Protein AF-A0A935NGB9-F1 (afdb_monomer)

Foldseek 3Di:
DDDDDDDDDDDDDDDDDDDPPPPPPQQDCVDPLLVLLVVCCVVQPPVQEDQCQHRLAGHLACPVVVDPLVVLVVCQQALPVCVVVVPPVSVVRCVVNVNRGRDHPNVDDSSSSSSNNSNSHNVHDDDDDDDDDDDDDDDDDDDDDDDDDQQDCVDPLLVLLVVCCVVQPPVQEDQQCHALAGHLQCPCVVDPLVVLVCCQQALVVCVVVVPPVSVVRCVLSPNRGRDHPVVADSSSSSSNNSNSHNSNPDDPPPPPDPPDDPDPDDPDPPPVVVVVVVVVVVVVVVVVVVVVVVVVVVVVVVCVVPPDPDPPPPPVVCVCPPPVNVVVVVVVVVVVVVVVVVVVVVCVPFQAFPFDDFPALAFLLVVCNVVVHDPCLQQVQLQQKAGSDGHWLVSVCVPCLNVQQDPPPTNVRSVVSCQQQQADNRSSDRDPPDDHHGGPTDDADDDDPPDRGMSNCCCQQQVDDPCVQQNPSNNGSTGHRNDRPDPVVVVVCVVPRDRPCPPHPLNVLVVVVVVCCVVVVDVDDDCVSNPVVPCSHPPD

Radius of gyration: 39.53 Å; Cα contacts (8 Å, |Δi|>4): 485; chains: 1; bounding box: 82×84×156 Å

pLDDT: mean 76.96, std 19.58, range [20.7, 95.31]

Nearest PDB structures (foldseek):
  6btm-assembly1_A  TM=7.953E-01  e=3.530E-16  Flavobacterium johnsoniae UW101
  8x2j-assembly1_A  TM=6.405E-01  e=4.590E-10  Chloroflexus aurantiacus J-10-fl
  3cp5-assembly1_A  TM=8.171E-01  e=7.281E-04  Rhodothermus marinus
  6cun-assembly1_A  TM=8.357E-01  e=1.969E-03  Rhodothermus marinus
  6cuk-assembly1_A  TM=8.316E-01  e=2.403E-03  Rhodothermus marinus

Structure (mmCIF, N/CA/C/O backbone):
data_AF-A0A935NGB9-F1
#
_entry.id   AF-A0A935NGB9-F1
#
loop_
_atom_site.group_PDB
_atom_site.id
_atom_site.type_symbol
_atom_site.label_atom_id
_atom_site.label_alt_id
_atom_site.label_comp_id
_atom_site.label_asym_id
_atom_site.label_entity_id
_atom_site.label_seq_id
_atom_site.pdbx_PDB_ins_code
_atom_site.Cartn_x
_atom_site.Cartn_y
_atom_site.Cartn_z
_atom_site.occupancy
_atom_site.B_iso_or_equiv
_atom_site.auth_seq_id
_atom_site.auth_comp_id
_atom_site.auth_asym_id
_atom_site.auth_atom_id
_atom_site.pdbx_PDB_model_num
ATOM 1 N N . MET A 1 1 ? -17.336 -36.718 -85.933 1.00 37.09 1 MET A N 1
ATOM 2 C CA . MET A 1 1 ? -16.614 -36.970 -87.195 1.00 37.09 1 MET A CA 1
ATOM 3 C C . MET A 1 1 ? -15.125 -36.838 -86.891 1.00 37.09 1 MET A C 1
ATOM 5 O O . MET A 1 1 ? -14.723 -35.755 -86.508 1.00 37.09 1 MET A O 1
ATOM 9 N N . MET A 1 2 ? -14.406 -37.971 -86.922 1.00 36.03 2 MET A N 1
ATOM 10 C CA . MET A 1 2 ? -12.940 -38.166 -87.044 1.00 36.03 2 MET A CA 1
ATOM 11 C C . MET A 1 2 ? -11.993 -37.228 -86.258 1.00 36.03 2 MET A C 1
ATOM 13 O O . MET A 1 2 ? -11.878 -36.058 -86.579 1.00 36.03 2 MET A O 1
ATOM 17 N N . TYR A 1 3 ? -11.299 -37.659 -85.194 1.00 33.59 3 TYR A N 1
ATOM 18 C CA . TYR A 1 3 ? -10.122 -38.562 -85.171 1.00 33.59 3 TYR A CA 1
ATOM 19 C C . TYR A 1 3 ? -9.088 -38.285 -86.271 1.00 33.59 3 TYR A C 1
ATOM 21 O O . TYR A 1 3 ? -9.354 -38.672 -87.410 1.00 33.59 3 TYR A O 1
ATOM 29 N N . ARG A 1 4 ? -7.924 -37.708 -85.887 1.00 39.41 4 ARG A N 1
ATOM 30 C CA . ARG A 1 4 ? -6.566 -37.735 -86.512 1.00 39.41 4 ARG A CA 1
ATOM 31 C C . ARG A 1 4 ? -5.830 -36.406 -86.216 1.00 39.41 4 ARG A C 1
ATOM 33 O O . ARG A 1 4 ? -6.440 -35.368 -86.381 1.00 39.41 4 ARG A O 1
ATOM 40 N N . PHE A 1 5 ? -4.577 -36.300 -85.768 1.00 34.62 5 PHE A N 1
ATOM 41 C CA . PHE A 1 5 ? -3.390 -37.148 -85.888 1.00 34.62 5 PHE A CA 1
ATOM 42 C C . PHE A 1 5 ? -2.449 -36.925 -84.686 1.00 34.62 5 PHE A C 1
ATOM 44 O O . PHE A 1 5 ? -2.286 -35.811 -84.199 1.00 34.62 5 PHE A O 1
ATOM 51 N N . PHE A 1 6 ? -1.828 -38.016 -84.246 1.00 34.16 6 PHE A N 1
ATOM 52 C CA . PHE A 1 6 ? -0.768 -38.091 -83.245 1.00 34.16 6 PHE A CA 1
ATOM 53 C C . PHE A 1 6 ? 0.593 -37.652 -83.821 1.00 34.16 6 PHE A C 1
ATOM 55 O O . PHE A 1 6 ? 0.856 -37.877 -85.000 1.00 34.16 6 PHE A O 1
ATOM 62 N N . ALA A 1 7 ? 1.466 -37.209 -82.908 1.00 33.03 7 ALA A N 1
ATOM 63 C CA . ALA A 1 7 ? 2.933 -37.242 -82.950 1.00 33.03 7 ALA A CA 1
ATOM 64 C C . ALA A 1 7 ? 3.685 -36.127 -83.705 1.00 33.03 7 ALA A C 1
ATOM 66 O O . ALA A 1 7 ? 3.935 -36.235 -84.897 1.00 33.03 7 ALA A O 1
ATOM 67 N N . PHE A 1 8 ? 4.220 -35.162 -82.943 1.00 32.53 8 PHE A N 1
ATOM 68 C CA . PHE A 1 8 ? 5.629 -34.774 -83.072 1.00 32.53 8 PHE A CA 1
ATOM 69 C C . PHE A 1 8 ? 6.246 -34.487 -81.686 1.00 32.53 8 PHE A C 1
ATOM 71 O O . PHE A 1 8 ? 5.764 -33.684 -80.895 1.00 32.53 8 PHE A O 1
ATOM 78 N N . LEU A 1 9 ? 7.275 -35.284 -81.433 1.00 31.84 9 LEU A N 1
ATOM 79 C CA . LEU A 1 9 ? 8.250 -35.419 -80.355 1.00 31.84 9 LEU A CA 1
ATOM 80 C C . LEU A 1 9 ? 8.723 -34.133 -79.625 1.00 31.84 9 LEU A C 1
ATOM 82 O O . LEU A 1 9 ? 9.088 -33.156 -80.263 1.00 31.84 9 LEU A O 1
ATOM 86 N N . CYS A 1 10 ? 8.838 -34.255 -78.293 1.00 30.52 10 CYS A N 1
ATOM 87 C CA . CYS A 1 10 ? 9.827 -33.658 -77.373 1.00 30.52 10 CYS A CA 1
ATOM 88 C C . CYS A 1 10 ? 10.131 -32.145 -77.418 1.00 30.52 10 CYS A C 1
ATOM 90 O O . CYS A 1 10 ? 10.827 -31.685 -78.314 1.00 30.52 10 CYS A O 1
ATOM 92 N N . ILE A 1 11 ? 9.809 -31.434 -76.322 1.00 33.53 11 ILE A N 1
ATOM 93 C CA . ILE A 1 11 ? 10.760 -30.755 -75.402 1.00 33.53 11 ILE A CA 1
ATOM 94 C C . ILE A 1 11 ? 9.977 -29.870 -74.398 1.00 33.53 11 ILE A C 1
ATOM 96 O O . ILE A 1 11 ? 9.104 -29.101 -74.778 1.00 33.53 11 ILE A O 1
ATOM 100 N N . VAL A 1 12 ? 10.358 -29.986 -73.120 1.00 35.25 12 VAL A N 1
ATOM 101 C CA . VAL A 1 12 ? 10.012 -29.150 -71.945 1.00 35.25 12 VAL A CA 1
ATOM 102 C C . VAL A 1 12 ? 8.626 -29.358 -71.311 1.00 35.25 12 VAL A C 1
ATOM 104 O O . VAL A 1 12 ? 7.617 -28.749 -71.648 1.00 35.25 12 VAL A O 1
ATOM 107 N N . VAL A 1 13 ? 8.650 -30.197 -70.274 1.00 38.94 13 VAL A N 1
ATOM 108 C CA . VAL A 1 13 ? 7.726 -30.194 -69.138 1.00 38.94 13 VAL A CA 1
ATOM 109 C C . VAL A 1 13 ? 8.096 -29.026 -68.224 1.00 38.94 13 VAL A C 1
ATOM 111 O O . VAL A 1 13 ? 9.178 -29.061 -67.649 1.00 38.94 13 VAL A O 1
ATOM 114 N N . THR A 1 14 ? 7.188 -28.068 -68.022 1.00 35.34 14 THR A N 1
ATOM 115 C CA . THR A 1 14 ? 7.074 -27.308 -66.761 1.00 35.34 14 THR A CA 1
ATOM 116 C C . THR A 1 14 ? 5.703 -26.630 -66.640 1.00 35.34 14 THR A C 1
ATOM 118 O O . THR A 1 14 ? 5.412 -25.635 -67.291 1.00 35.34 14 THR A O 1
ATOM 121 N N . PHE A 1 15 ? 4.863 -27.223 -65.786 1.00 33.22 15 PHE A N 1
ATOM 122 C CA . PHE A 1 15 ? 4.000 -26.581 -64.785 1.00 33.22 15 PHE A CA 1
ATOM 123 C C . PHE A 1 15 ? 3.418 -25.184 -65.086 1.00 33.22 15 PHE A C 1
ATOM 125 O O . PHE A 1 15 ? 4.062 -24.163 -64.862 1.00 33.22 15 PHE A O 1
ATOM 132 N N . TRP A 1 16 ? 2.119 -25.148 -65.399 1.00 30.72 16 TRP A N 1
ATOM 133 C CA . TRP A 1 16 ? 1.259 -23.985 -65.160 1.00 30.72 16 TRP A CA 1
ATOM 134 C C . TRP A 1 16 ? 0.120 -24.407 -64.224 1.00 30.72 16 TRP A C 1
ATOM 136 O O . TRP A 1 16 ? -0.954 -24.821 -64.651 1.00 30.72 16 TRP A O 1
ATOM 146 N N . VAL A 1 17 ? 0.399 -24.382 -62.918 1.00 36.34 17 VAL A N 1
ATOM 147 C CA . VAL A 1 17 ? -0.635 -24.348 -61.879 1.00 36.34 17 VAL A CA 1
ATOM 148 C C . VAL A 1 17 ? -0.874 -22.873 -61.591 1.00 36.34 17 VAL A C 1
ATOM 150 O O . VAL A 1 17 ? 0.037 -22.169 -61.160 1.00 36.34 17 VAL A O 1
ATOM 153 N N . GLY A 1 18 ? -2.085 -22.405 -61.893 1.00 32.59 18 GLY A N 1
ATOM 154 C CA . GLY A 1 18 ? -2.522 -21.043 -61.627 1.00 32.59 18 GLY A CA 1
ATOM 155 C C . GLY A 1 18 ? -2.442 -20.733 -60.136 1.00 32.59 18 GLY A C 1
ATOM 156 O O . GLY A 1 18 ? -3.214 -21.257 -59.338 1.00 32.59 18 GLY A O 1
ATOM 157 N N . ILE A 1 19 ? -1.498 -19.869 -59.777 1.00 34.16 19 ILE A N 1
ATOM 158 C CA . ILE A 1 19 ? -1.441 -19.213 -58.478 1.00 34.16 19 ILE A CA 1
ATOM 159 C C . ILE A 1 19 ? -2.496 -18.107 -58.517 1.00 34.16 19 ILE A C 1
ATOM 161 O O . ILE A 1 19 ? -2.322 -17.093 -59.192 1.00 34.16 19 ILE A O 1
ATOM 165 N N . THR A 1 20 ? -3.597 -18.293 -57.792 1.00 31.88 20 THR A N 1
ATOM 166 C CA . THR A 1 20 ? -4.410 -17.175 -57.313 1.00 31.88 20 THR A CA 1
ATOM 167 C C . THR A 1 20 ? -3.524 -16.349 -56.389 1.00 31.88 20 THR A C 1
ATOM 169 O O . THR A 1 20 ? -3.328 -16.699 -55.225 1.00 31.88 20 THR A O 1
ATOM 172 N N . THR A 1 21 ? -2.924 -15.283 -56.909 1.00 31.23 21 THR A N 1
ATOM 173 C CA . THR A 1 21 ? -2.275 -14.277 -56.076 1.00 31.23 21 THR A CA 1
ATOM 174 C C . THR A 1 21 ? -3.371 -13.569 -55.293 1.00 31.23 21 THR A C 1
ATOM 176 O O . THR A 1 21 ? -4.052 -12.694 -55.826 1.00 31.23 21 THR A O 1
ATOM 179 N N . SER A 1 22 ? -3.566 -13.977 -54.040 1.00 30.80 22 SER A N 1
ATOM 180 C CA . SER A 1 22 ? -4.270 -13.179 -53.045 1.00 30.80 22 SER A CA 1
ATOM 181 C C . SER A 1 22 ? -3.541 -11.844 -52.940 1.00 30.80 22 SER A C 1
ATOM 183 O O . SER A 1 22 ? -2.476 -11.747 -52.334 1.00 30.80 22 SER A O 1
ATOM 185 N N . THR A 1 23 ? -4.082 -10.818 -53.587 1.00 33.72 23 THR A N 1
ATOM 186 C CA . THR A 1 23 ? -3.713 -9.434 -53.316 1.00 33.72 23 THR A CA 1
ATOM 187 C C . THR A 1 23 ? -4.034 -9.176 -51.848 1.00 33.72 23 THR A C 1
ATOM 189 O O . THR A 1 23 ? -5.208 -9.140 -51.477 1.00 33.72 23 THR A O 1
ATOM 192 N N . PHE A 1 24 ? -3.008 -9.054 -51.005 1.00 40.06 24 PHE A N 1
ATOM 193 C CA . PHE A 1 24 ? -3.166 -8.521 -49.656 1.00 40.06 24 PHE A CA 1
ATOM 194 C C . PHE A 1 24 ? -3.775 -7.125 -49.796 1.00 40.06 24 PHE A C 1
ATOM 196 O O . PHE A 1 24 ? -3.157 -6.229 -50.371 1.00 40.06 24 PHE A O 1
ATOM 203 N N . ALA A 1 25 ? -5.021 -6.962 -49.353 1.00 46.44 25 ALA A N 1
ATOM 204 C CA . ALA A 1 25 ? -5.645 -5.653 -49.292 1.00 46.44 25 ALA A CA 1
ATOM 205 C C . ALA A 1 25 ? -4.811 -4.779 -48.349 1.00 46.44 25 ALA A C 1
ATOM 207 O O . ALA A 1 25 ? -4.569 -5.159 -47.204 1.00 46.44 25 ALA A O 1
ATOM 208 N N . ALA A 1 26 ? -4.338 -3.636 -48.845 1.00 59.03 26 ALA A N 1
ATOM 209 C CA . ALA A 1 26 ? -3.671 -2.648 -48.012 1.00 59.03 26 ALA A CA 1
ATOM 210 C C . ALA A 1 26 ? -4.631 -2.194 -46.900 1.00 59.03 26 ALA A C 1
ATOM 212 O O . ALA A 1 26 ? -5.804 -1.925 -47.168 1.00 59.03 26 ALA A O 1
ATOM 213 N N . VAL A 1 27 ? -4.141 -2.124 -45.660 1.00 73.50 27 VAL A N 1
ATOM 214 C CA . VAL A 1 27 ? -4.923 -1.644 -44.512 1.00 73.50 27 VAL A CA 1
ATOM 215 C C . VAL A 1 27 ? -5.364 -0.199 -44.765 1.00 73.50 27 VAL A C 1
ATOM 217 O O . VAL A 1 27 ? -4.536 0.664 -45.062 1.00 73.50 27 VAL A O 1
ATOM 220 N N . ASP A 1 28 ? -6.663 0.081 -44.624 1.00 77.56 28 ASP A N 1
ATOM 221 C CA . ASP A 1 28 ? -7.198 1.442 -44.716 1.00 77.56 28 ASP A CA 1
ATOM 222 C C . ASP A 1 28 ? -6.781 2.267 -43.489 1.00 77.56 28 ASP A C 1
ATOM 224 O O . ASP A 1 28 ? -7.417 2.220 -42.431 1.00 77.56 28 ASP A O 1
ATOM 228 N N . LYS A 1 29 ? -5.715 3.060 -43.646 1.00 75.94 29 LYS A N 1
ATOM 229 C CA . LYS A 1 29 ? -5.195 3.962 -42.604 1.00 75.94 29 LYS A CA 1
ATOM 230 C C . LYS A 1 29 ? -6.167 5.086 -42.219 1.00 75.94 29 LYS A C 1
ATOM 232 O O . LYS A 1 29 ? -5.971 5.751 -41.205 1.00 75.94 29 LYS A O 1
ATOM 237 N N . ASN A 1 30 ? -7.224 5.317 -42.998 1.00 72.25 30 ASN A N 1
ATOM 238 C CA . ASN A 1 30 ? -8.259 6.298 -42.674 1.00 72.25 30 ASN A CA 1
ATOM 239 C C . ASN A 1 30 ? -9.489 5.679 -41.996 1.00 72.25 30 ASN A C 1
ATOM 241 O O . ASN A 1 30 ? -10.339 6.437 -41.509 1.00 72.25 30 ASN A O 1
ATOM 245 N N . GLY A 1 31 ? -9.556 4.348 -41.919 1.00 82.44 31 GLY A N 1
ATOM 246 C CA . GLY A 1 31 ? -10.665 3.600 -41.344 1.00 82.44 31 GLY A CA 1
ATOM 247 C C . GLY A 1 31 ? -10.770 3.730 -39.823 1.00 82.44 31 GLY A C 1
ATOM 248 O O . GLY A 1 31 ? -9.784 3.924 -39.105 1.00 82.44 31 GLY A O 1
ATOM 249 N N . ASP A 1 32 ? -11.991 3.580 -39.311 1.00 80.75 32 ASP A N 1
ATOM 250 C CA . ASP A 1 32 ? -12.291 3.707 -37.879 1.00 80.75 32 ASP A CA 1
ATOM 251 C C . ASP A 1 32 ? -11.516 2.704 -37.014 1.00 80.75 32 ASP A C 1
ATOM 253 O O . ASP A 1 32 ? -11.101 3.040 -35.905 1.00 80.75 32 ASP A O 1
ATOM 257 N N . ALA A 1 33 ? -11.299 1.486 -37.519 1.00 81.19 33 ALA A N 1
ATOM 258 C CA . ALA A 1 33 ? -10.531 0.448 -36.832 1.00 81.19 33 ALA A CA 1
ATOM 259 C C . ALA A 1 33 ? -9.058 0.850 -36.651 1.00 81.19 33 ALA A C 1
ATOM 261 O O . ALA A 1 33 ? -8.515 0.720 -35.555 1.00 81.19 33 ALA A O 1
ATOM 262 N N . TYR A 1 34 ? -8.441 1.429 -37.688 1.00 84.94 34 TYR A N 1
ATOM 263 C CA . TYR A 1 34 ? -7.057 1.902 -37.650 1.00 84.94 34 TYR A CA 1
ATOM 264 C C . TYR A 1 34 ? -6.882 3.065 -36.664 1.00 84.94 34 TYR A C 1
ATOM 266 O O . TYR A 1 34 ? -6.000 3.026 -35.811 1.00 84.94 34 TYR A O 1
ATOM 274 N N . LYS A 1 35 ? -7.775 4.064 -36.701 1.00 84.56 35 LYS A N 1
ATOM 275 C CA . LYS A 1 35 ? -7.728 5.226 -35.790 1.00 84.56 35 LYS A CA 1
ATOM 276 C C . LYS A 1 35 ? -7.967 4.844 -34.327 1.00 84.56 35 LYS A C 1
ATOM 278 O O . LYS A 1 35 ? -7.289 5.347 -33.430 1.00 84.56 35 LYS A O 1
ATOM 283 N N . LYS A 1 36 ? -8.917 3.938 -34.065 1.00 88.06 36 LYS A N 1
ATOM 284 C CA . LYS A 1 36 ? -9.150 3.396 -32.714 1.00 88.06 36 LYS A CA 1
ATOM 285 C C . LYS A 1 36 ? -7.953 2.570 -32.241 1.00 88.06 36 LYS A C 1
ATOM 287 O O . LYS A 1 36 ? -7.550 2.694 -31.087 1.00 88.06 36 LYS A O 1
ATOM 292 N N . GLY A 1 37 ? -7.357 1.789 -33.139 1.00 86.88 37 GLY A N 1
ATOM 293 C CA . GLY A 1 37 ? -6.135 1.029 -32.893 1.00 86.88 37 GLY A CA 1
ATOM 294 C C . GLY A 1 37 ? -4.942 1.909 -32.542 1.00 86.88 37 GLY A C 1
ATOM 295 O O . GLY A 1 37 ? -4.254 1.635 -31.564 1.00 86.88 37 GLY A O 1
ATOM 296 N N . GLU A 1 38 ? -4.746 3.008 -33.272 1.00 89.25 38 GLU A N 1
ATOM 297 C CA . GLU A 1 38 ? -3.692 3.993 -33.018 1.00 89.25 38 GLU A CA 1
ATOM 298 C C . GLU A 1 38 ? -3.812 4.598 -31.615 1.00 89.25 38 GLU A C 1
ATOM 300 O O . GLU A 1 38 ? -2.829 4.656 -30.872 1.00 89.25 38 GLU A O 1
ATOM 305 N N . ALA A 1 39 ? -5.019 5.022 -31.229 1.00 87.75 39 ALA A N 1
ATOM 306 C CA . ALA A 1 39 ? -5.272 5.596 -29.911 1.00 87.75 39 ALA A CA 1
ATOM 307 C C . ALA A 1 39 ? -4.991 4.584 -28.788 1.00 87.75 39 ALA A C 1
ATOM 309 O O . ALA A 1 39 ? -4.302 4.905 -27.816 1.00 87.75 39 ALA A O 1
ATOM 310 N N . LEU A 1 40 ? -5.469 3.345 -28.945 1.00 88.31 40 LEU A N 1
ATOM 311 C CA . LEU A 1 40 ? -5.242 2.267 -27.983 1.00 88.31 40 LEU A CA 1
ATOM 312 C C . LEU A 1 40 ? -3.760 1.882 -27.891 1.00 88.31 40 LEU A C 1
ATOM 314 O O . LEU A 1 40 ? -3.249 1.708 -26.784 1.00 88.31 40 LEU A O 1
ATOM 318 N N . TYR A 1 41 ? -3.057 1.807 -29.023 1.00 89.06 41 TYR A N 1
ATOM 319 C CA . TYR A 1 41 ? -1.632 1.492 -29.073 1.00 89.06 41 TYR A CA 1
ATOM 320 C C . TYR A 1 41 ? -0.794 2.597 -28.423 1.00 89.06 41 TYR A C 1
ATOM 322 O O . TYR A 1 41 ? 0.082 2.305 -27.610 1.00 89.06 41 TYR A O 1
ATOM 330 N N . LYS A 1 42 ? -1.074 3.874 -28.713 1.00 87.75 42 LYS A N 1
ATOM 331 C CA . LYS A 1 42 ? -0.371 5.007 -28.086 1.00 87.75 42 LYS A CA 1
ATOM 332 C C . LYS A 1 42 ? -0.599 5.068 -26.577 1.00 87.75 42 LYS A C 1
ATOM 334 O O . LYS A 1 42 ? 0.342 5.349 -25.842 1.00 87.75 42 LYS A O 1
ATOM 339 N N . ALA A 1 43 ? -1.815 4.772 -26.119 1.00 83.94 43 ALA A N 1
ATOM 340 C CA . ALA A 1 43 ? -2.159 4.809 -24.700 1.00 83.94 43 ALA A CA 1
ATOM 341 C C . ALA A 1 43 ? -1.562 3.640 -23.897 1.00 83.94 43 ALA A C 1
ATOM 343 O O . ALA A 1 43 ? -1.179 3.832 -22.745 1.00 83.94 43 ALA A O 1
ATOM 344 N N . ASN A 1 44 ? -1.481 2.443 -24.489 1.00 84.06 44 ASN A N 1
ATOM 345 C CA . ASN A 1 44 ? -1.219 1.213 -23.732 1.00 84.06 44 ASN A CA 1
ATOM 346 C C . ASN A 1 44 ? 0.064 0.471 -24.136 1.00 84.06 44 ASN A C 1
ATOM 348 O O . ASN A 1 44 ? 0.592 -0.299 -23.337 1.00 84.06 44 ASN A O 1
ATOM 352 N N . CYS A 1 45 ? 0.569 0.670 -25.356 1.00 85.69 45 CYS A N 1
ATOM 353 C CA . CYS A 1 45 ? 1.619 -0.175 -25.939 1.00 85.69 45 CYS A CA 1
ATOM 354 C C . CYS A 1 45 ? 2.888 0.606 -26.310 1.00 85.69 45 CYS A C 1
ATOM 356 O O . CYS A 1 45 ? 3.990 0.082 -26.160 1.00 85.69 45 CYS A O 1
ATOM 358 N N . ALA A 1 46 ? 2.762 1.860 -26.754 1.00 86.06 46 ALA A N 1
ATOM 359 C CA . ALA A 1 46 ? 3.871 2.662 -27.282 1.00 86.06 46 ALA A CA 1
ATOM 360 C C . ALA A 1 46 ? 4.965 2.989 -26.248 1.00 86.06 46 ALA A C 1
ATOM 362 O O . ALA A 1 46 ? 6.108 3.251 -26.614 1.00 86.06 46 ALA A O 1
ATOM 363 N N . SER A 1 47 ? 4.635 2.936 -24.955 1.00 82.38 47 SER A N 1
ATOM 364 C CA . SER A 1 47 ? 5.596 3.093 -23.855 1.00 82.38 47 SER A CA 1
ATOM 365 C C . SER A 1 47 ? 6.581 1.925 -23.745 1.00 82.38 47 SER A C 1
ATOM 367 O O . SER A 1 47 ? 7.659 2.083 -23.174 1.00 82.38 47 SER A O 1
ATOM 369 N N . CYS A 1 48 ? 6.225 0.759 -24.293 1.00 81.56 48 CYS A N 1
ATOM 370 C CA . CYS A 1 48 ? 7.024 -0.461 -24.213 1.00 81.56 48 CYS A CA 1
ATOM 371 C C . CYS A 1 48 ? 7.384 -1.053 -25.583 1.00 81.56 48 CYS A C 1
ATOM 373 O O . CYS A 1 48 ? 8.366 -1.789 -25.659 1.00 81.56 48 CYS A O 1
ATOM 375 N N . HIS A 1 49 ? 6.661 -0.715 -26.654 1.00 86.00 49 HIS A N 1
ATOM 376 C CA . HIS A 1 49 ? 6.866 -1.244 -28.002 1.00 86.00 49 HIS A CA 1
ATOM 377 C C . HIS A 1 49 ? 6.991 -0.140 -29.055 1.00 86.00 49 HIS A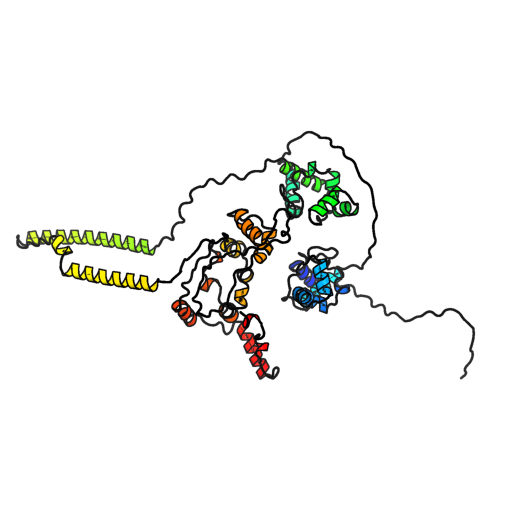 C 1
ATOM 379 O O . HIS A 1 49 ? 6.168 0.776 -29.124 1.00 86.00 49 HIS A O 1
ATOM 385 N N . LYS A 1 50 ? 7.962 -0.288 -29.959 1.00 84.00 50 LYS A N 1
ATOM 386 C CA . LYS A 1 50 ? 8.069 0.510 -31.187 1.00 84.00 50 LYS A CA 1
ATOM 387 C C . LYS A 1 50 ? 7.753 -0.354 -32.408 1.00 84.00 50 LYS A C 1
ATOM 389 O O . LYS A 1 50 ? 7.770 -1.578 -32.316 1.00 84.00 50 LYS A O 1
ATOM 394 N N . MET A 1 51 ? 7.438 0.275 -33.543 1.00 84.62 51 MET A N 1
ATOM 395 C CA . MET A 1 51 ? 7.029 -0.463 -34.744 1.00 84.62 51 MET A CA 1
ATOM 396 C C . MET A 1 51 ? 8.167 -1.333 -35.272 1.00 84.62 51 MET A C 1
ATOM 398 O O . MET A 1 51 ? 8.060 -2.551 -35.234 1.00 84.62 51 MET A O 1
ATOM 402 N N . ASN A 1 52 ? 9.294 -0.738 -35.650 1.00 79.88 52 ASN A N 1
ATOM 403 C CA . ASN A 1 52 ? 10.355 -1.464 -36.358 1.00 79.88 52 ASN A CA 1
ATOM 404 C C . ASN A 1 52 ? 11.579 -1.803 -35.493 1.00 79.88 52 ASN A C 1
ATOM 406 O O . ASN A 1 52 ? 12.536 -2.395 -35.980 1.00 79.88 52 ASN A O 1
ATOM 410 N N . GLU A 1 53 ? 11.564 -1.457 -34.205 1.00 73.06 53 GLU A N 1
ATOM 411 C CA . GLU A 1 53 ? 12.718 -1.622 -33.320 1.00 73.06 53 GLU A CA 1
ATOM 412 C C . GLU A 1 53 ? 12.322 -2.090 -31.915 1.00 73.06 53 GLU A C 1
ATOM 414 O O . GLU A 1 53 ? 11.188 -1.915 -31.466 1.00 73.06 53 GLU A O 1
ATOM 419 N N . LYS A 1 54 ? 13.264 -2.743 -31.231 1.00 75.56 54 LYS A N 1
ATOM 420 C CA . LYS A 1 54 ? 13.067 -3.286 -29.883 1.00 75.56 54 LYS A CA 1
ATOM 421 C C . LYS A 1 54 ? 13.165 -2.156 -28.856 1.00 75.56 54 LYS A C 1
ATOM 423 O O . LYS A 1 54 ? 14.081 -1.342 -28.930 1.00 75.56 54 LYS A O 1
ATOM 428 N N . LEU A 1 55 ? 12.242 -2.132 -27.894 1.00 77.88 55 LEU A N 1
ATOM 429 C CA . LEU A 1 55 ? 12.247 -1.179 -26.778 1.00 77.88 55 LEU A CA 1
ATOM 430 C C . LEU A 1 55 ? 12.299 -1.945 -25.446 1.00 77.88 55 LEU A C 1
ATOM 432 O O . LEU A 1 55 ? 13.353 -2.459 -25.084 1.00 77.88 55 LEU A O 1
ATOM 436 N N . VAL A 1 56 ? 11.174 -2.059 -24.738 1.00 76.94 56 VAL A N 1
ATOM 437 C CA . VAL A 1 56 ? 11.024 -2.941 -23.568 1.00 76.94 56 VAL A CA 1
ATOM 438 C C . VAL A 1 56 ? 10.501 -4.301 -24.035 1.00 76.94 56 VAL A C 1
ATOM 440 O O . VAL A 1 56 ? 10.989 -5.343 -23.604 1.00 76.94 56 VAL A O 1
ATOM 443 N N . GLY A 1 57 ? 9.537 -4.284 -24.957 1.00 73.88 57 GLY A N 1
ATOM 444 C CA . GLY A 1 57 ? 9.059 -5.436 -25.706 1.00 73.88 57 GLY A CA 1
ATOM 445 C C . GLY A 1 57 ? 9.646 -5.504 -27.124 1.00 73.88 57 GLY A C 1
ATOM 446 O O . GLY A 1 57 ? 10.357 -4.590 -27.562 1.00 73.88 57 GLY A O 1
ATOM 447 N N . PRO A 1 58 ? 9.363 -6.593 -27.858 1.00 83.12 58 PRO A N 1
ATOM 448 C CA . PRO A 1 58 ? 9.824 -6.766 -29.231 1.00 83.12 58 PRO A CA 1
ATOM 449 C C . PRO A 1 58 ? 9.153 -5.754 -30.182 1.00 83.12 58 PRO A C 1
ATOM 451 O O . PRO A 1 58 ? 8.098 -5.209 -29.834 1.00 83.12 58 PRO A O 1
ATOM 454 N N . PRO A 1 59 ? 9.719 -5.534 -31.389 1.00 86.12 59 PRO A N 1
ATOM 455 C CA . PRO A 1 59 ? 9.096 -4.700 -32.415 1.00 86.12 59 PRO A CA 1
ATOM 456 C C . PRO A 1 59 ? 7.677 -5.179 -32.723 1.00 86.12 59 PRO A C 1
ATOM 458 O O . PRO A 1 59 ? 7.469 -6.389 -32.874 1.00 86.12 59 PRO A O 1
ATOM 461 N N . SER A 1 60 ? 6.723 -4.257 -32.837 1.00 88.56 60 SER A N 1
ATOM 462 C CA . SER A 1 60 ? 5.324 -4.586 -33.144 1.00 88.56 60 SER A CA 1
ATOM 463 C C . SER A 1 60 ? 5.108 -4.881 -34.629 1.00 88.56 60 SER A C 1
ATOM 465 O O . SER A 1 60 ? 4.293 -5.736 -34.971 1.00 88.56 60 SER A O 1
ATOM 467 N N . ALA A 1 61 ? 5.868 -4.245 -35.523 1.00 83.12 61 ALA A N 1
ATOM 468 C CA . ALA A 1 61 ? 5.716 -4.420 -36.964 1.00 83.12 61 ALA A CA 1
ATOM 469 C C . ALA A 1 61 ? 5.915 -5.885 -37.370 1.00 83.12 61 ALA A C 1
ATOM 471 O O . ALA A 1 61 ? 6.810 -6.581 -36.881 1.00 83.12 61 ALA A O 1
ATOM 472 N N . GLY A 1 62 ? 5.032 -6.391 -38.227 1.00 75.88 62 GLY A N 1
ATOM 473 C CA . GLY A 1 62 ? 5.041 -7.790 -38.650 1.00 75.88 62 GLY A CA 1
ATOM 474 C C . GLY A 1 62 ? 4.747 -8.786 -37.521 1.00 75.88 62 GLY A C 1
ATOM 475 O O . GLY A 1 62 ? 5.174 -9.934 -37.590 1.00 75.88 62 GLY A O 1
ATOM 476 N N . MET A 1 63 ? 4.080 -8.395 -36.427 1.00 83.38 63 MET A N 1
ATOM 477 C CA . MET A 1 63 ? 3.672 -9.368 -35.395 1.00 83.38 63 MET A CA 1
ATOM 478 C C . MET A 1 63 ? 2.627 -10.369 -35.911 1.00 83.38 63 MET A C 1
ATOM 480 O O . MET A 1 63 ? 2.680 -11.539 -35.547 1.00 83.38 63 MET A O 1
ATOM 484 N N . HIS A 1 64 ? 1.743 -9.930 -36.810 1.00 78.62 64 HIS A N 1
ATOM 485 C CA . HIS A 1 64 ? 0.699 -10.743 -37.443 1.00 78.62 64 HIS A CA 1
ATOM 486 C C . HIS A 1 64 ? 1.251 -11.809 -38.407 1.00 78.62 64 HIS A C 1
ATOM 488 O O . HIS A 1 64 ? 0.572 -12.788 -38.703 1.00 78.62 64 HIS A O 1
ATOM 494 N N . THR A 1 65 ? 2.490 -11.647 -38.886 1.00 77.31 65 THR A N 1
ATOM 495 C CA . THR A 1 65 ? 3.179 -12.659 -39.704 1.00 77.31 65 THR A CA 1
ATOM 496 C C . THR A 1 65 ? 3.986 -13.644 -38.860 1.00 77.31 65 THR A C 1
ATOM 498 O O . THR A 1 65 ? 4.256 -14.757 -39.305 1.00 77.31 65 THR A O 1
ATOM 501 N N . ARG A 1 66 ? 4.366 -13.253 -37.635 1.00 79.06 66 ARG A N 1
ATOM 502 C CA . ARG A 1 66 ? 5.150 -14.074 -36.697 1.00 79.06 66 ARG A CA 1
ATOM 503 C C . ARG A 1 66 ? 4.277 -14.931 -35.779 1.00 79.06 66 ARG A C 1
ATOM 505 O O . ARG A 1 66 ? 4.709 -16.006 -35.372 1.00 79.06 66 ARG A O 1
ATOM 512 N N . TYR A 1 67 ? 3.066 -14.471 -35.469 1.00 85.06 67 TYR A N 1
ATOM 513 C CA . TYR A 1 67 ? 2.147 -15.126 -34.539 1.00 85.06 67 TYR A CA 1
ATOM 514 C C . TYR A 1 67 ? 0.716 -15.101 -35.070 1.00 85.06 67 TYR A C 1
ATOM 516 O O . TYR A 1 67 ? 0.302 -14.140 -35.717 1.00 85.06 67 TYR A O 1
ATOM 524 N N . SER A 1 68 ? -0.062 -16.145 -34.771 1.00 86.56 68 SER A N 1
ATOM 525 C CA . SER A 1 68 ? -1.471 -16.185 -35.166 1.00 86.56 68 SER A CA 1
ATOM 526 C C . SER A 1 68 ? -2.289 -15.156 -34.386 1.00 86.56 68 SER A C 1
ATOM 528 O O . SER A 1 68 ? -1.996 -14.851 -33.228 1.00 86.56 68 SER A O 1
ATOM 530 N N . LYS A 1 69 ? -3.366 -14.657 -34.999 1.00 83.19 69 LYS A N 1
ATOM 531 C CA . LYS A 1 69 ? -4.291 -13.714 -34.359 1.00 83.19 69 LYS A CA 1
ATOM 532 C C . LYS A 1 69 ? -4.813 -14.244 -33.015 1.00 83.19 69 LYS A C 1
ATOM 534 O O . LYS A 1 69 ? -4.760 -13.545 -32.011 1.00 83.19 69 LYS A O 1
ATOM 539 N N . GLU A 1 70 ? -5.206 -15.516 -32.952 1.00 85.38 70 GLU A N 1
ATOM 540 C CA . GLU A 1 70 ? -5.655 -16.153 -31.704 1.00 85.38 70 GLU A CA 1
ATOM 541 C C . GLU A 1 70 ? -4.570 -16.200 -30.619 1.00 85.38 70 GLU A C 1
ATOM 543 O O . GLU A 1 70 ? -4.860 -16.022 -29.432 1.00 85.38 70 GLU A O 1
ATOM 548 N N . TRP A 1 71 ? -3.313 -16.427 -31.011 1.00 90.81 71 TRP A N 1
ATOM 549 C CA . TRP A 1 71 ? -2.183 -16.405 -30.085 1.00 90.81 71 TRP A CA 1
ATOM 550 C C . TRP A 1 71 ? -1.941 -14.986 -29.560 1.00 90.81 71 TRP A C 1
ATOM 552 O O . TRP A 1 71 ? -1.792 -14.796 -28.354 1.00 90.81 71 TRP A O 1
ATOM 562 N N . LEU A 1 72 ? -2.004 -13.978 -30.436 1.00 89.44 72 LEU A N 1
ATOM 563 C CA . LEU A 1 72 ? -1.851 -12.567 -30.072 1.00 89.44 72 LEU A CA 1
ATOM 564 C C . LEU A 1 72 ? -2.928 -12.099 -29.084 1.00 89.44 72 LEU A C 1
ATOM 566 O O . LEU A 1 72 ? -2.602 -11.381 -28.140 1.00 89.44 72 LEU A O 1
ATOM 570 N N . HIS A 1 73 ? -4.177 -12.556 -29.220 1.00 89.25 73 HIS A N 1
ATOM 571 C CA . HIS A 1 73 ? -5.234 -12.253 -28.245 1.00 89.25 73 HIS A CA 1
ATOM 572 C C . HIS A 1 73 ? -4.895 -12.796 -26.857 1.00 89.25 73 HIS A C 1
ATOM 574 O O . HIS A 1 73 ? -4.992 -12.071 -25.866 1.00 89.25 73 HIS A O 1
ATOM 580 N N . LYS A 1 74 ? -4.464 -14.060 -26.768 1.00 87.62 74 LYS A N 1
ATOM 581 C CA . LYS A 1 74 ? -4.079 -14.677 -25.488 1.00 87.62 74 LYS A CA 1
ATOM 582 C C . LYS A 1 74 ? -2.855 -13.986 -24.883 1.00 87.62 74 LYS A C 1
ATOM 584 O O . LYS A 1 74 ? -2.845 -13.711 -23.684 1.00 87.62 74 LYS A O 1
ATOM 589 N N . TRP A 1 75 ? -1.881 -13.632 -25.718 1.00 89.44 75 TRP A N 1
ATOM 590 C CA . TRP A 1 75 ? -0.651 -12.963 -25.303 1.00 89.44 75 TRP A CA 1
ATOM 591 C C . TRP A 1 75 ? -0.902 -11.553 -24.755 1.00 89.44 75 TRP A C 1
ATOM 593 O O . TRP A 1 75 ? -0.431 -11.222 -23.667 1.00 89.44 75 TRP A O 1
ATOM 603 N N . ILE A 1 76 ? -1.686 -10.737 -25.468 1.00 89.88 76 ILE A N 1
ATOM 604 C CA . ILE A 1 76 ? -2.024 -9.367 -25.053 1.00 89.88 76 ILE A CA 1
ATOM 605 C C . ILE A 1 76 ? -2.867 -9.387 -23.772 1.00 89.88 76 ILE A C 1
ATOM 607 O O . ILE A 1 76 ? -2.653 -8.572 -22.874 1.00 89.88 76 ILE A O 1
ATOM 611 N N . ARG A 1 77 ? -3.786 -10.352 -23.636 1.00 88.00 77 ARG A N 1
ATOM 612 C CA . ARG A 1 77 ? -4.602 -10.503 -22.424 1.00 88.00 77 ARG A CA 1
ATOM 613 C C . ARG A 1 77 ? -3.771 -10.924 -21.220 1.00 88.00 77 ARG A C 1
ATOM 615 O O . ARG A 1 77 ? -3.908 -10.305 -20.166 1.00 88.00 77 ARG A O 1
ATOM 622 N N . ASN A 1 78 ? -2.939 -11.959 -21.360 1.00 85.25 78 ASN A N 1
ATOM 623 C CA . ASN A 1 78 ? -2.081 -12.429 -20.277 1.00 85.25 78 ASN A CA 1
ATOM 624 C C . ASN A 1 78 ? -0.899 -13.300 -20.755 1.00 85.25 78 ASN A C 1
ATOM 626 O O . ASN A 1 78 ? -0.907 -14.528 -20.643 1.00 85.25 78 ASN A O 1
ATOM 630 N N . SER A 1 79 ? 0.170 -12.648 -21.214 1.00 86.06 79 SER A N 1
ATOM 631 C CA . SER A 1 79 ? 1.437 -13.298 -21.589 1.00 86.06 79 SER A CA 1
ATOM 632 C C . SER A 1 79 ? 2.043 -14.171 -20.478 1.00 86.06 79 SER A C 1
ATOM 634 O O . SER A 1 79 ? 2.648 -15.207 -20.752 1.00 86.06 79 SER A O 1
ATOM 636 N N . GLN A 1 80 ? 1.857 -13.796 -19.208 1.00 84.25 80 GLN A N 1
ATOM 637 C CA . GLN A 1 80 ? 2.470 -14.478 -18.067 1.00 84.25 80 GLN A CA 1
ATOM 638 C C . GLN A 1 80 ? 1.887 -15.875 -17.860 1.00 84.25 80 GLN A C 1
ATOM 640 O O . GLN A 1 80 ? 2.616 -16.787 -17.470 1.00 84.25 80 GLN A O 1
ATOM 645 N N . ASP A 1 81 ? 0.595 -16.054 -18.130 1.00 85.56 81 ASP A N 1
ATOM 646 C CA . ASP A 1 81 ? -0.057 -17.360 -18.034 1.00 85.56 81 ASP A CA 1
ATOM 647 C C . ASP A 1 81 ? 0.418 -18.292 -19.150 1.00 85.56 81 ASP A C 1
ATOM 649 O O . ASP A 1 81 ? 0.644 -19.471 -18.896 1.00 85.56 81 ASP A O 1
ATOM 653 N N . MET A 1 82 ? 0.685 -17.762 -20.347 1.00 85.25 82 MET A N 1
ATOM 654 C CA . MET A 1 82 ? 1.258 -18.542 -21.451 1.00 85.25 82 MET A CA 1
ATOM 655 C C . MET A 1 82 ? 2.697 -18.984 -21.149 1.00 85.25 82 MET A C 1
ATOM 657 O O . MET A 1 82 ? 3.052 -20.140 -21.376 1.00 85.25 82 MET A O 1
ATOM 661 N N . VAL A 1 83 ? 3.511 -18.101 -20.557 1.00 81.50 83 VAL A N 1
ATOM 662 C CA . VAL A 1 83 ? 4.877 -18.438 -20.117 1.00 81.50 83 VAL A CA 1
ATOM 663 C C . VAL A 1 83 ? 4.857 -19.489 -19.000 1.00 81.50 83 VAL A C 1
ATOM 665 O O . VAL A 1 83 ? 5.644 -20.433 -19.036 1.00 81.50 83 VAL A O 1
ATOM 668 N N . LYS A 1 84 ? 3.943 -19.375 -18.025 1.00 82.00 84 LYS A N 1
ATOM 669 C CA . LYS A 1 84 ? 3.785 -20.360 -16.936 1.00 82.00 84 LYS A CA 1
ATOM 670 C C . LYS A 1 84 ? 3.236 -21.702 -17.416 1.00 82.00 84 LYS A C 1
ATOM 672 O O . LYS A 1 84 ? 3.649 -22.732 -16.896 1.00 82.00 84 LYS A O 1
ATOM 677 N N . ALA A 1 85 ? 2.336 -21.691 -18.398 1.00 83.81 85 ALA A N 1
ATOM 678 C CA . ALA A 1 85 ? 1.811 -22.893 -19.042 1.00 83.81 85 ALA A CA 1
ATOM 679 C C . ALA A 1 85 ? 2.860 -23.607 -19.915 1.00 83.81 85 ALA A C 1
ATOM 681 O O . ALA A 1 85 ? 2.604 -24.708 -20.395 1.00 83.81 85 ALA A O 1
ATOM 682 N N . GLY A 1 86 ? 4.040 -23.002 -20.102 1.00 80.19 86 GLY A N 1
ATOM 683 C CA . GLY A 1 86 ? 5.143 -23.588 -20.852 1.00 80.19 86 GLY A CA 1
ATOM 684 C C . GLY A 1 86 ? 4.970 -23.507 -22.367 1.00 80.19 86 GLY A C 1
ATOM 685 O O . GLY A 1 86 ? 5.574 -24.311 -23.074 1.00 80.19 86 GLY A O 1
ATOM 686 N N . ASP A 1 87 ? 4.167 -22.564 -22.877 1.00 87.00 87 ASP A N 1
ATOM 687 C CA . ASP A 1 87 ? 4.032 -22.347 -24.320 1.00 87.00 87 ASP A CA 1
ATOM 688 C C . ASP A 1 87 ? 5.421 -22.033 -24.930 1.00 87.00 87 ASP A C 1
ATOM 690 O O . ASP A 1 87 ? 6.100 -21.104 -24.475 1.00 87.00 87 ASP A O 1
ATOM 694 N N . PRO A 1 88 ? 5.889 -22.801 -25.936 1.00 79.56 88 PRO A N 1
ATOM 695 C CA . PRO A 1 88 ? 7.249 -22.662 -26.455 1.00 79.56 88 PRO A CA 1
ATOM 696 C C . PRO A 1 88 ? 7.545 -21.283 -27.055 1.00 79.56 88 PRO A C 1
ATOM 698 O O . PRO A 1 88 ? 8.652 -20.769 -26.884 1.00 79.56 88 PRO A O 1
ATOM 701 N N . GLN A 1 89 ? 6.566 -20.668 -27.729 1.00 81.62 89 GLN A N 1
ATOM 702 C CA . GLN A 1 89 ? 6.713 -19.345 -28.340 1.00 81.62 89 GLN A CA 1
ATOM 703 C C . GLN A 1 89 ? 6.704 -18.257 -27.261 1.00 81.62 89 GLN A C 1
ATOM 705 O O . GLN A 1 89 ? 7.533 -17.351 -27.284 1.00 81.62 89 GLN A O 1
ATOM 710 N N . ALA A 1 90 ? 5.840 -18.395 -26.255 1.00 82.50 90 ALA A N 1
ATOM 711 C CA . ALA A 1 90 ? 5.772 -17.503 -25.105 1.00 82.50 90 ALA A CA 1
ATOM 712 C C . ALA A 1 90 ? 7.078 -17.490 -24.297 1.00 82.50 90 ALA A C 1
ATOM 714 O O . ALA A 1 90 ? 7.606 -16.427 -23.965 1.00 82.50 90 ALA A O 1
ATOM 715 N N . VAL A 1 91 ? 7.623 -18.673 -23.999 1.00 80.94 91 VAL A N 1
ATOM 716 C CA . VAL A 1 91 ? 8.877 -18.831 -23.250 1.00 80.94 91 VAL A CA 1
ATOM 717 C C . VAL A 1 91 ? 10.070 -18.301 -24.050 1.00 80.94 91 VAL A C 1
ATOM 719 O O . VAL A 1 91 ? 10.970 -17.703 -23.454 1.00 80.94 91 VAL A O 1
ATOM 722 N N . ALA A 1 92 ? 10.084 -18.475 -25.376 1.00 79.25 92 ALA A N 1
ATOM 723 C CA . ALA A 1 92 ? 11.113 -17.907 -26.248 1.00 79.25 92 ALA A CA 1
ATOM 724 C C . ALA A 1 92 ? 11.081 -16.372 -26.224 1.00 79.25 92 ALA A C 1
ATOM 726 O O . ALA A 1 92 ? 12.085 -15.753 -25.871 1.00 79.25 92 ALA A O 1
ATOM 727 N N . VAL A 1 93 ? 9.911 -15.762 -26.451 1.00 80.12 93 VAL A N 1
ATOM 728 C CA . VAL A 1 93 ? 9.735 -14.298 -26.397 1.00 80.12 93 VAL A CA 1
ATOM 729 C C . VAL A 1 93 ? 10.101 -13.737 -25.019 1.00 80.12 93 VAL A C 1
ATOM 731 O O . VAL A 1 93 ? 10.711 -12.671 -24.923 1.00 80.12 93 VAL A O 1
ATOM 734 N N . PHE A 1 94 ? 9.778 -14.455 -23.941 1.00 76.38 94 PHE A N 1
ATOM 735 C CA . PHE A 1 94 ? 10.129 -14.061 -22.576 1.00 76.38 94 PHE A CA 1
ATOM 736 C C . PHE A 1 94 ? 11.644 -14.100 -22.321 1.00 76.38 94 PHE A C 1
ATOM 738 O O . PHE A 1 94 ? 12.197 -13.163 -21.745 1.00 76.38 94 PHE A O 1
ATOM 745 N N . LYS A 1 95 ? 12.342 -15.148 -22.775 1.00 75.56 95 LYS A N 1
ATOM 746 C CA . LYS A 1 95 ? 13.803 -15.276 -22.625 1.00 75.56 95 LYS A CA 1
ATOM 747 C C . LYS A 1 95 ? 14.567 -14.276 -23.491 1.00 75.56 95 LYS A C 1
ATOM 749 O O . LYS A 1 95 ? 15.491 -13.635 -22.998 1.00 75.56 95 LYS A O 1
ATOM 754 N N . GLU A 1 96 ? 14.162 -14.110 -24.748 1.00 73.25 96 GLU A N 1
ATOM 755 C CA . GLU A 1 96 ? 14.781 -13.180 -25.705 1.00 73.25 96 GLU A CA 1
ATOM 756 C C . GLU A 1 96 ? 14.633 -11.713 -25.288 1.00 73.25 96 GLU A C 1
ATOM 758 O O . GLU A 1 96 ? 15.416 -10.855 -25.702 1.00 73.25 96 GLU A O 1
ATOM 763 N N . ASN A 1 97 ? 13.654 -11.421 -24.432 1.00 71.44 97 ASN A N 1
ATOM 764 C CA . ASN A 1 97 ? 13.423 -10.097 -23.866 1.00 71.44 97 ASN A CA 1
ATOM 765 C C . ASN A 1 97 ? 13.796 -10.023 -22.382 1.00 71.44 97 ASN A C 1
ATOM 767 O O . ASN A 1 97 ? 13.203 -9.258 -21.628 1.00 71.44 97 ASN A O 1
ATOM 771 N N . ASN A 1 98 ? 14.801 -10.799 -21.962 1.00 61.91 98 ASN A N 1
ATOM 772 C CA . ASN A 1 98 ? 15.445 -10.704 -20.648 1.00 61.91 98 ASN A CA 1
ATOM 773 C C . ASN A 1 98 ? 14.479 -10.898 -19.463 1.00 61.91 98 ASN A C 1
ATOM 775 O O . ASN A 1 98 ? 14.675 -10.330 -18.388 1.00 61.91 98 ASN A O 1
ATOM 779 N N . GLY A 1 99 ? 13.423 -11.689 -19.653 1.00 65.75 99 GLY A N 1
ATOM 780 C CA . GLY A 1 99 ? 12.386 -11.905 -18.648 1.00 65.75 99 GLY A CA 1
ATOM 781 C C . GLY A 1 99 ? 11.485 -10.690 -18.418 1.00 65.75 99 GLY A C 1
ATOM 782 O O . GLY A 1 99 ? 10.821 -10.615 -17.381 1.00 65.75 99 GLY A O 1
ATOM 783 N N . ALA A 1 100 ? 11.465 -9.728 -19.349 1.00 67.38 100 ALA A N 1
ATOM 784 C CA . ALA A 1 100 ? 10.540 -8.608 -19.312 1.00 67.38 100 ALA A CA 1
ATOM 785 C C . ALA A 1 100 ? 9.102 -9.128 -19.392 1.00 67.38 100 ALA A C 1
ATOM 787 O O . ALA A 1 100 ? 8.719 -9.881 -20.288 1.00 67.38 100 ALA A O 1
ATOM 788 N N . ILE A 1 101 ? 8.308 -8.721 -18.411 1.00 69.25 101 ILE A N 1
ATOM 789 C CA . ILE A 1 101 ? 6.910 -9.099 -18.299 1.00 69.25 101 ILE A CA 1
ATOM 790 C C . ILE A 1 101 ? 6.086 -8.066 -19.062 1.00 69.25 101 ILE A C 1
ATOM 792 O O . ILE A 1 101 ? 6.120 -6.883 -18.726 1.00 69.25 101 ILE A O 1
ATOM 796 N N . MET A 1 102 ? 5.318 -8.516 -20.056 1.00 80.19 102 MET A N 1
ATOM 797 C CA . MET A 1 102 ? 4.290 -7.682 -20.670 1.00 80.19 102 MET A CA 1
ATOM 798 C C . MET A 1 102 ? 3.101 -7.584 -19.712 1.00 80.19 102 MET A C 1
ATOM 800 O O . MET A 1 102 ? 2.562 -8.607 -19.281 1.00 80.19 102 MET A O 1
ATOM 804 N N . THR A 1 103 ? 2.712 -6.354 -19.372 1.00 79.88 103 THR A N 1
ATOM 805 C CA . THR A 1 103 ? 1.539 -6.079 -18.535 1.00 79.88 103 THR A CA 1
ATOM 806 C C . THR A 1 103 ? 0.299 -6.755 -19.134 1.00 79.88 103 THR A C 1
ATOM 808 O O . THR A 1 103 ? 0.077 -6.624 -20.336 1.00 79.88 103 THR A O 1
ATOM 811 N N . PRO A 1 104 ? -0.508 -7.480 -18.340 1.00 81.75 104 PRO A N 1
ATOM 812 C CA . PRO A 1 104 ? -1.711 -8.128 -18.847 1.00 81.75 104 PRO A CA 1
ATOM 813 C C . PRO A 1 104 ? -2.808 -7.099 -19.138 1.00 81.75 104 PRO A C 1
ATOM 815 O O . PRO A 1 104 ? -3.182 -6.309 -18.268 1.00 81.75 104 PRO A O 1
ATOM 818 N N . PHE A 1 105 ? -3.374 -7.143 -20.343 1.00 85.12 105 PHE A N 1
ATOM 819 C CA . PHE A 1 105 ? -4.484 -6.288 -20.764 1.00 85.12 105 PHE A CA 1
ATOM 820 C C . PHE A 1 105 ? -5.808 -7.060 -20.774 1.00 85.12 105 PHE A C 1
ATOM 822 O O . PHE A 1 105 ? -6.525 -7.104 -21.773 1.00 85.12 105 PHE A O 1
ATOM 829 N N . ALA A 1 106 ? -6.153 -7.675 -19.638 1.00 81.12 106 ALA A N 1
ATOM 830 C CA . ALA A 1 106 ? -7.368 -8.482 -19.492 1.00 81.12 106 ALA A CA 1
ATOM 831 C C . ALA A 1 106 ? -8.668 -7.701 -19.781 1.00 81.12 106 ALA A C 1
ATOM 833 O O . ALA A 1 106 ? -9.660 -8.298 -20.191 1.00 81.12 106 ALA A O 1
ATOM 834 N N . ASN A 1 107 ? -8.637 -6.375 -19.611 1.00 78.88 107 ASN A N 1
ATOM 835 C CA . ASN A 1 107 ? -9.787 -5.488 -19.788 1.00 78.88 107 ASN A CA 1
ATOM 836 C C . ASN A 1 107 ? -10.060 -5.088 -21.249 1.00 78.88 107 ASN A C 1
ATOM 838 O O . ASN A 1 107 ? -11.115 -4.518 -21.507 1.00 78.88 107 ASN A O 1
ATOM 842 N N . LEU A 1 108 ? -9.146 -5.353 -22.193 1.00 84.38 108 LEU A N 1
ATOM 843 C CA . LEU A 1 108 ? -9.390 -5.052 -23.608 1.00 84.38 108 LEU A CA 1
ATOM 844 C C . LEU A 1 108 ? -10.349 -6.082 -24.209 1.00 84.38 108 LEU A C 1
ATOM 846 O O . LEU A 1 108 ? -10.208 -7.283 -23.992 1.00 84.38 108 LEU A O 1
ATOM 850 N N . THR A 1 109 ? -11.328 -5.646 -24.985 1.00 91.38 109 THR A N 1
ATOM 851 C CA . THR A 1 109 ? -12.221 -6.527 -25.750 1.00 91.38 109 THR A CA 1
ATOM 852 C C . THR A 1 109 ? -11.510 -7.102 -26.978 1.00 91.38 109 THR A C 1
ATOM 854 O O . THR A 1 109 ? -10.490 -6.576 -27.421 1.00 91.38 109 THR A O 1
ATOM 857 N N . ASP A 1 110 ? -12.031 -8.189 -27.554 1.00 86.94 110 ASP A N 1
ATOM 858 C CA . ASP A 1 110 ? -11.437 -8.768 -28.770 1.00 86.94 110 ASP A CA 1
ATOM 859 C C . ASP A 1 110 ? -11.455 -7.775 -29.940 1.00 86.94 110 ASP A C 1
ATOM 861 O O . ASP A 1 110 ? -10.486 -7.691 -30.682 1.00 86.94 110 ASP A O 1
ATOM 865 N N . ALA A 1 111 ? -12.497 -6.944 -30.039 1.00 88.69 111 ALA A N 1
ATOM 866 C CA . ALA A 1 111 ? -12.576 -5.881 -31.038 1.00 88.69 111 ALA A CA 1
ATOM 867 C C . ALA A 1 111 ? -11.514 -4.781 -30.830 1.00 88.69 111 ALA A C 1
ATOM 869 O O . ALA A 1 111 ? -11.013 -4.208 -31.793 1.00 88.69 111 ALA A O 1
ATOM 870 N N . GLU A 1 112 ? -11.150 -4.467 -29.585 1.00 88.44 112 GLU A N 1
ATOM 871 C CA . GLU A 1 112 ? -10.086 -3.497 -29.291 1.00 88.44 112 GLU A CA 1
ATOM 872 C C . GLU A 1 112 ? -8.700 -4.061 -29.598 1.00 88.44 112 GLU A C 1
ATOM 874 O O . GLU A 1 112 ? -7.861 -3.347 -30.146 1.00 88.44 112 GLU A O 1
ATOM 879 N N . ILE A 1 113 ? -8.475 -5.346 -29.311 1.00 90.06 113 ILE A N 1
ATOM 880 C CA . ILE A 1 113 ? -7.245 -6.048 -29.692 1.00 90.06 113 ILE A CA 1
ATOM 881 C C . ILE A 1 113 ? -7.124 -6.113 -31.223 1.00 90.06 113 ILE A C 1
ATOM 883 O O . ILE A 1 113 ? -6.060 -5.807 -31.759 1.00 90.06 113 ILE A O 1
ATOM 887 N N . ASP A 1 114 ? -8.218 -6.399 -31.930 1.00 91.19 114 ASP A N 1
ATOM 888 C CA . ASP A 1 114 ? -8.279 -6.391 -33.396 1.00 91.19 114 ASP A CA 1
ATOM 889 C C . ASP A 1 114 ? -7.916 -5.030 -33.989 1.00 91.19 114 ASP A C 1
ATOM 891 O O . ASP A 1 114 ? -7.150 -4.955 -34.951 1.00 91.19 114 ASP A O 1
ATOM 895 N N . ASN A 1 115 ? -8.423 -3.947 -33.398 1.00 90.44 115 ASN A N 1
ATOM 896 C CA . ASN A 1 115 ? -8.090 -2.591 -33.824 1.00 90.44 115 ASN A CA 1
ATOM 897 C C . ASN A 1 115 ? -6.593 -2.300 -33.625 1.00 90.44 115 ASN A C 1
ATOM 899 O O . ASN A 1 115 ? -5.958 -1.733 -34.512 1.00 90.44 115 ASN A O 1
ATOM 903 N N . ILE A 1 116 ? -6.006 -2.724 -32.498 1.00 90.69 116 ILE A N 1
ATOM 904 C CA . ILE A 1 116 ? -4.563 -2.581 -32.237 1.00 90.69 116 ILE A CA 1
ATOM 905 C C . ILE A 1 116 ? -3.743 -3.359 -33.275 1.00 90.69 116 ILE A C 1
ATOM 907 O O . ILE A 1 116 ? -2.788 -2.811 -33.824 1.00 90.69 116 ILE A O 1
ATOM 911 N N . ILE A 1 117 ? -4.121 -4.606 -33.573 1.00 90.31 117 ILE A N 1
ATOM 912 C CA . ILE A 1 117 ? -3.450 -5.436 -34.584 1.00 90.31 117 ILE A CA 1
ATOM 913 C C . ILE A 1 117 ? -3.562 -4.782 -35.968 1.00 90.31 117 ILE A C 1
ATOM 915 O O . ILE A 1 117 ? -2.549 -4.642 -36.645 1.00 90.31 117 ILE A O 1
ATOM 919 N N . THR A 1 118 ? -4.748 -4.284 -36.334 1.00 88.94 118 THR A N 1
ATOM 920 C CA . THR A 1 118 ? -5.001 -3.570 -37.602 1.00 88.94 118 THR A CA 1
ATOM 921 C C . THR A 1 118 ? -4.122 -2.323 -37.737 1.00 88.94 118 THR A C 1
ATOM 923 O O . THR A 1 118 ? -3.565 -2.054 -38.799 1.00 88.94 118 THR A O 1
ATOM 926 N N . TYR A 1 119 ? -3.958 -1.553 -36.658 1.00 89.44 119 TYR A N 1
ATOM 927 C CA . TYR A 1 119 ? -3.071 -0.390 -36.648 1.00 89.44 119 TYR A CA 1
ATOM 928 C C . TYR A 1 119 ? -1.603 -0.787 -36.855 1.00 89.44 119 TYR A C 1
ATOM 930 O O . TYR A 1 119 ? -0.917 -0.220 -37.703 1.00 89.44 119 TYR A O 1
ATOM 938 N N . VAL A 1 120 ? -1.131 -1.803 -36.128 1.00 88.88 120 VAL A N 1
ATOM 939 C CA . VAL A 1 120 ? 0.241 -2.311 -36.264 1.00 88.88 120 VAL A CA 1
ATOM 940 C C . VAL A 1 120 ? 0.489 -2.888 -37.664 1.00 88.88 120 VAL A C 1
ATOM 942 O O . VAL A 1 120 ? 1.562 -2.681 -38.226 1.00 88.88 120 VAL A O 1
ATOM 945 N N . GLU A 1 121 ? -0.491 -3.578 -38.247 1.00 86.12 121 GLU A N 1
ATOM 946 C CA . GLU A 1 121 ? -0.461 -4.085 -39.625 1.00 86.12 121 GLU A CA 1
ATOM 947 C C . GLU A 1 121 ? -0.303 -2.960 -40.645 1.00 86.12 121 GLU A C 1
ATOM 949 O O . GLU A 1 121 ? 0.568 -3.047 -41.507 1.00 86.12 121 GLU A O 1
ATOM 954 N N . GLY A 1 122 ? -1.072 -1.876 -40.511 1.00 82.00 122 GLY A N 1
ATOM 955 C CA . GLY A 1 122 ? -0.950 -0.716 -41.395 1.00 82.00 122 GLY A CA 1
ATOM 956 C C . GLY A 1 122 ? 0.407 -0.008 -41.297 1.00 82.00 122 GLY A C 1
ATOM 957 O O . GLY A 1 122 ? 0.842 0.609 -42.268 1.00 82.00 122 GLY A O 1
ATOM 958 N N . GLU A 1 123 ? 1.100 -0.127 -40.165 1.00 80.38 123 GLU A N 1
ATOM 959 C CA . GLU A 1 123 ? 2.433 0.451 -39.932 1.00 80.38 123 GLU A CA 1
ATOM 960 C C . GLU A 1 123 ? 3.597 -0.511 -40.244 1.00 80.38 123 GLU A C 1
ATOM 962 O O . GLU A 1 123 ? 4.764 -0.128 -40.154 1.00 80.38 123 GLU A O 1
ATOM 967 N N . SER A 1 124 ? 3.303 -1.757 -40.630 1.00 68.69 124 SER A N 1
ATOM 968 C CA . SER A 1 124 ? 4.297 -2.771 -40.998 1.00 68.69 124 SER A CA 1
ATOM 969 C C . SER A 1 124 ? 4.598 -2.735 -42.506 1.00 68.69 124 SER A C 1
ATOM 971 O O . SER A 1 124 ? 3.770 -3.186 -43.293 1.00 68.69 124 SER A O 1
ATOM 973 N N . GLU A 1 125 ? 5.782 -2.289 -42.940 1.00 54.50 125 GLU A N 1
ATOM 974 C CA . GLU A 1 125 ? 6.250 -2.515 -44.326 1.00 54.50 125 GLU A CA 1
ATOM 975 C C . GLU A 1 125 ? 7.063 -3.828 -44.454 1.00 54.50 125 GLU A C 1
ATOM 977 O O . GLU A 1 125 ? 7.647 -4.317 -43.486 1.00 54.50 125 GLU A O 1
ATOM 982 N N . ALA A 1 126 ? 7.045 -4.443 -45.645 1.00 31.81 126 ALA A N 1
ATOM 983 C CA . ALA A 1 126 ? 7.547 -5.797 -45.949 1.00 31.81 126 ALA A CA 1
ATOM 984 C C . ALA A 1 126 ? 9.072 -6.011 -45.697 1.00 31.81 126 ALA A C 1
ATOM 986 O O . ALA A 1 126 ? 9.843 -5.055 -45.747 1.00 31.81 126 ALA A O 1
ATOM 987 N N . PRO A 1 127 ? 9.551 -7.255 -45.441 1.00 39.53 127 PRO A N 1
ATOM 988 C CA . PRO A 1 127 ? 10.808 -7.505 -44.720 1.00 39.53 127 PRO A CA 1
ATOM 989 C C . PRO A 1 127 ? 12.062 -7.608 -45.613 1.00 39.53 127 PRO A C 1
ATOM 991 O O . PRO A 1 127 ? 12.004 -8.168 -46.707 1.00 39.53 127 PRO A O 1
ATOM 994 N N . ALA A 1 128 ? 13.231 -7.199 -45.091 1.00 28.22 128 ALA A N 1
ATOM 995 C CA . ALA A 1 128 ? 14.550 -7.523 -45.656 1.00 28.22 128 ALA A CA 1
ATOM 996 C C . ALA A 1 128 ? 15.495 -8.156 -44.611 1.00 28.22 128 ALA A C 1
ATOM 998 O O . ALA A 1 128 ? 15.530 -7.763 -43.446 1.00 28.22 128 ALA A O 1
ATOM 999 N N . ALA A 1 129 ? 16.217 -9.181 -45.068 1.00 26.34 129 ALA A N 1
ATOM 1000 C CA . ALA A 1 129 ? 16.946 -10.197 -44.316 1.00 26.34 129 ALA A CA 1
ATOM 1001 C C . ALA A 1 129 ? 18.376 -9.811 -43.864 1.00 26.34 129 ALA A C 1
ATOM 1003 O O . ALA A 1 129 ? 18.982 -8.860 -44.346 1.00 26.34 129 ALA A O 1
ATOM 1004 N N . ALA A 1 130 ? 18.902 -10.617 -42.935 1.00 31.83 130 ALA A N 1
ATOM 1005 C CA . ALA A 1 130 ? 20.204 -10.543 -42.263 1.00 31.83 130 ALA A CA 1
ATOM 1006 C C . ALA A 1 130 ? 21.450 -10.762 -43.156 1.00 31.83 130 ALA A C 1
ATOM 1008 O O . ALA A 1 130 ? 21.391 -11.590 -44.060 1.00 31.83 130 ALA A O 1
ATOM 1009 N N . ALA A 1 131 ? 22.602 -10.150 -42.808 1.00 24.38 131 ALA A N 1
ATOM 1010 C CA . ALA A 1 131 ? 23.959 -10.692 -43.050 1.00 24.38 131 ALA A CA 1
ATOM 1011 C C . ALA A 1 131 ? 25.096 -9.951 -42.285 1.00 24.38 131 ALA A C 1
ATOM 1013 O O . ALA A 1 131 ? 24.928 -8.824 -41.835 1.00 24.38 131 ALA A O 1
ATOM 1014 N N . ALA A 1 132 ? 26.231 -10.653 -42.143 1.00 22.72 132 ALA A N 1
ATOM 1015 C CA . ALA A 1 132 ? 27.388 -10.530 -41.234 1.00 22.72 132 ALA A CA 1
ATOM 1016 C C . ALA A 1 132 ? 28.480 -9.448 -41.510 1.00 22.72 132 ALA A C 1
ATOM 1018 O O . ALA A 1 132 ? 28.491 -8.799 -42.548 1.00 22.72 132 ALA A O 1
ATOM 1019 N N . ALA A 1 133 ? 29.419 -9.333 -40.548 1.00 22.59 133 ALA A N 1
ATOM 1020 C CA . ALA A 1 133 ? 30.631 -8.478 -40.442 1.00 22.59 133 ALA A CA 1
ATOM 1021 C C . ALA A 1 133 ? 31.808 -8.867 -41.399 1.00 22.59 133 ALA A C 1
ATOM 1023 O O . ALA A 1 133 ? 31.654 -9.892 -42.068 1.00 22.59 133 ALA A O 1
ATOM 1024 N N . PRO A 1 134 ? 32.981 -8.150 -41.481 1.00 35.22 134 PRO A N 1
ATOM 1025 C CA . PRO A 1 134 ? 34.025 -8.149 -40.413 1.00 35.22 134 PRO A CA 1
ATOM 1026 C C . PRO A 1 134 ? 35.012 -6.928 -40.262 1.00 35.22 134 PRO A C 1
ATOM 1028 O O . PRO A 1 134 ? 35.225 -6.148 -41.177 1.00 35.22 134 PRO A O 1
ATOM 1031 N N . ALA A 1 135 ? 35.653 -6.874 -39.073 1.00 22.81 135 ALA A N 1
ATOM 1032 C CA . ALA A 1 135 ? 37.067 -6.598 -38.672 1.00 22.81 135 ALA A CA 1
ATOM 1033 C C . ALA A 1 135 ? 37.904 -5.326 -39.038 1.00 22.81 135 ALA A C 1
ATOM 1035 O O . ALA A 1 135 ? 38.302 -5.146 -40.182 1.00 22.81 135 ALA A O 1
ATOM 1036 N N . GLY A 1 136 ? 38.441 -4.654 -37.990 1.00 21.05 136 GLY A N 1
ATOM 1037 C CA . GLY A 1 136 ? 39.905 -4.550 -37.738 1.00 21.05 136 GLY A CA 1
ATOM 1038 C C . GLY A 1 136 ? 40.591 -3.162 -37.631 1.00 21.05 136 GLY A C 1
ATOM 1039 O O . GLY A 1 136 ? 40.636 -2.430 -38.610 1.00 21.05 136 GLY A O 1
ATOM 1040 N N . GLY A 1 137 ? 41.272 -2.878 -36.498 1.00 21.05 137 GLY A N 1
ATOM 1041 C CA . GLY A 1 137 ? 42.432 -1.951 -36.418 1.00 21.05 137 GLY A CA 1
ATOM 1042 C C . GLY A 1 137 ? 42.513 -1.033 -35.179 1.00 21.05 137 GLY A C 1
ATOM 1043 O O . GLY A 1 137 ? 41.577 -0.299 -34.900 1.00 21.05 137 GLY A O 1
ATOM 1044 N N . ALA A 1 138 ? 43.637 -1.044 -34.443 1.00 20.70 138 ALA A N 1
ATOM 1045 C CA . ALA A 1 138 ? 43.842 -0.338 -33.166 1.00 20.70 138 ALA A CA 1
ATOM 1046 C C . ALA A 1 138 ? 44.995 0.703 -33.173 1.00 20.70 138 ALA A C 1
ATOM 1048 O O . ALA A 1 138 ? 46.068 0.394 -33.682 1.00 20.70 138 ALA A O 1
ATOM 1049 N N . ALA A 1 139 ? 44.764 1.828 -32.457 1.00 23.25 139 ALA A N 1
ATOM 1050 C CA . ALA A 1 139 ? 45.678 2.744 -31.711 1.00 23.25 139 ALA A CA 1
ATOM 1051 C C . ALA A 1 139 ? 46.727 3.613 -32.480 1.00 23.25 139 ALA A C 1
ATOM 1053 O O . ALA A 1 139 ? 47.050 3.257 -33.609 1.00 23.25 139 ALA A O 1
ATOM 1054 N N . PRO A 1 140 ? 47.335 4.704 -31.906 1.00 33.91 140 PRO A N 1
ATOM 1055 C CA . PRO A 1 140 ? 47.251 5.264 -30.535 1.00 33.91 140 PRO A CA 1
ATOM 1056 C C . PRO A 1 140 ? 47.135 6.823 -30.377 1.00 33.91 140 PRO A C 1
ATOM 1058 O O . PRO A 1 140 ? 47.242 7.599 -31.318 1.00 33.91 140 PRO A O 1
ATOM 1061 N N . ASN A 1 141 ? 46.939 7.224 -29.110 1.00 27.58 141 ASN A N 1
ATOM 1062 C CA . ASN A 1 141 ? 46.915 8.529 -28.405 1.00 27.58 141 ASN A CA 1
ATOM 1063 C C . ASN A 1 141 ? 47.618 9.783 -28.981 1.00 27.58 141 ASN A C 1
ATOM 1065 O O . ASN A 1 141 ? 48.772 9.708 -29.388 1.00 27.58 141 ASN A O 1
ATOM 1069 N N . ALA A 1 142 ? 47.039 10.966 -28.701 1.00 23.12 142 ALA A N 1
ATOM 1070 C CA . ALA A 1 142 ? 47.769 12.121 -28.144 1.00 23.12 142 ALA A CA 1
ATOM 1071 C C . ALA A 1 142 ? 46.819 13.165 -27.518 1.00 23.12 142 ALA A C 1
ATOM 1073 O O . ALA A 1 142 ? 45.919 13.687 -28.170 1.00 23.12 142 ALA A O 1
ATOM 1074 N N . ALA A 1 143 ? 47.059 13.487 -26.246 1.00 24.91 143 ALA A N 1
ATOM 1075 C CA . ALA A 1 143 ? 46.472 14.625 -25.554 1.00 24.91 143 ALA A CA 1
ATOM 1076 C C . ALA A 1 143 ? 47.169 15.926 -25.978 1.00 24.91 143 ALA A C 1
ATOM 1078 O O . ALA A 1 143 ? 48.395 15.967 -26.058 1.00 24.91 143 ALA A O 1
ATOM 1079 N N . THR A 1 144 ? 46.408 17.007 -26.134 1.00 23.95 144 THR A N 1
ATOM 1080 C CA . THR A 1 144 ? 46.912 18.368 -25.913 1.00 23.95 144 THR A CA 1
ATOM 1081 C C . THR A 1 144 ? 45.882 19.159 -25.117 1.00 23.95 144 THR A C 1
ATOM 1083 O O . THR A 1 144 ? 44.698 19.200 -25.443 1.00 23.95 144 THR A O 1
ATOM 1086 N N . ALA A 1 145 ? 46.356 19.731 -24.014 1.00 26.20 145 ALA A N 1
ATOM 1087 C CA . ALA A 1 145 ? 45.625 20.656 -23.173 1.00 26.20 145 ALA A CA 1
ATOM 1088 C C . ALA A 1 145 ? 45.532 22.023 -23.863 1.00 26.20 145 ALA A C 1
ATOM 1090 O O . ALA A 1 145 ? 46.528 22.519 -24.387 1.00 26.20 145 ALA A O 1
ATOM 1091 N N . ALA A 1 146 ? 44.360 22.652 -23.792 1.00 24.88 146 ALA A N 1
ATOM 1092 C CA . ALA A 1 146 ? 44.195 24.078 -24.031 1.00 24.88 146 ALA A CA 1
ATOM 1093 C C . ALA A 1 146 ? 43.343 24.688 -22.910 1.00 24.88 146 ALA A C 1
ATOM 1095 O O . ALA A 1 146 ? 42.430 24.071 -22.367 1.00 24.88 146 ALA A O 1
ATOM 1096 N N . THR A 1 147 ? 43.750 25.894 -22.549 1.00 27.41 147 THR A N 1
ATOM 1097 C CA . THR A 1 147 ? 43.468 26.695 -21.360 1.00 27.41 147 THR A CA 1
ATOM 1098 C C . THR A 1 147 ? 42.012 27.126 -21.188 1.00 27.41 147 THR A C 1
ATOM 1100 O O . THR A 1 147 ? 41.287 27.334 -22.157 1.00 27.41 147 THR A O 1
ATOM 1103 N N . GLY A 1 148 ? 41.614 27.294 -19.925 1.00 30.53 148 GLY A N 1
ATOM 1104 C CA . GLY A 1 148 ? 40.258 27.634 -19.510 1.00 30.53 148 GLY A CA 1
ATOM 1105 C C . GLY A 1 148 ? 39.791 29.049 -19.859 1.00 30.53 148 GLY A C 1
ATOM 1106 O O . GLY A 1 148 ? 40.543 30.020 -19.812 1.00 30.53 148 GLY A O 1
ATOM 1107 N N . ALA A 1 149 ? 38.490 29.126 -20.120 1.00 30.27 149 ALA A N 1
ATOM 1108 C CA . ALA A 1 149 ? 37.642 30.292 -19.942 1.00 30.27 149 ALA A CA 1
ATOM 1109 C C . ALA A 1 149 ? 36.377 29.772 -19.245 1.00 30.27 149 ALA A C 1
ATOM 1111 O O . ALA A 1 149 ? 35.730 28.864 -19.772 1.00 30.27 149 ALA A O 1
ATOM 1112 N N . GLY A 1 150 ? 36.086 30.275 -18.042 1.00 37.41 150 GLY A N 1
ATOM 1113 C CA . GLY A 1 150 ? 34.895 29.884 -17.287 1.00 37.41 150 GLY A CA 1
ATOM 1114 C C . GLY A 1 150 ? 33.639 30.177 -18.103 1.00 37.41 150 GLY A C 1
ATOM 1115 O O . GLY A 1 150 ? 33.490 31.277 -18.634 1.00 37.41 150 GLY A O 1
ATOM 1116 N N . ALA A 1 151 ? 32.773 29.177 -18.252 1.00 49.75 151 ALA A N 1
ATOM 1117 C CA . ALA A 1 151 ? 31.587 29.286 -19.089 1.00 49.75 151 ALA A CA 1
ATOM 1118 C C . ALA A 1 151 ? 30.563 30.269 -18.488 1.00 49.75 151 ALA A C 1
ATOM 1120 O O . ALA A 1 151 ? 30.072 30.081 -17.374 1.00 49.75 151 ALA A O 1
ATOM 1121 N N . ASP A 1 152 ? 30.228 31.313 -19.246 1.00 56.66 152 ASP A N 1
ATOM 1122 C CA . ASP A 1 152 ? 29.184 32.274 -18.901 1.00 56.66 152 ASP A CA 1
ATOM 1123 C C . ASP A 1 152 ? 27.788 31.636 -19.044 1.00 56.66 152 ASP A C 1
ATOM 1125 O O . ASP A 1 152 ? 27.301 31.377 -20.151 1.00 56.66 152 ASP A O 1
ATOM 1129 N N . LYS A 1 153 ? 27.126 31.404 -17.902 1.00 71.12 153 LYS A N 1
ATOM 1130 C CA . LYS A 1 153 ? 25.756 30.863 -17.815 1.00 71.12 153 LYS A CA 1
ATOM 1131 C C . LYS A 1 153 ? 24.672 31.846 -18.300 1.00 71.12 153 LYS A C 1
ATOM 1133 O O . LYS A 1 153 ? 23.489 31.513 -18.266 1.00 71.12 153 LYS A O 1
ATOM 1138 N N . SER A 1 154 ? 25.036 33.064 -18.712 1.00 62.28 154 SER A N 1
ATOM 1139 C CA . SER A 1 154 ? 24.099 34.089 -19.192 1.00 62.28 154 SER A CA 1
ATOM 1140 C C . SER A 1 154 ? 23.827 34.041 -20.703 1.00 62.28 154 SER A C 1
ATOM 1142 O O . SER A 1 154 ? 22.848 34.641 -21.160 1.00 62.28 154 SER A O 1
ATOM 1144 N N . THR A 1 155 ? 24.639 33.283 -21.447 1.00 80.88 155 THR A N 1
ATOM 1145 C CA . THR A 1 155 ? 24.583 33.152 -22.911 1.00 80.88 155 THR A CA 1
ATOM 1146 C C . THR A 1 155 ? 23.288 32.505 -23.414 1.00 80.88 155 THR A C 1
ATOM 1148 O O . THR A 1 155 ? 22.657 31.685 -22.736 1.00 80.88 155 THR A O 1
ATOM 1151 N N . ASP A 1 156 ? 22.872 32.870 -24.627 1.00 79.06 156 ASP A N 1
ATOM 1152 C CA . ASP A 1 156 ? 21.678 32.297 -25.258 1.00 79.06 156 ASP A CA 1
ATOM 1153 C C . ASP A 1 156 ? 21.890 30.820 -25.623 1.00 79.06 156 ASP A C 1
ATOM 1155 O O . ASP A 1 156 ? 20.954 30.019 -25.554 1.00 79.06 156 ASP A O 1
ATOM 1159 N N . GLU A 1 157 ? 23.125 30.438 -25.942 1.00 81.88 157 GLU A N 1
ATOM 1160 C CA . GLU A 1 157 ? 23.575 29.069 -26.182 1.00 81.88 157 GLU A CA 1
ATOM 1161 C C . GLU A 1 157 ? 23.399 28.195 -24.934 1.00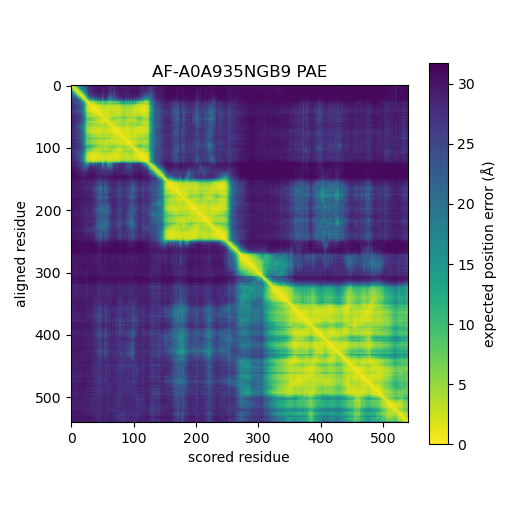 81.88 157 GLU A C 1
ATOM 1163 O O . GLU A 1 157 ? 22.860 27.091 -25.028 1.00 81.88 157 GLU A O 1
ATOM 1168 N N . TYR A 1 158 ? 23.757 28.707 -23.747 1.00 85.75 158 TYR A N 1
ATOM 1169 C CA . TYR A 1 158 ? 23.550 28.003 -22.478 1.00 85.75 158 TYR A CA 1
ATOM 1170 C C . TYR A 1 158 ? 22.060 27.751 -22.206 1.00 85.75 158 TYR A C 1
ATOM 1172 O O . TYR A 1 158 ? 21.674 26.625 -21.893 1.00 85.75 158 TYR A O 1
ATOM 1180 N N . LYS A 1 159 ? 21.200 28.766 -22.373 1.00 85.50 159 LYS A N 1
ATOM 1181 C CA . LYS A 1 159 ? 19.750 28.639 -22.116 1.00 85.50 159 LYS A CA 1
ATOM 1182 C C . LYS A 1 159 ? 19.072 27.678 -23.095 1.00 85.50 159 LYS A C 1
ATOM 1184 O O . LYS A 1 159 ? 18.237 26.867 -22.691 1.00 85.50 159 LYS A O 1
ATOM 1189 N N . LYS A 1 160 ? 19.439 27.743 -24.380 1.00 87.00 160 LYS A N 1
ATOM 1190 C CA . LYS A 1 160 ? 18.953 26.805 -25.408 1.00 87.00 160 LYS A CA 1
ATOM 1191 C C . LYS A 1 160 ? 19.441 25.383 -25.123 1.00 87.00 160 LYS A C 1
ATOM 1193 O O . LYS A 1 160 ? 18.652 24.443 -25.199 1.00 87.00 160 LYS A O 1
ATOM 1198 N N . GLY A 1 161 ? 20.703 25.233 -24.724 1.00 87.25 161 GLY A N 1
ATOM 1199 C CA . GLY A 1 161 ? 21.300 23.958 -24.332 1.00 87.25 161 GLY A CA 1
ATOM 1200 C C . GLY A 1 161 ? 20.632 23.328 -23.114 1.00 87.25 161 GLY A C 1
ATOM 1201 O O . GLY A 1 161 ? 20.330 22.136 -23.127 1.00 87.25 161 GLY A O 1
ATOM 1202 N N . GLU A 1 162 ? 20.326 24.128 -22.092 1.00 89.56 162 GLU A N 1
ATOM 1203 C CA . GLU A 1 162 ? 19.613 23.688 -20.892 1.00 89.56 162 GLU A CA 1
ATOM 1204 C C . GLU A 1 162 ? 18.223 23.133 -21.231 1.00 89.56 162 GLU A C 1
ATOM 1206 O O . GLU A 1 162 ? 17.851 22.056 -20.756 1.00 89.56 162 GLU A O 1
ATOM 1211 N N . ALA A 1 163 ? 17.457 23.845 -22.065 1.00 87.50 163 ALA A N 1
ATOM 1212 C CA . ALA A 1 163 ? 16.125 23.415 -22.481 1.00 87.50 163 ALA A CA 1
ATOM 1213 C C . ALA A 1 163 ? 16.175 22.088 -23.257 1.00 87.50 163 ALA A C 1
ATOM 1215 O O . ALA A 1 163 ? 15.429 21.156 -22.942 1.00 87.50 163 ALA A O 1
ATOM 1216 N N . LEU A 1 164 ? 17.099 21.975 -24.216 1.00 87.38 164 LEU A N 1
ATOM 1217 C CA . LEU A 1 164 ? 17.294 20.764 -25.014 1.00 87.38 164 LEU A CA 1
ATOM 1218 C C . LEU A 1 164 ? 17.754 19.577 -24.160 1.00 87.38 164 LEU A C 1
ATOM 1220 O O . LEU A 1 164 ? 17.223 18.475 -24.309 1.00 87.38 164 LEU A O 1
ATOM 1224 N N . TYR A 1 165 ? 18.685 19.796 -23.229 1.00 87.06 165 TYR A N 1
ATOM 1225 C CA . TYR A 1 165 ? 19.181 18.753 -22.333 1.00 87.06 165 TYR A CA 1
ATOM 1226 C C . TYR A 1 165 ? 18.090 18.267 -21.371 1.00 87.06 165 TYR A C 1
ATOM 1228 O O . TYR A 1 165 ? 17.916 17.060 -21.174 1.00 87.06 165 TYR A O 1
ATOM 1236 N N . LYS A 1 166 ? 17.307 19.190 -20.797 1.00 84.31 166 LYS A N 1
ATOM 1237 C CA . LYS A 1 166 ? 16.169 18.851 -19.932 1.00 84.31 166 LYS A CA 1
ATOM 1238 C C . LYS A 1 166 ? 15.116 18.034 -20.671 1.00 84.31 166 LYS A C 1
ATOM 1240 O O . LYS A 1 166 ? 14.664 17.036 -20.118 1.00 84.31 166 LYS A O 1
ATOM 1245 N N . ALA A 1 167 ? 14.786 18.413 -21.903 1.00 80.12 167 ALA A N 1
ATOM 1246 C CA . ALA A 1 167 ? 13.770 17.737 -22.703 1.00 80.12 167 ALA A CA 1
ATOM 1247 C C . ALA A 1 167 ? 14.196 16.342 -23.189 1.00 80.12 167 ALA A C 1
ATOM 1249 O O . ALA A 1 167 ? 13.371 15.433 -23.208 1.00 80.12 167 ALA A O 1
ATOM 1250 N N . ASN A 1 168 ? 15.467 16.165 -23.567 1.00 82.62 168 ASN A N 1
ATOM 1251 C CA . ASN A 1 168 ? 15.896 14.987 -24.329 1.00 82.62 168 ASN A CA 1
ATOM 1252 C C . ASN A 1 168 ? 16.861 14.058 -23.578 1.00 82.62 168 ASN A C 1
ATOM 1254 O O . ASN A 1 168 ? 16.952 12.876 -23.901 1.00 82.62 168 ASN A O 1
ATOM 1258 N N . CYS A 1 169 ? 17.595 14.561 -22.581 1.00 82.69 169 CYS A N 1
ATOM 1259 C CA . CYS A 1 169 ? 18.736 13.841 -22.006 1.00 82.69 169 CYS A CA 1
ATOM 1260 C C . CYS A 1 169 ? 18.520 13.435 -20.539 1.00 82.69 169 CYS A C 1
ATOM 1262 O O . CYS A 1 169 ? 19.029 12.397 -20.111 1.00 82.69 169 CYS A O 1
ATOM 1264 N N . THR A 1 170 ? 17.751 14.207 -19.759 1.00 83.44 170 THR A N 1
ATOM 1265 C CA . THR A 1 170 ? 17.618 13.998 -18.298 1.00 83.44 170 THR A CA 1
ATOM 1266 C C . THR A 1 170 ? 16.908 12.710 -17.885 1.00 83.44 170 THR A C 1
ATOM 1268 O O . THR A 1 170 ? 17.095 12.246 -16.756 1.00 83.44 170 THR A O 1
ATOM 1271 N N . SER A 1 171 ? 16.137 12.106 -18.791 1.00 77.56 171 SER A N 1
ATOM 1272 C CA . SER A 1 171 ? 15.492 10.807 -18.576 1.00 77.56 171 SER A CA 1
ATOM 1273 C C . SER A 1 171 ? 16.505 9.670 -18.422 1.00 77.56 171 SER A C 1
ATOM 1275 O O . SER A 1 171 ? 16.220 8.693 -17.732 1.00 77.56 171 SER A O 1
ATOM 1277 N N . CYS A 1 172 ? 17.691 9.811 -19.026 1.00 78.06 172 CYS A N 1
ATOM 1278 C CA . CYS A 1 172 ? 18.715 8.765 -19.063 1.00 78.06 172 CYS A CA 1
ATOM 1279 C C . CYS A 1 172 ? 20.060 9.198 -18.456 1.00 78.06 172 CYS A C 1
ATOM 1281 O O . CYS A 1 172 ? 20.786 8.345 -17.939 1.00 78.06 172 CYS A O 1
ATOM 1283 N N . HIS A 1 173 ? 20.378 10.496 -18.465 1.00 84.44 173 HIS A N 1
ATOM 1284 C CA . HIS A 1 173 ? 21.650 11.046 -17.998 1.00 84.44 173 HIS A CA 1
ATOM 1285 C C . HIS A 1 173 ? 21.480 11.996 -16.810 1.00 84.44 173 HIS A C 1
ATOM 1287 O O . HIS A 1 173 ? 20.630 12.890 -16.802 1.00 84.44 173 HIS A O 1
ATOM 1293 N N . LYS A 1 174 ? 22.358 11.851 -15.816 1.00 82.81 174 LYS A N 1
ATOM 1294 C CA . LYS A 1 174 ? 22.519 12.805 -14.712 1.00 82.81 174 LYS A CA 1
ATOM 1295 C C . LYS A 1 174 ? 23.827 13.569 -14.882 1.00 82.81 174 LYS A C 1
ATOM 1297 O O . LYS A 1 174 ? 24.742 13.097 -15.551 1.00 82.81 174 LYS A O 1
ATOM 1302 N N . MET A 1 175 ? 23.909 14.760 -14.285 1.00 87.38 175 MET A N 1
ATOM 1303 C CA . MET A 1 175 ? 25.077 15.623 -14.469 1.00 87.38 175 MET A CA 1
ATOM 1304 C C . MET A 1 175 ? 26.333 14.976 -13.872 1.00 87.38 175 MET A C 1
ATOM 1306 O O . MET A 1 175 ? 27.260 14.684 -14.609 1.00 87.38 175 MET A O 1
ATOM 1310 N N . HIS A 1 176 ? 26.344 14.629 -12.584 1.00 81.56 176 HIS A N 1
ATOM 1311 C CA . HIS A 1 176 ? 27.555 14.132 -11.904 1.00 81.56 176 HIS A CA 1
ATOM 1312 C C . HIS A 1 176 ? 27.502 12.652 -11.484 1.00 81.56 176 HIS A C 1
ATOM 1314 O O . HIS A 1 176 ? 28.397 12.180 -10.792 1.00 81.56 176 HIS A O 1
ATOM 1320 N N . GLU A 1 177 ? 26.474 11.902 -11.885 1.00 73.25 177 GLU A N 1
ATOM 1321 C CA . GLU A 1 177 ? 26.264 10.507 -11.467 1.00 73.25 177 GLU A CA 1
ATOM 1322 C C . GLU A 1 177 ? 25.790 9.628 -12.639 1.00 73.25 177 GLU A C 1
ATOM 1324 O O . GLU A 1 177 ? 25.300 10.130 -13.650 1.00 73.25 177 GLU A O 1
ATOM 1329 N N . LYS A 1 178 ? 25.958 8.305 -12.523 1.00 80.69 178 LYS A N 1
ATOM 1330 C CA . LYS A 1 178 ? 25.482 7.331 -13.520 1.00 80.69 178 LYS A CA 1
ATOM 1331 C C . LYS A 1 178 ? 23.993 7.027 -13.294 1.00 80.69 178 LYS A C 1
ATOM 1333 O O . LYS A 1 178 ? 23.569 6.876 -12.147 1.00 80.69 178 LYS A O 1
ATOM 1338 N N . LEU A 1 179 ? 23.215 6.898 -14.372 1.00 77.94 179 LEU A N 1
ATOM 1339 C CA . LEU A 1 179 ? 21.798 6.500 -14.318 1.00 77.94 179 LEU A CA 1
ATOM 1340 C C . LEU A 1 179 ? 21.516 5.352 -15.299 1.00 77.94 179 LEU A C 1
ATOM 1342 O O . LEU A 1 179 ? 21.816 4.207 -14.978 1.00 77.94 179 LEU A O 1
ATOM 1346 N N . VAL A 1 180 ? 20.945 5.657 -16.470 1.00 77.50 180 VAL A N 1
ATOM 1347 C CA . VAL A 1 180 ? 20.788 4.716 -17.591 1.00 77.50 180 VAL A CA 1
ATOM 1348 C C . VAL A 1 180 ? 22.003 4.835 -18.509 1.00 77.50 180 VAL A C 1
ATOM 1350 O O . VAL A 1 180 ? 22.516 3.829 -18.982 1.00 77.50 180 VAL A O 1
ATOM 1353 N N . GLY A 1 181 ? 22.498 6.061 -18.706 1.00 79.12 181 GLY A N 1
ATOM 1354 C CA . GLY A 1 181 ? 23.767 6.357 -19.366 1.00 79.12 181 GLY A CA 1
ATOM 1355 C C . GLY A 1 181 ? 24.826 6.931 -18.410 1.00 79.12 181 GLY A C 1
ATOM 1356 O O . GLY A 1 181 ? 24.556 7.147 -17.219 1.00 79.12 181 GLY A O 1
ATOM 1357 N N . PRO A 1 182 ? 26.046 7.192 -18.918 1.00 83.25 182 PRO A N 1
ATOM 1358 C CA . PRO A 1 182 ? 27.130 7.797 -18.146 1.00 83.25 182 PRO A CA 1
ATOM 1359 C C . PRO A 1 182 ? 26.800 9.213 -17.666 1.00 83.25 182 PRO A C 1
ATOM 1361 O O . PRO A 1 182 ? 25.964 9.905 -18.251 1.00 83.25 182 PRO A O 1
ATOM 1364 N N . ALA A 1 183 ? 27.501 9.649 -16.614 1.00 87.56 183 ALA A N 1
ATOM 1365 C CA . ALA A 1 183 ? 27.421 11.017 -16.109 1.00 87.56 183 ALA A CA 1
ATOM 1366 C C . ALA A 1 183 ? 27.839 12.016 -17.197 1.00 87.56 183 ALA A C 1
ATOM 1368 O O . ALA A 1 183 ? 28.926 11.882 -17.767 1.00 87.56 183 ALA A O 1
ATOM 1369 N N . SER A 1 184 ? 27.013 13.027 -17.463 1.00 89.94 184 SER A N 1
ATOM 1370 C CA . SER A 1 184 ? 27.281 14.013 -18.521 1.00 89.94 184 SER A CA 1
ATOM 1371 C C . SER A 1 184 ? 28.453 14.934 -18.181 1.00 89.94 184 SER A C 1
ATOM 1373 O O . SER A 1 184 ? 29.169 15.383 -19.075 1.00 89.94 184 SER A O 1
ATOM 1375 N N . ALA A 1 185 ? 28.714 15.163 -16.893 1.00 88.81 185 ALA A N 1
ATOM 1376 C CA . ALA A 1 185 ? 29.776 16.046 -16.448 1.00 88.81 185 ALA A CA 1
ATOM 1377 C C . ALA A 1 185 ? 31.148 15.559 -16.926 1.00 88.81 185 ALA A C 1
ATOM 1379 O O . ALA A 1 185 ? 31.510 14.389 -16.758 1.00 88.81 185 ALA A O 1
ATOM 1380 N N . GLY A 1 186 ? 31.906 16.473 -17.529 1.00 81.88 186 GLY A N 1
ATOM 1381 C CA . GLY A 1 186 ? 33.217 16.204 -18.116 1.00 81.88 186 GLY A CA 1
ATOM 1382 C C . GLY A 1 186 ? 33.171 15.465 -19.458 1.00 81.88 186 GLY A C 1
ATOM 1383 O O . GLY A 1 186 ? 34.209 15.026 -19.938 1.00 81.88 186 GLY A O 1
ATOM 1384 N N . MET A 1 187 ? 32.010 15.300 -20.111 1.00 87.69 187 MET A N 1
ATOM 1385 C CA . MET A 1 187 ? 31.972 14.632 -21.426 1.00 87.69 187 MET A CA 1
ATOM 1386 C C . MET A 1 187 ? 32.797 15.365 -22.495 1.00 87.69 187 MET A C 1
ATOM 1388 O O . MET A 1 187 ? 33.428 14.714 -23.318 1.00 87.69 187 MET A O 1
ATOM 1392 N N . HIS A 1 188 ? 32.847 16.696 -22.427 1.00 83.44 188 HIS A N 1
ATOM 1393 C CA . HIS A 1 188 ? 33.581 17.556 -23.356 1.00 83.44 188 HIS A CA 1
ATOM 1394 C C . HIS A 1 188 ? 35.111 17.476 -23.197 1.00 83.44 188 HIS A C 1
ATOM 1396 O O . HIS A 1 188 ? 35.832 17.927 -24.079 1.00 83.44 188 HIS A O 1
ATOM 1402 N N . THR A 1 189 ? 35.613 16.928 -22.083 1.00 83.88 189 THR A N 1
ATOM 1403 C CA . THR A 1 189 ? 37.048 16.655 -21.888 1.00 83.88 189 THR A CA 1
ATOM 1404 C C . THR A 1 189 ? 37.405 15.202 -22.187 1.00 83.88 189 THR A C 1
ATOM 1406 O O . THR A 1 189 ? 38.531 14.920 -22.586 1.00 83.88 189 THR A O 1
ATOM 1409 N N . ARG A 1 190 ? 36.455 14.273 -22.005 1.00 82.06 190 ARG A N 1
ATOM 1410 C CA . ARG A 1 190 ? 36.649 12.836 -22.261 1.00 82.06 190 ARG A CA 1
ATOM 1411 C C . ARG A 1 190 ? 36.560 12.463 -23.741 1.00 82.06 190 ARG A C 1
ATOM 1413 O O . ARG A 1 190 ? 37.190 11.489 -24.144 1.00 82.06 190 ARG A O 1
ATOM 1420 N N . TYR A 1 191 ? 35.789 13.211 -24.529 1.00 87.19 191 TYR A N 1
ATOM 1421 C CA . TYR A 1 191 ? 35.532 12.920 -25.940 1.00 87.19 191 TYR A CA 1
ATOM 1422 C C . TYR A 1 191 ? 35.660 14.181 -26.793 1.00 87.19 191 TYR A C 1
ATOM 1424 O O . TYR A 1 191 ? 35.365 15.284 -26.330 1.00 87.19 191 TYR A O 1
ATOM 1432 N N . SER A 1 192 ? 36.081 14.023 -28.051 1.00 89.12 192 SER A N 1
ATOM 1433 C CA . SER A 1 192 ? 36.148 15.147 -28.986 1.00 89.12 192 SER A CA 1
ATOM 1434 C C . SER A 1 192 ? 34.746 15.623 -29.371 1.00 89.12 192 SER A C 1
ATOM 1436 O O . SER A 1 192 ? 33.791 14.845 -29.403 1.00 89.12 192 SER A O 1
ATOM 1438 N N . LYS A 1 193 ? 34.622 16.911 -29.703 1.00 87.12 193 LYS A N 1
ATOM 1439 C CA . LYS A 1 193 ? 33.359 17.519 -30.148 1.00 87.12 193 LYS A CA 1
ATOM 1440 C C . LYS A 1 193 ? 32.742 16.760 -31.332 1.00 87.12 193 LYS A C 1
ATOM 1442 O O . LYS A 1 193 ? 31.562 16.436 -31.307 1.00 87.12 193 LYS A O 1
ATOM 1447 N N . GLU A 1 194 ? 33.564 16.405 -32.316 1.00 88.12 194 GLU A N 1
ATOM 1448 C CA . GLU A 1 194 ? 33.159 15.645 -33.508 1.00 88.12 194 GLU A CA 1
ATOM 1449 C C . GLU A 1 194 ? 32.664 14.233 -33.170 1.00 88.12 194 GLU A C 1
ATOM 1451 O O . GLU A 1 194 ? 31.706 13.741 -33.768 1.00 88.12 194 GLU A O 1
ATOM 1456 N N . TRP A 1 195 ? 33.295 13.575 -32.192 1.00 90.12 195 TRP A N 1
ATOM 1457 C CA . TRP A 1 195 ? 32.850 12.266 -31.724 1.00 90.12 195 TRP A CA 1
ATOM 1458 C C . TRP A 1 195 ? 31.521 12.376 -30.974 1.00 90.12 195 TRP A C 1
ATOM 1460 O O . TRP A 1 195 ? 30.618 11.580 -31.215 1.00 90.12 195 TRP A O 1
ATOM 1470 N N . LEU A 1 196 ? 31.358 13.401 -30.129 1.00 90.19 196 LEU A N 1
ATOM 1471 C CA . LEU A 1 196 ? 30.107 13.667 -29.414 1.00 90.19 196 LEU A CA 1
ATOM 1472 C C . LEU A 1 196 ? 28.945 13.949 -30.368 1.00 90.19 196 LEU A C 1
ATOM 1474 O O . LEU A 1 196 ? 27.847 13.460 -30.126 1.00 90.19 196 LEU A O 1
ATOM 1478 N N . HIS A 1 197 ? 29.186 14.670 -31.464 1.00 89.75 197 HIS A N 1
ATOM 1479 C CA . HIS A 1 197 ? 28.187 14.882 -32.516 1.00 89.75 197 HIS A CA 1
ATOM 1480 C C . HIS A 1 197 ? 27.732 13.554 -33.117 1.00 89.75 197 HIS A C 1
ATOM 1482 O O . HIS A 1 197 ? 26.542 13.250 -33.093 1.00 89.75 197 HIS A O 1
ATOM 1488 N N . LYS A 1 198 ? 28.670 12.711 -33.565 1.00 89.56 198 LYS A N 1
ATOM 1489 C CA . LYS A 1 198 ? 28.353 11.382 -34.122 1.00 89.56 198 LYS A CA 1
ATOM 1490 C C . LYS A 1 198 ? 27.641 10.482 -33.109 1.00 89.56 198 LYS A C 1
ATOM 1492 O O . LYS A 1 198 ? 26.695 9.787 -33.464 1.00 89.56 198 LYS A O 1
ATOM 1497 N N . TRP A 1 199 ? 28.065 10.523 -31.848 1.00 88.19 199 TRP A N 1
ATOM 1498 C CA . TRP A 1 199 ? 27.475 9.742 -30.764 1.00 88.19 199 TRP A CA 1
ATOM 1499 C C . TRP A 1 199 ? 26.040 10.171 -30.433 1.00 88.19 199 TRP A C 1
ATOM 1501 O O . TRP A 1 199 ? 25.174 9.316 -30.257 1.00 88.19 199 TRP A O 1
ATOM 1511 N N . ILE A 1 200 ? 25.777 11.479 -30.361 1.00 89.56 200 ILE A N 1
ATOM 1512 C CA . ILE A 1 200 ? 24.447 12.026 -30.052 1.00 89.56 200 ILE A CA 1
ATOM 1513 C C . ILE A 1 200 ? 23.492 11.818 -31.233 1.00 89.56 200 ILE A C 1
ATOM 1515 O O . ILE A 1 200 ? 22.351 11.412 -31.021 1.00 89.56 200 ILE A O 1
ATOM 1519 N N . HIS A 1 201 ? 23.96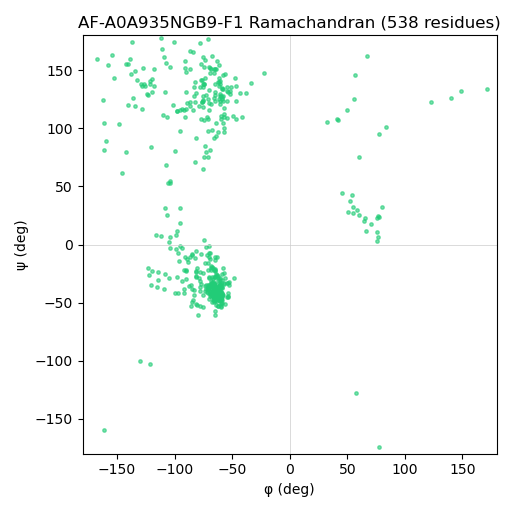4 12.010 -32.468 1.00 85.94 201 HIS A N 1
ATOM 1520 C CA . HIS A 1 201 ? 23.176 11.727 -33.670 1.00 85.94 201 HIS A CA 1
ATOM 1521 C C . HIS A 1 201 ? 22.809 10.250 -33.770 1.00 85.94 201 HIS A C 1
ATOM 1523 O O . HIS A 1 201 ? 21.631 9.925 -33.900 1.00 85.94 201 HIS A O 1
ATOM 1529 N N . ASN A 1 202 ? 23.799 9.355 -33.682 1.00 85.19 202 ASN A N 1
ATOM 1530 C CA . ASN A 1 202 ? 23.562 7.917 -33.714 1.00 85.19 202 ASN A CA 1
ATOM 1531 C C . ASN A 1 202 ? 24.727 7.098 -33.122 1.00 85.19 202 ASN A C 1
ATOM 1533 O O . ASN A 1 202 ? 25.612 6.612 -33.829 1.00 85.19 202 ASN A O 1
ATOM 1537 N N . SER A 1 203 ? 24.678 6.854 -31.810 1.00 85.44 203 SER A N 1
ATOM 1538 C CA . SER A 1 203 ? 25.652 6.007 -31.101 1.00 85.44 203 SER A CA 1
ATOM 1539 C C . SER A 1 203 ? 25.780 4.586 -31.671 1.00 85.44 203 SER A C 1
ATOM 1541 O O . SER A 1 203 ? 26.849 3.978 -31.588 1.00 85.44 203 SER A O 1
ATOM 1543 N N . GLN A 1 204 ? 24.714 4.048 -32.278 1.00 82.19 204 GLN A N 1
ATOM 1544 C CA . GLN A 1 204 ? 24.702 2.682 -32.804 1.00 82.19 204 GLN A CA 1
ATOM 1545 C C . GLN A 1 204 ? 25.587 2.522 -34.038 1.00 82.19 204 GLN A C 1
ATOM 1547 O O . GLN A 1 204 ? 26.136 1.440 -34.240 1.00 82.19 204 GLN A O 1
ATOM 1552 N N . ASP A 1 205 ? 25.779 3.578 -34.829 1.00 85.06 205 ASP A N 1
ATOM 1553 C CA . ASP A 1 205 ? 26.671 3.523 -35.988 1.00 85.06 205 ASP A CA 1
ATOM 1554 C C . ASP A 1 205 ? 28.133 3.422 -35.546 1.00 85.06 205 ASP A C 1
ATOM 1556 O O . ASP A 1 205 ? 28.888 2.635 -36.112 1.00 85.06 205 ASP A O 1
ATOM 1560 N N . LEU A 1 206 ? 28.513 4.118 -34.468 1.00 83.88 206 LEU A N 1
ATOM 1561 C CA . LEU A 1 206 ? 29.846 3.997 -33.867 1.00 83.88 206 LEU A CA 1
ATOM 1562 C C . LEU A 1 206 ? 30.072 2.606 -33.255 1.00 83.88 206 LEU A C 1
ATOM 1564 O O . LEU A 1 206 ? 31.141 2.022 -33.426 1.00 83.88 206 LEU A O 1
ATOM 1568 N N . ILE A 1 207 ? 29.056 2.035 -32.598 1.00 81.00 207 ILE A N 1
ATOM 1569 C CA . ILE A 1 207 ? 29.134 0.680 -32.025 1.00 81.00 207 ILE A CA 1
ATOM 1570 C C . ILE A 1 207 ? 29.256 -0.379 -33.132 1.00 81.00 207 ILE A C 1
ATOM 1572 O O . ILE A 1 207 ? 30.098 -1.271 -33.032 1.00 81.00 207 ILE A O 1
ATOM 1576 N N . LYS A 1 208 ? 28.466 -0.271 -34.211 1.00 80.81 208 LYS A N 1
ATOM 1577 C CA . LYS A 1 208 ? 28.535 -1.178 -35.373 1.00 80.81 208 LYS A CA 1
ATOM 1578 C C . LYS A 1 208 ? 29.845 -1.042 -36.144 1.00 80.81 208 LYS A C 1
ATOM 1580 O O . LYS A 1 208 ? 30.372 -2.049 -36.608 1.00 80.81 208 LYS A O 1
ATOM 1585 N N . ALA A 1 209 ? 30.380 0.174 -36.247 1.00 82.19 209 ALA A N 1
ATOM 1586 C CA . ALA A 1 209 ? 31.694 0.438 -36.828 1.00 82.19 209 ALA A CA 1
ATOM 1587 C C . ALA A 1 209 ? 32.854 -0.092 -35.962 1.00 82.19 209 ALA A C 1
ATOM 1589 O O . ALA A 1 209 ? 33.999 -0.082 -36.407 1.00 82.19 209 ALA A O 1
ATOM 1590 N N . GLY A 1 210 ? 32.572 -0.576 -34.745 1.00 80.31 210 GLY A N 1
ATOM 1591 C CA . GLY A 1 210 ? 33.570 -1.143 -33.845 1.00 80.31 210 GLY A CA 1
ATOM 1592 C C . GLY A 1 210 ? 34.437 -0.096 -33.148 1.00 80.31 210 GLY A C 1
ATOM 1593 O O . GLY A 1 210 ? 35.554 -0.419 -32.746 1.00 80.31 210 GLY A O 1
ATOM 1594 N N . ASP A 1 211 ? 33.951 1.142 -32.998 1.00 88.19 211 ASP A N 1
ATOM 1595 C CA . ASP A 1 211 ? 34.675 2.188 -32.275 1.00 88.19 211 ASP A CA 1
ATOM 1596 C C . ASP A 1 211 ? 34.947 1.738 -30.820 1.00 88.19 211 ASP A C 1
ATOM 1598 O O . ASP A 1 211 ? 34.022 1.351 -30.095 1.00 88.19 211 ASP A O 1
ATOM 1602 N N . PRO A 1 212 ? 36.213 1.750 -30.363 1.00 83.88 212 PRO A N 1
ATOM 1603 C CA . PRO A 1 212 ? 36.587 1.160 -29.082 1.00 83.88 212 PRO A CA 1
ATOM 1604 C C . PRO A 1 212 ? 35.991 1.907 -27.882 1.00 83.88 212 PRO A C 1
ATOM 1606 O O . PRO A 1 212 ? 35.716 1.278 -26.858 1.00 83.88 212 PRO A O 1
ATOM 1609 N N . GLN A 1 213 ? 35.760 3.221 -27.988 1.00 83.75 213 GLN A N 1
ATOM 1610 C CA . GLN A 1 213 ? 35.152 4.015 -26.916 1.00 83.75 213 GLN A CA 1
ATOM 1611 C C . GLN A 1 213 ? 33.645 3.745 -26.846 1.00 83.75 213 GLN A C 1
ATOM 1613 O O . GLN A 1 213 ? 33.103 3.501 -25.768 1.00 83.75 213 GLN A O 1
ATOM 1618 N N . ALA A 1 214 ? 32.988 3.695 -28.004 1.00 82.56 214 ALA A N 1
ATOM 1619 C CA . ALA A 1 214 ? 31.578 3.371 -28.150 1.00 82.56 214 ALA A CA 1
ATOM 1620 C C . ALA A 1 214 ? 31.234 1.973 -27.611 1.00 82.56 214 ALA A C 1
ATOM 1622 O O . ALA A 1 214 ? 30.301 1.815 -26.820 1.00 82.56 214 ALA A O 1
ATOM 1623 N N . VAL A 1 215 ? 32.022 0.961 -27.991 1.00 82.31 215 VAL A N 1
ATOM 1624 C CA . VAL A 1 215 ? 31.839 -0.433 -27.556 1.00 82.31 215 VAL A CA 1
ATOM 1625 C C . VAL A 1 215 ? 32.109 -0.591 -26.056 1.00 82.31 215 VAL A C 1
ATOM 1627 O O . VAL A 1 215 ? 31.393 -1.334 -25.381 1.00 82.31 215 VAL A O 1
ATOM 1630 N N . ALA A 1 216 ? 33.098 0.123 -25.505 1.00 82.00 216 ALA A N 1
ATOM 1631 C CA . ALA A 1 216 ? 33.381 0.106 -24.071 1.00 82.00 216 ALA A CA 1
ATOM 1632 C C . ALA A 1 216 ? 32.220 0.685 -23.247 1.00 82.00 216 ALA A C 1
ATOM 1634 O O . ALA A 1 216 ? 31.775 0.036 -22.299 1.00 82.00 216 ALA A O 1
ATOM 1635 N N . ILE A 1 217 ? 31.677 1.842 -23.648 1.00 79.88 217 ILE A N 1
ATOM 1636 C CA . ILE A 1 217 ? 30.499 2.444 -23.000 1.00 79.88 217 ILE A CA 1
ATOM 1637 C C . ILE A 1 217 ? 29.297 1.501 -23.120 1.00 79.88 217 ILE A C 1
ATOM 1639 O O . ILE A 1 217 ? 28.614 1.237 -22.133 1.00 79.88 217 ILE A O 1
ATOM 1643 N N . PHE A 1 218 ? 29.063 0.935 -24.305 1.00 77.31 218 PHE A N 1
ATOM 1644 C CA . PHE A 1 218 ? 27.950 0.016 -24.532 1.00 77.31 218 PHE A CA 1
ATOM 1645 C C . PHE A 1 218 ? 28.030 -1.227 -23.635 1.00 77.31 218 PHE A C 1
ATOM 1647 O O . PHE A 1 218 ? 27.029 -1.641 -23.053 1.00 77.31 218 PHE A O 1
ATOM 1654 N N . LYS A 1 219 ? 29.226 -1.793 -23.446 1.00 78.56 219 LYS A N 1
ATOM 1655 C CA . LYS A 1 219 ? 29.445 -2.929 -22.541 1.00 78.56 219 LYS A CA 1
ATOM 1656 C C . LYS A 1 219 ? 29.290 -2.544 -21.067 1.00 78.56 219 LYS A C 1
ATOM 1658 O O . LYS A 1 219 ? 28.686 -3.298 -20.310 1.00 78.56 219 LYS A O 1
ATOM 1663 N N . GLU A 1 220 ? 29.828 -1.395 -20.659 1.00 72.75 220 GLU A N 1
ATOM 1664 C CA . GLU A 1 220 ? 29.781 -0.920 -19.269 1.00 72.75 220 GLU A CA 1
ATOM 1665 C C . GLU A 1 220 ? 28.346 -0.647 -18.801 1.00 72.75 220 GLU A C 1
ATOM 1667 O O . GLU A 1 220 ? 27.987 -0.987 -17.676 1.00 72.75 220 GLU A O 1
ATOM 1672 N N . PHE A 1 221 ? 27.503 -0.101 -19.678 1.00 70.50 221 PHE A N 1
ATOM 1673 C CA . PHE A 1 221 ? 26.103 0.212 -19.383 1.00 70.50 221 PHE A CA 1
ATOM 1674 C C . PHE A 1 221 ? 25.147 -0.908 -19.816 1.00 70.50 221 PHE A C 1
ATOM 1676 O O . PHE A 1 221 ? 23.999 -0.661 -20.173 1.00 70.50 221 PHE A O 1
ATOM 1683 N N . ASN A 1 222 ? 25.616 -2.159 -19.763 1.00 68.62 222 ASN A N 1
ATOM 1684 C CA . ASN A 1 222 ? 24.814 -3.365 -19.971 1.00 68.62 222 ASN A CA 1
ATOM 1685 C C . ASN A 1 222 ? 24.028 -3.379 -21.299 1.00 68.62 222 ASN A C 1
ATOM 1687 O O . ASN A 1 222 ? 22.860 -3.762 -21.346 1.00 68.62 222 ASN A O 1
ATOM 1691 N N . SER A 1 223 ? 24.675 -2.953 -22.387 1.00 75.38 223 SER A N 1
ATOM 1692 C CA . SER A 1 223 ? 24.087 -2.834 -23.729 1.00 75.38 223 SER A CA 1
ATOM 1693 C C . SER A 1 223 ? 22.896 -1.866 -23.813 1.00 75.38 223 SER A C 1
ATOM 1695 O O . SER A 1 223 ? 22.040 -2.007 -24.688 1.00 75.38 223 SER A O 1
ATOM 1697 N N . ALA A 1 224 ? 22.821 -0.875 -22.914 1.00 64.12 224 ALA A N 1
ATOM 1698 C CA . ALA A 1 224 ? 21.838 0.199 -22.999 1.00 64.12 224 ALA A CA 1
ATOM 1699 C C . ALA A 1 224 ? 22.084 1.053 -24.254 1.00 64.12 224 ALA A C 1
ATOM 1701 O O . ALA A 1 224 ? 23.170 1.599 -24.459 1.00 64.12 224 ALA A O 1
ATOM 1702 N N . VAL A 1 225 ? 21.059 1.166 -25.100 1.00 72.56 225 VAL A N 1
ATOM 1703 C CA . VAL A 1 225 ? 21.104 1.952 -26.339 1.00 72.56 225 VAL A CA 1
ATOM 1704 C C . VAL A 1 225 ? 20.735 3.403 -26.033 1.00 72.56 225 VAL A C 1
ATOM 1706 O O . VAL A 1 225 ? 19.648 3.676 -25.522 1.00 72.56 225 VAL A O 1
ATOM 1709 N N . MET A 1 226 ? 21.623 4.341 -26.368 1.00 77.69 226 MET A N 1
ATOM 1710 C CA . MET A 1 226 ? 21.286 5.765 -26.392 1.00 77.69 226 MET A CA 1
ATOM 1711 C C . MET A 1 226 ? 20.462 6.057 -27.650 1.00 77.69 226 MET A C 1
ATOM 1713 O O . MET A 1 226 ? 20.920 5.777 -28.759 1.00 77.69 226 MET A O 1
ATOM 1717 N N . THR A 1 227 ? 19.255 6.601 -27.464 1.00 79.12 227 THR A N 1
ATOM 1718 C CA . THR A 1 227 ? 18.341 6.980 -28.553 1.00 79.12 227 THR A CA 1
ATOM 1719 C C . THR A 1 227 ? 19.058 7.866 -29.581 1.00 79.12 227 THR A C 1
ATOM 1721 O O . THR A 1 227 ? 19.708 8.825 -29.165 1.00 79.12 227 THR A O 1
ATOM 1724 N N . PRO A 1 228 ? 18.945 7.586 -30.894 1.00 79.69 228 PRO A N 1
ATOM 1725 C CA . PRO A 1 228 ? 19.468 8.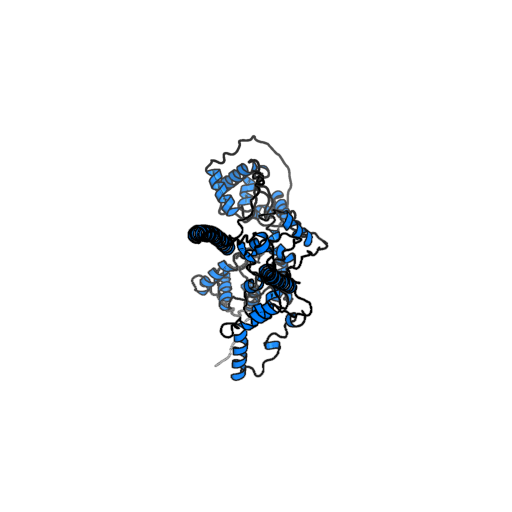471 -31.933 1.00 79.69 228 PRO A CA 1
ATOM 1726 C C . PRO A 1 228 ? 18.727 9.813 -31.936 1.00 79.69 228 PRO A C 1
ATOM 1728 O O . PRO A 1 228 ? 17.496 9.837 -31.991 1.00 79.69 228 PRO A O 1
ATOM 1731 N N . PHE A 1 229 ? 19.462 10.923 -31.906 1.00 83.94 229 PHE A N 1
ATOM 1732 C CA . PHE A 1 229 ? 18.906 12.276 -31.968 1.00 83.94 229 PHE A CA 1
ATOM 1733 C C . PHE A 1 229 ? 19.152 12.920 -33.335 1.00 83.94 229 PHE A C 1
ATOM 1735 O O . PHE A 1 229 ? 19.653 14.036 -33.429 1.00 83.94 229 PHE A O 1
ATOM 1742 N N . THR A 1 230 ? 18.765 12.228 -34.410 1.00 83.50 230 THR A N 1
ATOM 1743 C CA . THR A 1 230 ? 18.928 12.705 -35.800 1.00 83.50 230 THR A CA 1
ATOM 1744 C C . THR A 1 230 ? 18.102 13.953 -36.122 1.00 83.50 230 THR A C 1
ATOM 1746 O O . THR A 1 230 ? 18.245 14.541 -37.190 1.00 83.50 230 THR A O 1
ATOM 1749 N N . ASN A 1 231 ? 17.185 14.329 -35.228 1.00 79.69 231 ASN A N 1
ATOM 1750 C CA . ASN A 1 231 ? 16.364 15.530 -35.312 1.00 79.69 231 ASN A CA 1
ATOM 1751 C C . ASN A 1 231 ? 17.035 16.774 -34.708 1.00 79.69 231 ASN A C 1
ATOM 1753 O O . ASN A 1 231 ? 16.491 17.862 -34.872 1.00 79.69 231 ASN A O 1
ATOM 1757 N N . LEU A 1 232 ? 18.156 16.627 -33.993 1.00 85.19 232 LEU A N 1
ATOM 1758 C CA . LEU A 1 232 ? 18.925 17.756 -33.471 1.00 85.19 232 LEU A CA 1
ATOM 1759 C C . LEU A 1 232 ? 19.965 18.185 -34.501 1.00 85.19 232 LEU A C 1
ATOM 1761 O O . LEU A 1 232 ? 20.709 17.362 -35.018 1.00 85.19 232 LEU A O 1
ATOM 1765 N N . SER A 1 233 ? 20.048 19.476 -34.788 1.00 91.44 233 SER A N 1
ATOM 1766 C CA . SER A 1 233 ? 21.123 20.038 -35.605 1.00 91.44 233 SER A CA 1
ATOM 1767 C C . SER A 1 233 ? 22.452 20.095 -34.843 1.00 91.44 233 SER A C 1
ATOM 1769 O O . SER A 1 233 ? 22.483 20.155 -33.614 1.00 91.44 233 SER A O 1
ATOM 1771 N N . ASP A 1 234 ? 23.568 20.169 -35.568 1.00 87.81 234 ASP A N 1
ATOM 1772 C CA . ASP A 1 234 ? 24.907 20.302 -34.973 1.00 87.81 234 ASP A CA 1
ATOM 1773 C C . ASP A 1 234 ? 25.023 21.538 -34.061 1.00 87.81 234 ASP A C 1
ATOM 1775 O O . ASP A 1 234 ? 25.675 21.492 -33.020 1.00 87.81 234 ASP A O 1
ATOM 1779 N N . ALA A 1 235 ? 24.318 22.625 -34.397 1.00 88.50 235 ALA A N 1
ATOM 1780 C CA . ALA A 1 235 ? 24.240 23.826 -33.565 1.00 88.50 235 ALA A CA 1
ATOM 1781 C C . ALA A 1 235 ? 23.445 23.598 -32.263 1.00 88.50 235 ALA A C 1
ATOM 1783 O O . ALA A 1 235 ? 23.775 24.153 -31.216 1.00 88.50 235 ALA A O 1
ATOM 1784 N N . GLU A 1 236 ? 22.400 22.769 -32.295 1.00 88.38 236 GLU A N 1
ATOM 1785 C CA . GLU A 1 236 ? 21.646 22.378 -31.098 1.00 88.38 236 GLU A CA 1
ATOM 1786 C C . GLU A 1 236 ? 22.456 21.436 -30.206 1.00 88.38 236 GLU A C 1
ATOM 1788 O O . GLU A 1 236 ? 22.451 21.594 -28.983 1.00 88.38 236 GLU A O 1
ATOM 1793 N N . ILE A 1 237 ? 23.215 20.517 -30.804 1.00 90.88 237 ILE A N 1
ATOM 1794 C CA . ILE A 1 237 ? 24.159 19.656 -30.085 1.00 90.88 237 ILE A CA 1
ATOM 1795 C C . ILE A 1 237 ? 25.268 20.497 -29.437 1.00 90.88 237 ILE A C 1
ATOM 1797 O O . ILE A 1 237 ? 25.626 20.256 -28.284 1.00 90.88 237 ILE A O 1
ATOM 1801 N N . ASP A 1 238 ? 25.760 21.531 -30.117 1.00 91.88 238 ASP A N 1
ATOM 1802 C CA . ASP A 1 238 ? 26.741 22.466 -29.560 1.00 91.88 238 ASP A CA 1
ATOM 1803 C C . ASP A 1 238 ? 26.220 23.211 -28.336 1.00 91.88 238 ASP A C 1
ATOM 1805 O O . ASP A 1 238 ? 26.930 23.308 -27.332 1.00 91.88 238 ASP A O 1
ATOM 1809 N N . ASN A 1 239 ? 24.966 23.660 -28.378 1.00 91.50 239 ASN A N 1
ATOM 1810 C CA . ASN A 1 239 ? 24.315 24.280 -27.226 1.00 91.50 239 ASN A CA 1
ATOM 1811 C C . ASN A 1 239 ? 24.226 23.297 -26.046 1.00 91.50 239 ASN A C 1
ATOM 1813 O O . ASN A 1 239 ? 24.519 23.666 -24.907 1.00 91.50 239 ASN A O 1
ATOM 1817 N N . ILE A 1 240 ? 23.888 22.026 -26.302 1.00 91.31 240 ILE A N 1
ATOM 1818 C CA . ILE A 1 240 ? 23.861 20.976 -25.269 1.00 91.31 240 ILE A CA 1
ATOM 1819 C C . ILE A 1 240 ? 25.259 20.756 -24.671 1.00 91.31 240 ILE A C 1
ATOM 1821 O O . ILE A 1 240 ? 25.402 20.703 -23.448 1.00 91.31 240 ILE A O 1
ATOM 1825 N N . ILE A 1 241 ? 26.301 20.659 -25.503 1.00 91.25 241 ILE A N 1
ATOM 1826 C CA . ILE A 1 241 ? 27.687 20.475 -25.045 1.00 91.25 241 ILE A CA 1
ATOM 1827 C C . ILE A 1 241 ? 28.150 21.690 -24.227 1.00 91.25 241 ILE A C 1
ATOM 1829 O O . ILE A 1 241 ? 28.796 21.512 -23.192 1.00 91.25 241 ILE A O 1
ATOM 1833 N N . ALA A 1 242 ? 27.793 22.908 -24.643 1.00 89.00 242 ALA A N 1
ATOM 1834 C CA . ALA A 1 242 ? 28.097 24.141 -23.921 1.00 89.00 242 ALA A CA 1
ATOM 1835 C C . ALA A 1 242 ? 27.418 24.185 -22.542 1.00 89.00 242 ALA A C 1
ATOM 1837 O O . ALA A 1 242 ? 28.077 24.493 -21.546 1.00 89.00 242 ALA A O 1
ATOM 1838 N N . TYR A 1 243 ? 26.140 23.798 -22.460 1.00 91.12 243 TYR A N 1
ATOM 1839 C CA . TYR A 1 243 ? 25.415 23.660 -21.194 1.00 91.12 243 TYR A CA 1
ATOM 1840 C C . TYR A 1 243 ? 26.082 22.635 -20.267 1.00 91.12 243 TYR A C 1
ATOM 1842 O O . TYR A 1 243 ? 26.402 22.943 -19.119 1.00 91.12 243 TYR A O 1
ATOM 1850 N N . VAL A 1 244 ? 26.366 21.430 -20.774 1.00 89.94 244 VAL A N 1
ATOM 1851 C CA . VAL A 1 244 ? 27.013 20.378 -19.979 1.00 89.94 244 VAL A CA 1
ATOM 1852 C C . VAL A 1 244 ? 28.404 20.811 -19.521 1.00 89.94 244 VAL A C 1
ATOM 1854 O O . VAL A 1 244 ? 28.773 20.536 -18.381 1.00 89.94 244 VAL A O 1
ATOM 1857 N N . LYS A 1 245 ? 29.180 21.508 -20.359 1.00 89.31 245 LYS A N 1
ATOM 1858 C CA . LYS A 1 245 ? 30.480 22.074 -19.974 1.00 89.31 245 LYS A CA 1
ATOM 1859 C C . LYS A 1 245 ? 30.344 23.054 -18.807 1.00 89.31 245 LYS A C 1
ATOM 1861 O O . LYS A 1 245 ? 31.029 22.878 -17.802 1.00 89.31 245 LYS A O 1
ATOM 1866 N N . ALA A 1 246 ? 29.423 24.010 -18.905 1.00 85.88 246 ALA A N 1
ATOM 1867 C CA . ALA A 1 246 ? 29.187 24.998 -17.856 1.00 85.88 246 ALA A CA 1
ATOM 1868 C C . ALA A 1 246 ? 28.742 24.369 -16.523 1.00 85.88 246 ALA A C 1
ATOM 1870 O O . ALA A 1 246 ? 29.168 24.804 -15.453 1.00 85.88 246 ALA A O 1
ATOM 1871 N N . GLU A 1 247 ? 27.925 23.316 -16.575 1.00 84.88 247 GLU A N 1
ATOM 1872 C CA . GLU A 1 247 ? 27.479 22.585 -15.383 1.00 84.88 247 GLU A CA 1
ATOM 1873 C C . GLU A 1 247 ? 28.539 21.616 -14.834 1.00 84.88 247 GLU A C 1
ATOM 1875 O O . GLU A 1 247 ? 28.543 21.319 -13.644 1.00 84.88 247 GLU A O 1
ATOM 1880 N N . SER A 1 248 ? 29.481 21.161 -15.665 1.00 81.69 248 SER A N 1
ATOM 1881 C CA . SER A 1 248 ? 30.609 20.321 -15.231 1.00 81.69 248 SER A CA 1
ATOM 1882 C C . SER A 1 248 ? 31.635 21.088 -14.399 1.00 81.69 248 SER A C 1
ATOM 1884 O O . SER A 1 248 ? 32.267 20.503 -13.523 1.00 81.69 248 SER A O 1
ATOM 1886 N N . GLU A 1 249 ? 31.838 22.367 -14.723 1.00 73.38 249 GLU A N 1
ATOM 1887 C CA . GLU A 1 249 ? 32.838 23.252 -14.109 1.00 73.38 249 GLU A CA 1
ATOM 1888 C C . GLU A 1 249 ? 32.281 24.024 -12.899 1.00 73.38 249 GLU A C 1
ATOM 1890 O O . GLU A 1 249 ? 33.037 24.631 -12.139 1.00 73.38 249 GLU A O 1
ATOM 1895 N N . ALA A 1 250 ? 30.963 23.993 -12.688 1.00 59.16 250 ALA A N 1
ATOM 1896 C CA . ALA A 1 250 ? 30.341 24.584 -11.515 1.00 59.16 250 ALA A CA 1
ATOM 1897 C C . ALA A 1 250 ? 30.691 23.761 -10.257 1.00 59.16 250 ALA A C 1
ATOM 1899 O O . ALA A 1 250 ? 30.541 22.536 -10.267 1.00 59.16 250 ALA A O 1
ATOM 1900 N N . PRO A 1 251 ? 31.110 24.395 -9.142 1.00 43.31 251 PRO A N 1
ATOM 1901 C CA . PRO A 1 251 ? 31.203 23.706 -7.864 1.00 43.31 251 PRO A CA 1
ATOM 1902 C C . PRO A 1 251 ? 29.844 23.079 -7.562 1.00 43.31 251 PRO A C 1
ATOM 1904 O O . PRO A 1 251 ? 28.837 23.789 -7.553 1.00 43.31 251 PRO A O 1
ATOM 1907 N N . SER A 1 252 ? 29.817 21.761 -7.337 1.00 36.56 252 SER A N 1
ATOM 1908 C CA . SER A 1 252 ? 28.628 21.046 -6.873 1.00 36.56 252 SER A CA 1
ATOM 1909 C C . SER A 1 252 ? 28.035 21.832 -5.711 1.00 36.56 252 SER A C 1
ATOM 1911 O O . SER A 1 252 ? 28.630 21.884 -4.633 1.00 36.56 252 SER A O 1
ATOM 1913 N N . ALA A 1 253 ? 26.894 22.481 -5.936 1.00 30.72 253 ALA A N 1
ATOM 1914 C CA . ALA A 1 253 ? 26.187 23.195 -4.895 1.00 30.72 253 ALA A CA 1
ATOM 1915 C C . ALA A 1 253 ? 25.697 22.154 -3.888 1.00 30.72 253 ALA A C 1
ATOM 1917 O O . ALA A 1 253 ? 24.631 21.558 -4.035 1.00 30.72 253 ALA A O 1
ATOM 1918 N N . THR A 1 254 ? 26.513 21.903 -2.867 1.00 30.59 254 THR A N 1
ATOM 1919 C CA . THR A 1 254 ? 26.069 21.299 -1.621 1.00 30.59 254 THR A CA 1
ATOM 1920 C C . THR A 1 254 ? 24.931 22.179 -1.133 1.00 30.59 254 THR A C 1
ATOM 1922 O O . THR A 1 254 ? 25.149 23.334 -0.764 1.00 30.59 254 THR A O 1
ATOM 1925 N N . ALA A 1 255 ? 23.703 21.665 -1.208 1.00 26.83 255 ALA A N 1
ATOM 1926 C CA . ALA A 1 255 ? 22.568 22.310 -0.574 1.00 26.83 255 ALA A CA 1
ATOM 1927 C C . ALA A 1 255 ? 22.951 22.590 0.892 1.00 26.83 255 ALA A C 1
ATOM 1929 O O . ALA A 1 255 ? 23.557 21.714 1.522 1.00 26.83 255 ALA A O 1
ATOM 1930 N N . PRO A 1 256 ? 22.663 23.787 1.436 1.00 28.28 256 PRO A N 1
ATOM 1931 C CA . PRO A 1 256 ? 23.013 24.102 2.809 1.00 28.28 256 PRO A CA 1
ATOM 1932 C C . PRO A 1 256 ? 22.441 23.029 3.728 1.00 28.28 256 PRO A C 1
ATOM 1934 O O . PRO A 1 256 ? 21.263 22.681 3.625 1.00 28.28 256 PRO A O 1
ATOM 1937 N N . ALA A 1 257 ? 23.290 22.514 4.617 1.00 28.98 257 ALA A N 1
ATOM 1938 C CA . ALA A 1 257 ? 22.854 21.744 5.763 1.00 28.98 257 ALA A CA 1
ATOM 1939 C C . ALA A 1 257 ? 21.750 22.546 6.459 1.00 28.98 257 ALA A C 1
ATOM 1941 O O . ALA A 1 257 ? 22.000 23.628 6.993 1.00 28.98 257 ALA A O 1
ATOM 1942 N N . GLY A 1 258 ? 20.518 22.041 6.374 1.00 27.12 258 GLY A N 1
ATOM 1943 C CA . GLY A 1 258 ? 19.380 22.603 7.076 1.00 27.12 258 GLY A CA 1
ATOM 1944 C C . GLY A 1 258 ? 19.697 22.586 8.560 1.00 27.12 258 GLY A C 1
ATOM 1945 O O . GLY A 1 258 ? 19.699 21.528 9.189 1.00 27.12 258 GLY A O 1
ATOM 1946 N N . GLY A 1 259 ? 20.020 23.764 9.092 1.00 26.73 259 GLY A N 1
ATOM 1947 C CA . GLY A 1 259 ? 20.126 23.995 10.516 1.00 26.73 259 GLY A CA 1
ATOM 1948 C C . GLY A 1 259 ? 18.849 23.508 11.180 1.00 26.73 259 GLY A C 1
ATOM 1949 O O . GLY A 1 259 ? 17.740 23.825 10.749 1.00 26.73 259 GLY A O 1
ATOM 1950 N N . VAL A 1 260 ? 19.034 22.698 12.214 1.00 28.64 260 VAL A N 1
ATOM 1951 C CA . VAL A 1 260 ? 17.973 22.197 13.074 1.00 28.64 260 VAL A CA 1
ATOM 1952 C C . VAL A 1 260 ? 17.360 23.407 13.775 1.00 28.64 260 VAL A C 1
ATOM 1954 O O . VAL A 1 260 ? 17.852 23.863 14.804 1.00 28.64 260 VAL A O 1
ATOM 1957 N N . THR A 1 261 ? 16.298 23.972 13.211 1.00 25.22 261 THR A N 1
ATOM 1958 C CA . THR A 1 261 ? 15.348 24.728 14.013 1.00 25.22 261 THR A CA 1
ATOM 1959 C C . THR A 1 261 ? 14.477 23.698 14.708 1.00 25.22 261 THR A C 1
ATOM 1961 O O . THR A 1 261 ? 13.836 22.856 14.079 1.00 25.22 261 THR A O 1
ATOM 1964 N N . ALA A 1 262 ? 14.520 23.717 16.038 1.00 32.84 262 ALA A N 1
ATOM 1965 C CA . ALA A 1 262 ? 13.595 22.982 16.875 1.00 32.84 262 ALA A CA 1
ATOM 1966 C C . ALA A 1 262 ? 12.170 23.423 16.511 1.00 32.84 262 ALA A C 1
ATOM 1968 O O . ALA A 1 262 ? 11.688 24.464 16.958 1.00 32.84 262 ALA A O 1
ATOM 1969 N N . GLY A 1 263 ? 11.521 22.641 15.649 1.00 27.94 263 GLY A N 1
ATOM 1970 C CA . GLY A 1 263 ? 10.105 22.755 15.361 1.00 27.94 263 GLY A CA 1
ATOM 1971 C C . GLY A 1 263 ? 9.347 22.433 16.635 1.00 27.94 263 GLY A C 1
ATOM 1972 O O . GLY A 1 263 ? 9.274 21.279 17.056 1.00 27.94 263 GLY A O 1
ATOM 1973 N N . SER A 1 264 ? 8.837 23.486 17.268 1.00 30.20 264 SER A N 1
ATOM 1974 C CA . SER A 1 264 ? 7.859 23.403 18.337 1.00 30.20 264 SER A CA 1
ATOM 1975 C C . SER A 1 264 ? 6.730 22.457 17.940 1.00 30.20 264 SER A C 1
ATOM 1977 O O . SER A 1 264 ? 6.328 22.400 16.777 1.00 30.20 264 SER A O 1
ATOM 1979 N N . ALA A 1 265 ? 6.251 21.713 18.935 1.00 30.08 265 ALA A N 1
ATOM 1980 C CA . ALA A 1 265 ? 5.108 20.825 18.845 1.00 30.08 265 ALA A CA 1
ATOM 1981 C C . ALA A 1 265 ? 4.003 21.424 17.963 1.00 30.08 265 ALA A C 1
ATOM 1983 O O . ALA A 1 265 ? 3.605 22.576 18.151 1.00 30.08 265 ALA A O 1
ATOM 1984 N N . ALA A 1 266 ? 3.505 20.621 17.019 1.00 31.11 266 ALA A N 1
ATOM 1985 C CA . ALA A 1 266 ? 2.261 20.916 16.328 1.00 31.11 266 ALA A CA 1
ATOM 1986 C C . ALA A 1 266 ? 1.204 21.319 17.372 1.00 31.11 266 ALA A C 1
ATOM 1988 O O . ALA A 1 266 ? 1.136 20.666 18.422 1.00 31.11 266 ALA A O 1
ATOM 1989 N N . PRO A 1 267 ? 0.400 22.371 17.131 1.00 32.78 267 PRO A N 1
ATOM 1990 C CA . PRO A 1 267 ? -0.666 22.717 18.048 1.00 32.78 267 PRO A CA 1
ATOM 1991 C C . PRO A 1 267 ? -1.560 21.490 18.172 1.00 32.78 267 PRO A C 1
ATOM 1993 O O . PRO A 1 267 ? -2.133 21.004 17.193 1.00 32.78 267 PRO A O 1
ATOM 1996 N N . SER A 1 268 ? -1.618 20.961 19.392 1.00 43.16 268 SER A N 1
ATOM 1997 C CA . SER A 1 268 ? -2.656 20.041 19.813 1.00 43.16 268 SER A CA 1
ATOM 1998 C C . SER A 1 268 ? -3.975 20.592 19.294 1.00 43.16 268 SER A C 1
ATOM 2000 O O . SER A 1 268 ? -4.252 21.783 19.451 1.00 43.16 268 SER A O 1
ATOM 2002 N N . SER A 1 269 ? -4.760 19.740 18.631 1.00 49.22 269 SER A N 1
ATOM 2003 C CA . SER A 1 269 ? -6.144 20.042 18.281 1.00 49.22 269 SER A CA 1
ATOM 2004 C C . SER A 1 269 ? -6.770 20.738 19.480 1.00 49.22 269 SER A C 1
ATOM 2006 O O . SER A 1 269 ? -6.887 20.118 20.543 1.00 49.22 269 SER A O 1
ATOM 2008 N N . ILE A 1 270 ? -7.049 22.037 19.343 1.00 53.34 270 ILE A N 1
ATOM 2009 C CA . ILE A 1 270 ? -7.570 22.842 20.437 1.00 53.34 270 ILE A CA 1
ATOM 2010 C C . ILE A 1 270 ? -8.847 22.142 20.865 1.00 53.34 270 ILE A C 1
ATOM 2012 O O . ILE A 1 270 ? -9.815 22.064 20.110 1.00 53.34 270 ILE A O 1
ATOM 2016 N N . ASN A 1 271 ? -8.813 21.532 22.046 1.00 63.84 271 ASN A N 1
ATOM 2017 C CA . ASN A 1 271 ? -9.960 20.833 22.581 1.00 63.84 271 ASN A CA 1
ATOM 2018 C C . ASN A 1 271 ? -10.937 21.919 23.033 1.00 63.84 271 ASN A C 1
ATOM 2020 O O . ASN A 1 271 ? -10.912 22.354 24.184 1.00 63.84 271 ASN A O 1
ATOM 2024 N N . TYR A 1 272 ? -11.744 22.412 22.091 1.00 67.12 272 TYR A N 1
ATOM 2025 C CA . TYR A 1 272 ? -12.714 23.477 22.322 1.00 67.12 272 TYR A CA 1
ATOM 2026 C C . TYR A 1 272 ? -13.641 23.128 23.490 1.00 67.12 272 TYR A C 1
ATOM 2028 O O . TYR A 1 272 ? -13.975 24.008 24.273 1.00 67.12 272 TYR A O 1
ATOM 2036 N N . LEU A 1 273 ? -13.955 21.843 23.689 1.00 61.56 273 LEU A N 1
ATOM 2037 C CA . LEU A 1 273 ? -14.684 21.361 24.864 1.00 61.56 273 LEU A CA 1
ATOM 2038 C C . LEU A 1 273 ? -13.916 21.616 26.169 1.00 61.56 273 LEU A C 1
ATOM 2040 O O . LEU A 1 273 ? -14.505 22.127 27.114 1.00 61.56 273 LEU A O 1
ATOM 2044 N N . ALA A 1 274 ? -12.610 21.340 26.233 1.00 67.94 274 ALA A N 1
ATOM 2045 C CA . ALA A 1 274 ? -11.803 21.618 27.426 1.00 67.94 274 ALA A CA 1
ATOM 2046 C C . ALA A 1 274 ? -11.705 23.122 27.742 1.00 67.94 274 ALA A C 1
ATOM 2048 O O . ALA A 1 274 ? -11.779 23.504 28.909 1.00 67.94 274 ALA A O 1
ATOM 2049 N N . ILE A 1 275 ? -11.596 23.982 26.723 1.00 74.31 275 ILE A N 1
ATOM 2050 C CA . ILE A 1 275 ? -11.601 25.443 26.914 1.00 74.31 275 ILE A CA 1
ATOM 2051 C C . ILE A 1 275 ? -12.978 25.922 27.373 1.00 74.31 275 ILE A C 1
ATOM 2053 O O . ILE A 1 275 ? -13.060 26.697 28.320 1.00 74.31 275 ILE A O 1
ATOM 2057 N N . ILE A 1 276 ? -14.059 25.437 26.756 1.00 75.31 276 ILE A N 1
ATOM 2058 C CA . ILE A 1 276 ? -15.432 25.781 27.147 1.00 75.31 276 ILE A CA 1
ATOM 2059 C C . ILE A 1 276 ? -15.691 25.360 28.595 1.00 75.31 276 ILE A C 1
ATOM 2061 O O . ILE A 1 276 ? -16.161 26.175 29.386 1.00 75.31 276 ILE A O 1
ATOM 2065 N N . PHE A 1 277 ? -15.327 24.135 28.983 1.00 69.88 277 PHE A N 1
ATOM 2066 C CA . PHE A 1 277 ? -15.460 23.688 30.370 1.00 69.88 277 PHE A CA 1
ATOM 2067 C C . PHE A 1 277 ? -14.558 24.474 31.328 1.00 69.88 277 PHE A C 1
ATOM 2069 O O . PHE A 1 277 ? -14.990 24.781 32.437 1.00 69.88 277 PHE A O 1
ATOM 2076 N N . GLY A 1 278 ? -13.353 24.867 30.905 1.00 82.12 278 GLY A N 1
ATOM 2077 C CA . GLY A 1 278 ? -12.465 25.732 31.686 1.00 82.12 278 GLY A CA 1
ATOM 2078 C C . GLY A 1 278 ? -13.050 27.128 31.920 1.00 82.12 278 GLY A C 1
ATOM 2079 O O . GLY A 1 278 ? -13.084 27.602 33.053 1.00 82.12 278 GLY A O 1
ATOM 2080 N N . VAL A 1 279 ? -13.583 27.766 30.876 1.00 85.81 279 VAL A N 1
ATOM 2081 C CA . VAL A 1 279 ? -14.237 29.082 30.964 1.00 85.81 279 VAL A CA 1
ATOM 2082 C C . VAL A 1 279 ? -15.508 29.000 31.809 1.00 85.81 279 VAL A C 1
ATOM 2084 O O . VAL A 1 279 ? -15.707 29.841 32.684 1.00 85.81 279 VAL A O 1
ATOM 2087 N N . LEU A 1 280 ? -16.334 27.966 31.623 1.00 80.38 280 LEU A N 1
ATOM 2088 C CA . LEU A 1 280 ? -17.519 27.733 32.453 1.00 80.38 280 LEU A CA 1
ATOM 2089 C C . LEU A 1 280 ? -17.150 27.519 33.925 1.00 80.38 280 LEU A C 1
ATOM 2091 O O . LEU A 1 280 ? -17.824 28.063 34.796 1.00 80.38 280 LEU A O 1
ATOM 2095 N N . ALA A 1 281 ? -16.067 26.793 34.216 1.00 80.56 281 ALA A N 1
ATOM 2096 C CA . ALA A 1 281 ? -15.582 26.610 35.581 1.00 80.56 281 ALA A CA 1
ATOM 2097 C C . ALA A 1 281 ? -15.115 27.933 36.211 1.00 80.56 281 ALA A C 1
ATOM 2099 O O . ALA A 1 281 ? -15.424 28.195 37.372 1.00 80.56 281 ALA A O 1
ATOM 2100 N N . VAL A 1 282 ? -14.433 28.799 35.450 1.00 87.06 282 VAL A N 1
ATOM 2101 C CA . VAL A 1 282 ? -14.025 30.136 35.915 1.00 87.06 282 VAL A CA 1
ATOM 2102 C C . VAL A 1 282 ? -15.239 31.030 36.160 1.00 87.06 282 VAL A C 1
ATOM 2104 O O . VAL A 1 282 ? -15.315 31.673 37.204 1.00 87.06 282 VAL A O 1
ATOM 2107 N N . ILE A 1 283 ? -16.217 31.041 35.249 1.00 88.50 283 ILE A N 1
ATOM 2108 C CA . ILE A 1 283 ? -17.462 31.803 35.417 1.00 88.50 283 ILE A CA 1
ATOM 2109 C C . ILE A 1 283 ? -18.212 31.319 36.658 1.00 88.50 283 ILE A C 1
ATOM 2111 O O . ILE A 1 283 ? -18.613 32.141 37.480 1.00 88.50 283 ILE A O 1
ATOM 2115 N N . LEU A 1 284 ? -18.352 30.002 36.834 1.00 84.88 284 LEU A N 1
ATOM 2116 C CA . LEU A 1 284 ? -18.988 29.409 38.008 1.00 84.88 284 LEU A CA 1
ATOM 2117 C C . LEU A 1 284 ? -18.247 29.801 39.293 1.00 84.88 284 LEU A C 1
ATOM 2119 O O . LEU A 1 284 ? -18.880 30.180 40.274 1.00 84.88 284 LEU A O 1
ATOM 2123 N N . LEU A 1 285 ? -16.912 29.774 39.283 1.00 82.62 285 LEU A N 1
ATOM 2124 C CA . LEU A 1 285 ? -16.083 30.166 40.421 1.00 82.62 285 LEU A CA 1
ATOM 2125 C C . LEU A 1 285 ? -16.262 31.649 40.769 1.00 82.62 285 LEU A C 1
ATOM 2127 O O . LEU A 1 285 ? -16.448 31.982 41.938 1.00 82.62 285 LEU A O 1
ATOM 2131 N N . VAL A 1 286 ? -16.285 32.537 39.773 1.00 89.19 286 VAL A N 1
ATOM 2132 C CA . VAL A 1 286 ? -16.573 33.965 39.977 1.00 89.19 286 VAL A CA 1
ATOM 2133 C C . VAL A 1 286 ? -17.980 34.152 40.545 1.00 89.19 286 VAL A C 1
ATOM 2135 O O . VAL A 1 286 ? -18.153 34.901 41.506 1.00 89.19 286 VAL A O 1
ATOM 2138 N N . PHE A 1 287 ? -18.973 33.432 40.020 1.00 87.00 287 PHE A N 1
ATOM 2139 C CA . PHE A 1 287 ? -20.349 33.486 40.513 1.00 87.00 287 PHE A CA 1
ATOM 2140 C C . PHE A 1 287 ? -20.448 33.041 41.976 1.00 87.00 287 PHE A C 1
ATOM 2142 O O . PHE A 1 287 ? -21.078 33.719 42.786 1.00 87.00 287 PHE A O 1
ATOM 2149 N N . LEU A 1 288 ? -19.773 31.948 42.342 1.00 80.50 288 LEU A N 1
ATOM 2150 C CA . LEU A 1 288 ? -19.711 31.452 43.718 1.00 80.50 288 LEU A CA 1
ATOM 2151 C C . LEU A 1 288 ? -19.038 32.461 44.661 1.00 80.50 288 LEU A C 1
ATOM 2153 O O . LEU A 1 288 ? -19.532 32.683 45.765 1.00 80.50 288 LEU A O 1
ATOM 2157 N N . LEU A 1 289 ? -17.958 33.120 44.229 1.00 81.12 289 LEU A N 1
ATOM 2158 C CA . LEU A 1 289 ? -17.288 34.163 45.015 1.00 81.12 289 LEU A CA 1
ATOM 2159 C C . LEU A 1 289 ? -18.173 35.402 45.213 1.00 81.12 289 LEU A C 1
ATOM 2161 O O . LEU A 1 289 ? -18.224 35.961 46.313 1.00 81.12 289 LEU A O 1
ATOM 2165 N N . VAL A 1 290 ? -18.883 35.827 44.166 1.00 86.75 290 VAL A N 1
ATOM 2166 C CA . VAL A 1 290 ? -19.814 36.962 44.220 1.00 86.75 290 VAL A CA 1
ATOM 2167 C C . VAL A 1 290 ? -20.992 36.642 45.135 1.00 86.75 290 VAL A C 1
ATOM 2169 O O . VAL A 1 290 ? -21.271 37.420 46.048 1.00 86.75 290 VAL A O 1
ATOM 2172 N N . LEU A 1 291 ? -21.631 35.481 44.962 1.00 81.00 291 LEU A N 1
ATOM 2173 C CA . LEU A 1 291 ? -22.721 35.031 45.828 1.00 81.00 291 LEU A CA 1
ATOM 2174 C C . LEU A 1 291 ? -22.262 34.930 47.280 1.00 81.00 291 LEU A C 1
ATOM 2176 O O . LEU A 1 291 ? -22.930 35.480 48.148 1.00 81.00 291 LEU A O 1
ATOM 2180 N N . SER A 1 292 ? -21.089 34.344 47.540 1.00 75.00 292 SER A N 1
ATOM 2181 C CA . SER A 1 292 ? -20.534 34.253 48.894 1.00 75.00 292 SER A CA 1
ATOM 2182 C C . SER A 1 292 ? -20.307 35.628 49.532 1.00 75.00 292 SER A C 1
ATOM 2184 O O . SER A 1 292 ? -20.513 35.781 50.738 1.00 75.00 292 SER A O 1
ATOM 2186 N N . ARG A 1 293 ? -19.898 36.643 48.756 1.00 77.00 293 ARG A N 1
ATOM 2187 C CA . ARG A 1 293 ? -19.771 38.020 49.259 1.00 77.00 293 ARG A CA 1
ATOM 2188 C C . ARG A 1 293 ? -21.122 38.676 49.519 1.00 77.00 293 ARG A C 1
ATOM 2190 O O . ARG A 1 293 ? -21.261 39.366 50.527 1.00 77.00 293 ARG A O 1
ATOM 2197 N N . ILE A 1 294 ? -22.092 38.488 48.627 1.00 79.31 294 ILE A N 1
ATOM 2198 C CA . ILE A 1 294 ? -23.431 39.074 48.756 1.00 79.31 294 ILE A CA 1
ATOM 2199 C C . ILE A 1 294 ? -24.158 38.467 49.957 1.00 79.31 294 ILE A C 1
ATOM 2201 O O . ILE A 1 294 ? -24.663 39.212 50.793 1.00 79.31 294 ILE A O 1
ATOM 2205 N N . THR A 1 295 ? -24.158 37.139 50.098 1.00 75.19 295 THR A N 1
ATOM 2206 C CA . THR A 1 295 ? -24.771 36.459 51.247 1.00 75.19 295 THR A CA 1
ATOM 2207 C C . THR A 1 295 ? -24.085 36.844 52.553 1.00 75.19 295 THR A C 1
ATOM 2209 O O . THR A 1 295 ? -24.768 37.045 53.553 1.00 75.19 295 THR A O 1
ATOM 2212 N N . GLY A 1 296 ? -22.757 37.018 52.540 1.00 70.12 296 GLY A N 1
ATOM 2213 C CA . GLY A 1 296 ? -22.005 37.534 53.685 1.00 70.12 296 GLY A CA 1
ATOM 2214 C C . GLY A 1 296 ? -22.476 38.930 54.102 1.00 70.12 296 GLY A C 1
ATOM 2215 O O . GLY A 1 296 ? -22.906 39.121 55.236 1.00 70.12 296 GLY A O 1
ATOM 2216 N N . ARG A 1 297 ? -22.507 39.886 53.164 1.00 75.06 297 ARG A N 1
ATOM 2217 C CA . ARG A 1 297 ? -22.944 41.267 53.442 1.00 75.06 297 ARG A CA 1
ATOM 2218 C C . ARG A 1 297 ? -24.414 41.373 53.845 1.00 75.06 297 ARG A C 1
ATOM 2220 O O . ARG A 1 297 ? -24.745 42.159 54.729 1.00 75.06 297 ARG A O 1
ATOM 2227 N N . LEU A 1 298 ? -25.292 40.581 53.229 1.00 73.38 298 LEU A N 1
ATOM 2228 C CA . LEU A 1 298 ? -26.702 40.518 53.610 1.00 73.38 298 LEU A CA 1
ATOM 2229 C C . LEU A 1 298 ? -26.860 39.968 55.032 1.00 73.38 298 LEU A C 1
ATOM 2231 O O . LEU A 1 298 ? -27.641 40.510 55.812 1.00 73.38 298 LEU A O 1
ATOM 2235 N N . SER A 1 299 ? -26.087 38.938 55.392 1.00 65.56 299 SER A N 1
ATOM 2236 C CA . SER A 1 299 ? -26.087 38.398 56.753 1.00 65.56 299 SER A CA 1
ATOM 2237 C C . SER A 1 299 ? -25.618 39.431 57.779 1.00 65.56 299 SER A C 1
ATOM 2239 O O . SER A 1 299 ? -26.222 39.545 58.841 1.00 65.56 299 SER A O 1
ATOM 2241 N N . ASP A 1 300 ? -24.610 40.240 57.446 1.00 69.00 300 ASP A N 1
ATOM 2242 C CA . ASP A 1 300 ? -24.103 41.282 58.340 1.00 69.00 300 ASP A CA 1
ATOM 2243 C C . ASP A 1 300 ? -25.110 42.428 58.520 1.00 69.00 300 ASP A C 1
ATOM 2245 O O . ASP A 1 300 ? -25.345 42.862 59.647 1.00 69.00 300 ASP A O 1
ATOM 2249 N N . SER A 1 301 ? -25.804 42.837 57.453 1.00 68.75 301 SER A N 1
ATOM 2250 C CA . SER A 1 301 ? -26.873 43.844 57.539 1.00 68.75 301 SER A CA 1
ATOM 2251 C C . SER A 1 301 ? -28.097 43.353 58.332 1.00 68.75 301 SER A C 1
ATOM 2253 O O . SER A 1 301 ? -28.695 44.112 59.097 1.00 68.75 301 SER A O 1
ATOM 2255 N N . LEU A 1 302 ? -28.453 42.067 58.217 1.00 66.31 302 LEU A N 1
ATOM 2256 C CA . LEU A 1 302 ? -29.504 41.452 59.039 1.00 66.31 302 LEU A CA 1
ATOM 2257 C C . LEU A 1 302 ? -29.097 41.360 60.522 1.00 66.31 302 LEU A C 1
ATOM 2259 O O . LEU A 1 302 ? -29.936 41.569 61.398 1.00 66.31 302 LEU A O 1
ATOM 2263 N N . ARG A 1 303 ? -27.813 41.108 60.822 1.00 64.00 303 ARG A N 1
ATOM 2264 C CA . ARG A 1 303 ? -27.269 41.054 62.197 1.00 64.00 303 ARG A CA 1
ATOM 2265 C C . ARG A 1 303 ? -27.294 42.407 62.899 1.00 64.00 303 ARG A C 1
ATOM 2267 O O . ARG A 1 303 ? -27.513 42.447 64.110 1.00 64.00 303 ARG A O 1
ATOM 2274 N N . GLU A 1 304 ? -27.087 43.489 62.153 1.00 68.50 304 GLU A N 1
ATOM 2275 C CA . GLU A 1 304 ? -27.165 44.857 62.670 1.00 68.50 304 GLU A CA 1
ATOM 2276 C C . GLU A 1 304 ? -28.608 45.236 63.036 1.00 68.50 304 GLU A C 1
ATOM 2278 O O . GLU A 1 304 ? -28.848 45.794 64.105 1.00 68.50 304 GLU A O 1
ATOM 2283 N N . LYS A 1 305 ? -29.589 44.828 62.218 1.00 67.44 305 LYS A N 1
ATOM 2284 C CA . LYS A 1 305 ? -31.016 45.080 62.483 1.00 67.44 305 LYS A CA 1
ATOM 2285 C C . LYS A 1 305 ? -31.631 44.198 63.576 1.00 67.44 305 LYS A C 1
ATOM 2287 O O . LYS A 1 305 ? -32.617 44.605 64.179 1.00 67.44 305 LYS A O 1
ATOM 2292 N N . MET A 1 306 ? -31.080 43.010 63.838 1.00 62.22 306 MET A N 1
ATOM 2293 C CA . MET A 1 306 ? -31.657 42.031 64.776 1.00 62.22 306 MET A CA 1
ATOM 2294 C C . MET A 1 306 ? -31.042 42.015 66.184 1.00 62.22 306 MET A C 1
ATOM 2296 O O . MET A 1 306 ? -31.370 41.130 66.968 1.00 62.22 306 MET A O 1
ATOM 2300 N N . GLY A 1 307 ? -30.171 42.964 66.538 1.00 56.06 307 GLY A N 1
ATOM 2301 C CA . GLY A 1 307 ? -29.692 43.098 67.917 1.00 56.06 307 GLY A CA 1
ATOM 2302 C C . GLY A 1 307 ? -28.963 41.852 68.440 1.00 56.06 307 GLY A C 1
ATOM 2303 O O . GLY A 1 307 ? -29.480 41.104 69.258 1.00 56.06 307 GLY A O 1
ATOM 2304 N N . LYS A 1 308 ? -27.723 41.642 67.987 1.00 64.50 308 LYS A N 1
ATOM 2305 C CA . LYS A 1 308 ? -26.675 40.884 68.704 1.00 64.50 308 LYS A CA 1
ATOM 2306 C C . LYS A 1 308 ? -27.071 39.533 69.351 1.00 64.50 308 LYS A C 1
ATOM 2308 O O . LYS A 1 308 ? -26.593 39.232 70.434 1.00 64.50 308 LYS A O 1
ATOM 2313 N N . PHE A 1 309 ? -27.820 38.657 68.677 1.00 55.91 309 PHE A N 1
ATOM 2314 C CA . PHE A 1 309 ? -28.014 37.275 69.158 1.00 55.91 309 PHE A CA 1
ATOM 2315 C C . PHE A 1 309 ? -28.122 36.227 68.047 1.00 55.91 309 PHE A C 1
ATOM 2317 O O . PHE A 1 309 ? -29.109 35.517 67.976 1.00 55.91 309 PHE A O 1
ATOM 2324 N N . ILE A 1 310 ? -27.084 36.047 67.220 1.00 54.16 310 ILE A N 1
ATOM 2325 C CA . ILE A 1 310 ? -26.776 34.704 66.688 1.00 54.16 310 ILE A CA 1
ATOM 2326 C C . ILE A 1 310 ? -25.256 34.573 66.475 1.00 54.16 310 ILE A C 1
ATOM 2328 O O . ILE A 1 310 ? -24.716 35.116 65.504 1.00 54.16 310 ILE A O 1
ATOM 2332 N N . PRO A 1 311 ? -24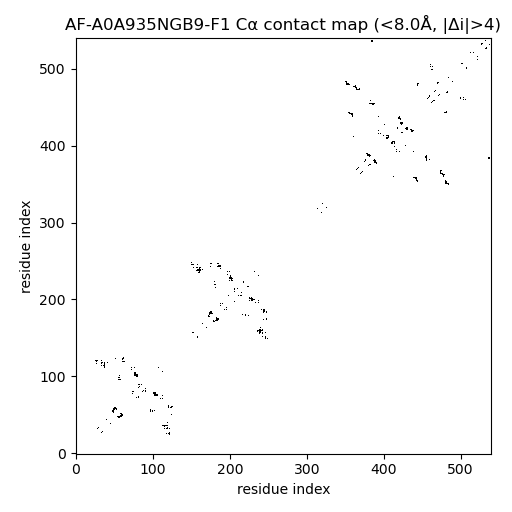.518 33.859 67.342 1.00 60.62 311 PRO A N 1
ATOM 2333 C 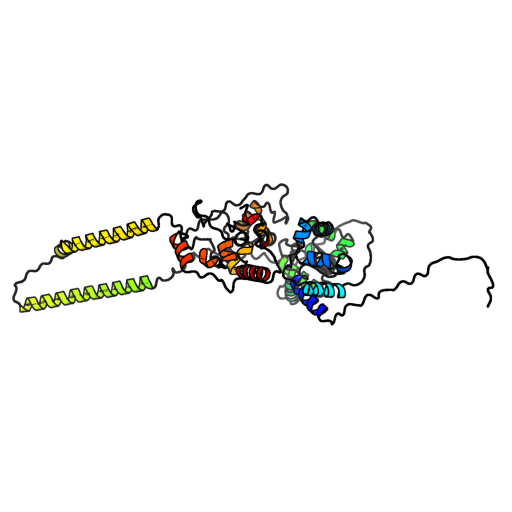CA . PRO A 1 311 ? -23.167 33.437 67.023 1.00 60.62 311 PRO A CA 1
ATOM 2334 C C . PRO A 1 311 ? -23.246 32.177 66.159 1.00 60.62 311 PRO A C 1
ATOM 2336 O O . PRO A 1 311 ? -23.240 31.063 66.672 1.00 60.62 311 PRO A O 1
ATOM 2339 N N . ILE A 1 312 ? -23.264 32.328 64.834 1.00 55.78 312 ILE A N 1
ATOM 2340 C CA . ILE A 1 312 ? -22.833 31.232 63.962 1.00 55.78 312 ILE A CA 1
ATOM 2341 C C . ILE A 1 312 ? -21.405 31.537 63.533 1.00 55.78 312 ILE A C 1
ATOM 2343 O O . ILE A 1 312 ? -21.141 32.016 62.436 1.00 55.78 312 ILE A O 1
ATOM 2347 N N . LYS A 1 313 ? -20.444 31.241 64.415 1.00 54.44 313 LYS A N 1
ATOM 2348 C CA . LYS A 1 313 ? -19.087 30.947 63.951 1.00 54.44 313 LYS A CA 1
ATOM 2349 C C . LYS A 1 313 ? -19.168 29.583 63.262 1.00 54.44 313 LYS A C 1
ATOM 2351 O O . LYS A 1 313 ? -18.764 28.569 63.830 1.00 54.44 313 LYS A O 1
ATOM 2356 N N . THR A 1 314 ? -19.722 29.525 62.050 1.00 53.66 314 THR A N 1
ATOM 2357 C CA . THR A 1 314 ? -19.397 28.433 61.132 1.00 53.66 314 THR A CA 1
ATOM 2358 C C . THR A 1 314 ? -17.954 28.668 60.734 1.00 53.66 314 THR A C 1
ATOM 2360 O O . THR A 1 314 ? -17.659 29.297 59.723 1.00 53.66 314 THR A O 1
ATOM 2363 N N . SER A 1 315 ? -17.054 28.230 61.620 1.00 51.97 315 SER A N 1
ATOM 2364 C CA . SER A 1 315 ? -15.653 28.020 61.295 1.00 51.97 315 SER A CA 1
ATOM 2365 C C . SER A 1 315 ? -15.647 27.251 59.981 1.00 51.97 315 SER A C 1
ATOM 2367 O O . SER A 1 315 ? -16.303 26.209 59.894 1.00 51.97 315 SER A O 1
ATOM 2369 N N . SER A 1 316 ? -14.980 27.772 58.957 1.00 53.31 316 SER A N 1
ATOM 2370 C CA . SER A 1 316 ? -14.797 27.096 57.668 1.00 53.31 316 SER A CA 1
ATOM 2371 C C . SER A 1 316 ? -14.327 25.644 57.855 1.00 53.31 316 SER A C 1
ATOM 2373 O O . SER A 1 316 ? -14.731 24.765 57.097 1.00 53.31 316 SER A O 1
ATOM 2375 N N . GLU A 1 317 ? -13.610 25.368 58.950 1.00 54.81 317 GLU A N 1
ATOM 2376 C CA . GLU A 1 317 ? -13.245 24.035 59.440 1.00 54.81 317 GLU A CA 1
ATOM 2377 C C . GLU A 1 317 ? -14.457 23.131 59.758 1.00 54.81 317 GLU A C 1
ATOM 2379 O O . GLU A 1 317 ? -14.514 21.992 59.307 1.00 54.81 317 GLU A O 1
ATOM 2384 N N . LYS A 1 318 ? -15.490 23.615 60.467 1.00 55.97 318 LYS A N 1
ATOM 2385 C CA . LYS A 1 318 ? -16.704 22.820 60.763 1.00 55.97 318 LYS A CA 1
ATOM 2386 C C . LYS A 1 318 ? -17.584 22.588 59.533 1.00 55.97 318 LYS A C 1
ATOM 2388 O O . LYS A 1 318 ? -18.375 21.647 59.535 1.00 55.97 318 LYS A O 1
ATOM 2393 N N . MET A 1 319 ? -17.468 23.431 58.506 1.00 59.75 319 MET A N 1
ATOM 2394 C CA . MET A 1 319 ? 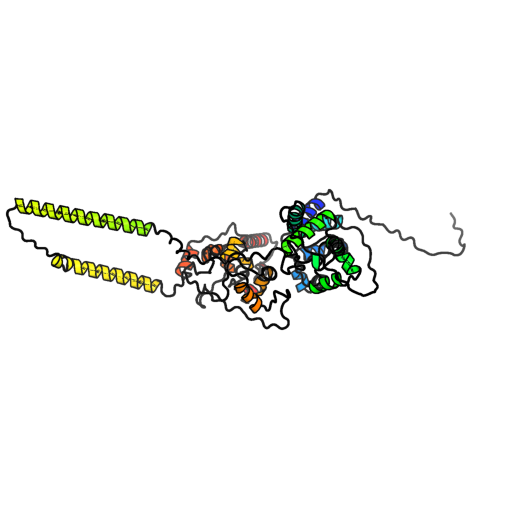-18.173 23.242 57.239 1.00 59.75 319 MET A CA 1
ATOM 2395 C C . MET A 1 319 ? -17.501 22.132 56.420 1.00 59.75 319 MET A C 1
ATOM 2397 O O . MET A 1 319 ? -18.159 21.143 56.101 1.00 59.75 319 MET A O 1
ATOM 2401 N N . TRP A 1 320 ? -16.186 22.225 56.184 1.00 59.66 320 TRP A N 1
ATOM 2402 C CA . TRP A 1 320 ? -15.416 21.211 55.445 1.00 59.66 320 TRP A CA 1
ATOM 2403 C C . TRP A 1 320 ? -15.412 19.831 56.119 1.00 59.66 320 TRP A C 1
ATOM 2405 O O . TRP A 1 320 ? -15.551 18.822 55.435 1.00 59.66 320 TRP A O 1
ATOM 2415 N N . PHE A 1 321 ? -15.359 19.774 57.453 1.00 65.12 321 PHE A N 1
ATOM 2416 C CA . PHE A 1 321 ? -15.432 18.522 58.219 1.00 65.12 321 PHE A CA 1
ATOM 2417 C C . PHE A 1 321 ? -16.849 18.178 58.705 1.00 65.12 321 PHE A C 1
ATOM 2419 O O . PHE A 1 321 ? -17.023 17.369 59.621 1.00 65.12 321 PHE A O 1
ATOM 2426 N N . SER A 1 322 ? -17.894 18.774 58.120 1.00 78.31 322 SER A N 1
ATOM 2427 C CA . SER A 1 322 ? -19.260 18.369 58.455 1.00 78.31 322 SER A CA 1
ATOM 2428 C C . SER A 1 322 ? -19.495 16.923 58.006 1.00 78.31 322 SER A C 1
ATOM 2430 O O . SER A 1 322 ? -19.112 16.536 56.903 1.00 78.31 322 SER A O 1
ATOM 2432 N N . LYS A 1 323 ? -20.170 16.111 58.837 1.00 82.31 323 LYS A N 1
ATOM 2433 C CA . LYS A 1 323 ? -20.478 14.702 58.508 1.00 82.31 323 LYS A CA 1
ATOM 2434 C C . LYS A 1 323 ? -21.166 14.558 57.143 1.00 82.31 323 LYS A C 1
ATOM 2436 O O . LYS A 1 323 ? -20.938 13.575 56.454 1.00 82.31 323 LYS A O 1
ATOM 2441 N N . LYS A 1 324 ? -21.968 15.555 56.744 1.00 80.94 324 LYS A N 1
ATOM 2442 C CA . LYS A 1 324 ? -22.637 15.605 55.438 1.00 80.94 324 LYS A CA 1
ATOM 2443 C C . LYS A 1 324 ? -21.649 15.847 54.293 1.00 80.94 324 LYS A C 1
ATOM 2445 O O . LYS A 1 324 ? -21.702 15.116 53.317 1.00 80.94 324 LYS A O 1
ATOM 2450 N N . ILE A 1 325 ? -20.729 16.810 54.418 1.00 82.62 325 ILE A N 1
ATOM 2451 C CA . ILE A 1 325 ? -19.715 17.077 53.382 1.00 82.62 325 ILE A CA 1
ATOM 2452 C C . ILE A 1 325 ? -18.729 15.912 53.268 1.00 82.62 325 ILE A C 1
ATOM 2454 O O . ILE A 1 325 ? -18.469 15.461 52.159 1.00 82.62 325 ILE A O 1
ATOM 2458 N N . MET A 1 326 ? -18.268 15.351 54.389 1.00 81.75 326 MET A N 1
ATOM 2459 C CA . MET A 1 326 ? -17.413 14.159 54.379 1.00 81.75 326 MET A CA 1
ATOM 2460 C C . MET A 1 326 ? -18.121 12.943 53.769 1.00 81.75 326 MET A C 1
ATOM 2462 O O . MET A 1 326 ? -17.505 12.219 52.993 1.00 81.75 326 MET A O 1
ATOM 2466 N N . ALA A 1 327 ? -19.413 12.737 54.051 1.00 85.06 327 ALA A N 1
ATOM 2467 C CA . ALA A 1 327 ? -20.196 11.672 53.423 1.00 85.06 327 ALA A CA 1
ATOM 2468 C C . ALA A 1 327 ? -20.365 11.885 51.908 1.00 85.06 327 ALA A C 1
ATOM 2470 O O . ALA A 1 327 ? -20.197 10.942 51.139 1.00 85.06 327 ALA A O 1
ATOM 2471 N N . THR A 1 328 ? -20.639 13.115 51.460 1.00 85.94 328 THR A N 1
ATOM 2472 C CA . THR A 1 328 ? -20.741 13.437 50.028 1.00 85.94 328 THR A CA 1
ATOM 2473 C C . THR A 1 328 ? -19.401 13.275 49.310 1.00 85.94 328 THR A C 1
ATOM 2475 O O . THR A 1 328 ? -19.361 12.707 48.221 1.00 85.94 328 THR A O 1
ATOM 2478 N N . LEU A 1 329 ? -18.297 13.726 49.914 1.00 87.69 329 LEU A N 1
ATOM 2479 C CA . LEU A 1 329 ? -16.950 13.550 49.366 1.00 87.69 329 LEU A CA 1
ATOM 2480 C C . LEU A 1 329 ? -16.550 12.073 49.318 1.00 87.69 329 LEU A C 1
ATOM 2482 O O . LEU A 1 329 ? -15.980 11.641 48.322 1.00 87.69 329 LEU A O 1
ATOM 2486 N N . ALA A 1 330 ? -16.892 11.287 50.342 1.00 88.38 330 ALA A N 1
ATOM 2487 C CA . ALA A 1 330 ? -16.671 9.844 50.339 1.00 88.38 330 ALA A CA 1
ATOM 2488 C C . ALA A 1 330 ? -17.480 9.149 49.232 1.00 88.38 330 ALA A C 1
ATOM 2490 O O . ALA A 1 330 ? -16.929 8.326 48.507 1.00 88.38 330 ALA A O 1
ATOM 2491 N N . LEU A 1 331 ? -18.752 9.516 49.038 1.00 91.44 331 LEU A N 1
ATOM 2492 C CA . LEU A 1 331 ? -19.572 8.989 47.943 1.00 91.44 331 LEU A CA 1
ATOM 2493 C C . LEU A 1 331 ? -18.990 9.360 46.571 1.00 91.44 331 LEU A C 1
ATOM 2495 O O . LEU A 1 331 ? -18.863 8.493 45.711 1.00 91.44 331 LEU A O 1
ATOM 2499 N N . LEU A 1 332 ? -18.590 10.620 46.374 1.00 93.00 332 LEU A N 1
ATOM 2500 C CA . LEU A 1 332 ? -17.921 11.066 45.148 1.00 93.00 332 LEU A CA 1
ATOM 2501 C C . LEU A 1 332 ? -16.614 10.308 44.911 1.00 93.00 332 LEU A C 1
ATOM 2503 O O . LEU A 1 332 ? -16.366 9.877 43.790 1.00 93.00 332 LEU A O 1
ATOM 2507 N N . ALA A 1 333 ? -15.805 10.102 45.951 1.00 91.94 333 ALA A N 1
ATOM 2508 C CA . ALA A 1 333 ? -14.574 9.328 45.858 1.00 91.94 333 ALA A CA 1
ATOM 2509 C C . ALA A 1 333 ? -14.853 7.873 45.458 1.00 91.94 333 ALA A C 1
ATOM 2511 O O . ALA A 1 333 ? -14.164 7.355 44.587 1.00 91.94 333 ALA A O 1
ATOM 2512 N N . VAL A 1 334 ? -15.889 7.236 46.017 1.00 94.69 334 VAL A N 1
ATOM 2513 C CA . VAL A 1 334 ? -16.305 5.875 45.638 1.00 94.69 334 VAL A CA 1
ATOM 2514 C C . VAL A 1 334 ? -16.791 5.821 44.189 1.00 94.69 334 VAL A C 1
ATOM 2516 O O . VAL A 1 334 ? -16.409 4.910 43.460 1.00 94.69 334 VAL A O 1
ATOM 2519 N N . VAL A 1 335 ? -17.584 6.798 43.739 1.00 94.19 335 VAL A N 1
ATOM 2520 C CA . VAL A 1 335 ? -18.062 6.863 42.348 1.00 94.19 335 VAL A CA 1
ATOM 2521 C C . VAL A 1 335 ? -16.902 7.091 41.378 1.00 94.19 335 VAL A C 1
ATOM 2523 O O . VAL A 1 335 ? -16.803 6.387 40.376 1.00 94.19 335 VAL A O 1
ATOM 2526 N N . LEU A 1 336 ? -15.998 8.027 41.677 1.00 92.69 336 LEU A N 1
ATOM 2527 C CA . LEU A 1 336 ? -14.815 8.300 40.856 1.00 92.69 336 LEU A CA 1
ATOM 2528 C C . LEU A 1 336 ? -13.868 7.101 40.827 1.00 92.69 336 LEU A C 1
ATOM 2530 O O . LEU A 1 336 ? -13.399 6.718 39.758 1.00 92.69 336 LEU A O 1
ATOM 2534 N N . PHE A 1 337 ? -13.624 6.477 41.978 1.00 93.50 337 PHE A N 1
ATOM 2535 C CA . PHE A 1 337 ? -12.828 5.261 42.069 1.00 93.50 337 PHE A CA 1
ATOM 2536 C C . PHE A 1 337 ? -13.463 4.128 41.258 1.00 93.50 337 PHE A C 1
ATOM 2538 O O . PHE A 1 337 ? -12.788 3.523 40.431 1.00 93.50 337 PHE A O 1
ATOM 2545 N N . GLY A 1 338 ? -14.769 3.894 41.417 1.00 93.44 338 GLY A N 1
ATOM 2546 C CA . GLY A 1 338 ? -15.515 2.903 40.644 1.00 93.44 338 GLY A CA 1
ATOM 2547 C C . GLY A 1 338 ? -15.456 3.172 39.139 1.00 93.44 338 GLY A C 1
ATOM 2548 O O . GLY A 1 338 ? -15.215 2.249 38.360 1.00 93.44 338 GLY A O 1
ATOM 2549 N N . TYR A 1 339 ? -15.588 4.434 38.723 1.00 93.06 339 TYR A N 1
ATOM 2550 C CA . TYR A 1 339 ? -15.441 4.850 37.330 1.00 93.06 339 TYR A CA 1
ATOM 2551 C C . TYR A 1 339 ? -14.029 4.571 36.801 1.00 93.06 339 TYR A C 1
ATOM 2553 O O . TYR A 1 339 ? -13.888 3.886 35.791 1.00 93.06 339 TYR A O 1
ATOM 2561 N N . HIS A 1 340 ? -12.979 5.031 37.487 1.00 90.88 340 HIS A N 1
ATOM 2562 C CA . HIS A 1 340 ? -11.594 4.828 37.053 1.00 90.88 340 HIS A CA 1
ATOM 2563 C C . HIS A 1 340 ? -11.185 3.353 37.050 1.00 90.88 340 HIS A C 1
ATOM 2565 O O . HIS A 1 340 ? -10.523 2.913 36.113 1.00 90.88 340 HIS A O 1
ATOM 2571 N N . MET A 1 341 ? -11.625 2.577 38.042 1.00 94.38 341 MET A N 1
ATOM 2572 C CA . MET A 1 341 ? -11.412 1.131 38.098 1.00 94.38 341 MET A CA 1
ATOM 2573 C C . MET A 1 341 ? -12.090 0.431 36.915 1.00 94.38 341 MET A C 1
ATOM 2575 O O . MET A 1 341 ? -11.461 -0.375 36.231 1.00 94.38 341 MET A O 1
ATOM 2579 N N . THR A 1 342 ? -13.343 0.789 36.618 1.00 91.31 342 THR A N 1
ATOM 2580 C CA . THR A 1 342 ? -14.089 0.228 35.482 1.00 91.31 342 THR A CA 1
ATOM 2581 C C . THR A 1 342 ? -13.443 0.608 34.150 1.00 91.31 342 THR A C 1
ATOM 2583 O O . THR A 1 342 ? -13.245 -0.252 33.298 1.00 91.31 342 THR A O 1
ATOM 2586 N N . GLN A 1 343 ? -13.047 1.871 33.967 1.00 85.50 343 GLN A N 1
ATOM 2587 C CA . GLN A 1 343 ? -12.345 2.315 32.758 1.00 85.50 343 GLN A CA 1
ATOM 2588 C C . GLN A 1 343 ? -10.981 1.633 32.600 1.00 85.50 343 GLN A C 1
ATOM 2590 O O . GLN A 1 343 ? -10.621 1.237 31.493 1.00 85.50 343 GLN A O 1
ATOM 2595 N N . GLY A 1 344 ? -10.238 1.448 33.695 1.00 88.62 344 GLY A N 1
ATOM 2596 C CA . GLY A 1 344 ? -8.982 0.698 33.700 1.00 88.62 344 GLY A CA 1
ATOM 2597 C C . GLY A 1 344 ? -9.180 -0.750 33.252 1.00 88.62 344 GLY A C 1
ATOM 2598 O O . GLY A 1 344 ? -8.467 -1.216 32.366 1.00 88.62 344 GLY A O 1
ATOM 2599 N N . ALA A 1 345 ? -10.201 -1.428 33.784 1.00 89.31 345 ALA A N 1
ATOM 2600 C CA . ALA A 1 345 ? -10.550 -2.791 33.387 1.00 89.31 345 ALA A CA 1
ATOM 2601 C C . ALA A 1 345 ? -10.986 -2.880 31.914 1.00 89.31 345 ALA A C 1
ATOM 2603 O O . ALA A 1 345 ? -10.546 -3.768 31.190 1.00 89.31 345 ALA A O 1
ATOM 2604 N N . ILE A 1 346 ? -11.804 -1.933 31.447 1.00 85.06 346 ILE A N 1
ATOM 2605 C CA . ILE A 1 346 ? -12.275 -1.866 30.057 1.00 85.06 346 ILE A CA 1
ATOM 2606 C C . ILE A 1 346 ? -11.116 -1.637 29.073 1.00 85.06 346 ILE A C 1
ATOM 2608 O O . ILE A 1 346 ? -11.146 -2.163 27.959 1.00 85.06 346 ILE A O 1
ATOM 2612 N N . ASN A 1 347 ? -10.118 -0.838 29.456 1.00 84.19 347 ASN A N 1
ATOM 2613 C CA . ASN A 1 347 ? -8.972 -0.516 28.606 1.00 84.19 347 ASN A CA 1
ATOM 2614 C C . ASN A 1 347 ? -7.850 -1.558 28.660 1.00 84.19 347 ASN A C 1
ATOM 2616 O O . ASN A 1 347 ? -6.932 -1.500 27.841 1.00 84.19 347 ASN A O 1
ATOM 2620 N N . LEU A 1 348 ? -7.932 -2.528 29.571 1.00 86.12 348 LEU A N 1
ATOM 2621 C CA . LEU A 1 348 ? -6.978 -3.622 29.653 1.00 86.12 348 LEU A CA 1
ATOM 2622 C C . LEU A 1 348 ? -6.952 -4.406 28.328 1.00 86.12 348 LEU A C 1
ATOM 2624 O O . LEU A 1 348 ? -7.987 -4.822 27.812 1.00 86.12 348 LEU A O 1
ATOM 2628 N N . GLY A 1 349 ? -5.761 -4.583 27.756 1.00 79.44 349 GLY A N 1
ATOM 2629 C CA . GLY A 1 349 ? -5.583 -5.289 26.483 1.00 79.44 349 GLY A CA 1
ATOM 2630 C C . GLY A 1 349 ? -5.992 -4.499 25.232 1.00 79.44 349 GLY A C 1
ATOM 2631 O O . GLY A 1 349 ? -5.895 -5.033 24.129 1.00 79.44 349 GLY A O 1
ATOM 2632 N N . ARG A 1 350 ? -6.413 -3.230 25.353 1.00 84.25 350 ARG A N 1
ATOM 2633 C CA . ARG A 1 350 ? -6.664 -2.369 24.186 1.00 84.25 350 ARG A CA 1
ATOM 2634 C C . ARG A 1 350 ? -5.365 -1.742 23.692 1.00 84.25 350 ARG A C 1
ATOM 2636 O O . ARG A 1 350 ? -4.666 -1.080 24.449 1.00 84.25 350 ARG A O 1
ATOM 2643 N N . GLN A 1 351 ? -5.090 -1.898 22.401 1.00 85.19 351 GLN A N 1
ATOM 2644 C CA . GLN A 1 351 ? -3.883 -1.382 21.744 1.00 85.19 351 GLN A CA 1
ATOM 2645 C C . GLN A 1 351 ? -4.169 -0.170 20.843 1.00 85.19 351 GLN A C 1
ATOM 2647 O O . GLN A 1 351 ? -3.437 0.108 19.899 1.00 85.19 351 GLN A O 1
ATOM 2652 N N . THR A 1 352 ? -5.239 0.582 21.112 1.00 85.75 352 THR A N 1
ATOM 2653 C CA . THR A 1 352 ? -5.550 1.797 20.349 1.00 85.75 352 THR A CA 1
ATOM 2654 C C . THR A 1 352 ? -4.386 2.789 20.427 1.00 85.75 352 THR A C 1
ATOM 2656 O O . THR A 1 352 ? -3.874 3.067 21.508 1.00 85.75 352 THR A O 1
ATOM 2659 N N . ASN A 1 353 ? -3.995 3.350 19.282 1.00 89.00 353 ASN A N 1
ATOM 2660 C CA . ASN A 1 353 ? -2.822 4.207 19.084 1.00 89.00 353 ASN A CA 1
ATOM 2661 C C . ASN A 1 353 ? -1.459 3.524 19.280 1.00 89.00 353 ASN A C 1
ATOM 2663 O O . ASN A 1 353 ? -0.445 4.220 19.295 1.00 89.00 353 ASN A O 1
ATOM 2667 N N . TYR A 1 354 ? -1.401 2.194 19.385 1.00 91.62 354 TYR A N 1
ATOM 2668 C CA . TYR A 1 354 ? -0.129 1.478 19.362 1.00 91.62 354 TYR A CA 1
ATOM 2669 C C . TYR A 1 354 ? 0.589 1.728 18.029 1.00 91.62 354 TYR A C 1
ATOM 2671 O O . TYR A 1 354 ? 0.032 1.459 16.963 1.00 91.62 354 TYR A O 1
ATOM 2679 N N . ALA A 1 355 ? 1.797 2.287 18.107 1.00 92.38 355 ALA A N 1
ATOM 2680 C CA . ALA A 1 355 ? 2.619 2.706 16.975 1.00 92.38 355 ALA A CA 1
ATOM 2681 C C . ALA A 1 355 ? 4.098 2.400 17.284 1.00 92.38 355 ALA A C 1
ATOM 2683 O O . ALA A 1 355 ? 4.820 3.279 17.756 1.00 92.38 355 ALA A O 1
ATOM 2684 N N . PRO A 1 356 ? 4.537 1.139 17.126 1.00 93.44 356 PRO A N 1
ATOM 2685 C CA . PRO A 1 356 ? 5.910 0.747 17.410 1.00 93.44 356 PRO A CA 1
ATOM 2686 C C . PRO A 1 356 ? 6.870 1.238 16.325 1.00 93.44 356 PRO A C 1
ATOM 2688 O O . PRO A 1 356 ? 6.494 1.355 15.153 1.00 93.44 356 PRO A O 1
ATOM 2691 N N . ASP A 1 357 ? 8.129 1.442 16.710 1.00 92.50 357 ASP A N 1
ATOM 2692 C CA . ASP A 1 357 ? 9.206 1.655 15.748 1.00 92.50 357 ASP A CA 1
ATOM 2693 C C . ASP A 1 357 ? 9.373 0.425 14.849 1.00 92.50 357 ASP A C 1
ATOM 2695 O O . ASP A 1 357 ? 9.337 -0.722 15.298 1.00 92.50 357 ASP A O 1
ATOM 2699 N N . GLN A 1 358 ? 9.547 0.680 13.554 1.00 94.62 358 GLN A N 1
ATOM 2700 C CA . GLN A 1 358 ? 9.717 -0.351 12.534 1.00 94.62 358 GLN A CA 1
ATOM 2701 C C . GLN A 1 358 ? 11.190 -0.453 12.113 1.00 94.62 358 GLN A C 1
ATOM 2703 O O . GLN A 1 358 ? 11.902 0.556 12.147 1.00 94.62 358 GLN A O 1
ATOM 2708 N N . PRO A 1 359 ? 11.659 -1.626 11.640 1.00 93.25 359 PRO A N 1
ATOM 2709 C CA . PRO A 1 359 ? 13.042 -1.789 11.173 1.00 93.25 359 PRO A CA 1
ATOM 2710 C C . PRO A 1 359 ? 13.413 -0.816 10.046 1.00 93.25 359 PRO A C 1
ATOM 2712 O O . PRO A 1 359 ? 14.554 -0.351 9.946 1.00 93.25 359 PRO A O 1
ATOM 2715 N N . ILE A 1 360 ? 12.428 -0.504 9.201 1.00 93.00 360 ILE A N 1
ATOM 2716 C CA . ILE A 1 360 ? 12.511 0.488 8.134 1.00 93.00 360 ILE A CA 1
ATOM 2717 C C . ILE A 1 360 ? 11.460 1.556 8.407 1.00 93.00 360 ILE A C 1
ATOM 2719 O O . ILE A 1 360 ? 10.291 1.229 8.631 1.00 93.00 360 ILE A O 1
ATOM 2723 N N . LYS A 1 361 ? 11.857 2.830 8.339 1.00 93.12 361 LYS A N 1
ATOM 2724 C CA . LYS A 1 361 ? 10.958 3.982 8.518 1.00 93.12 361 LYS A CA 1
ATOM 2725 C C . LYS A 1 361 ? 10.088 4.205 7.279 1.00 93.12 361 LYS A C 1
ATOM 2727 O O . LYS A 1 361 ? 10.226 5.188 6.554 1.00 93.12 361 LYS A O 1
ATOM 2732 N N . PHE A 1 362 ? 9.218 3.239 7.008 1.00 93.69 362 PHE A N 1
ATOM 2733 C CA . PHE A 1 362 ? 8.297 3.256 5.882 1.00 93.69 362 PHE A CA 1
ATOM 2734 C C . PHE A 1 362 ? 7.120 4.203 6.150 1.00 93.69 362 PHE A C 1
ATOM 2736 O O . PHE A 1 362 ? 6.374 4.002 7.105 1.00 93.69 362 PHE A O 1
ATOM 2743 N N . SER A 1 363 ? 6.923 5.188 5.269 1.00 94.50 363 SER A N 1
ATOM 2744 C CA . SER A 1 363 ? 5.796 6.127 5.340 1.00 94.50 363 SER A CA 1
ATOM 2745 C C . SER A 1 363 ? 4.660 5.698 4.412 1.00 94.50 363 SER A C 1
ATOM 2747 O O . SER A 1 363 ? 4.811 5.717 3.186 1.00 94.50 363 SER A O 1
ATOM 2749 N N . HIS A 1 364 ? 3.502 5.346 4.982 1.00 95.31 364 HIS A N 1
ATOM 2750 C CA . HIS A 1 364 ? 2.284 5.106 4.197 1.00 95.31 364 HIS A CA 1
ATOM 2751 C C . HIS A 1 364 ? 1.767 6.406 3.575 1.00 95.31 364 HIS A C 1
ATOM 2753 O O . HIS A 1 364 ? 1.281 6.388 2.445 1.00 95.31 364 HIS A O 1
ATOM 2759 N N . LYS A 1 365 ? 1.955 7.541 4.255 1.00 94.81 365 LYS A N 1
ATOM 2760 C CA . LYS A 1 365 ? 1.621 8.868 3.737 1.00 94.81 365 LYS A CA 1
ATOM 2761 C C . LYS A 1 365 ? 2.328 9.192 2.430 1.00 94.81 365 LYS A C 1
ATOM 2763 O O . LYS A 1 365 ? 1.693 9.677 1.499 1.00 94.81 365 LYS A O 1
ATOM 2768 N N . LEU A 1 366 ? 3.616 8.874 2.310 1.00 93.56 366 LEU A N 1
ATOM 2769 C CA . LEU A 1 366 ? 4.331 9.078 1.051 1.00 93.56 366 LEU A CA 1
ATOM 2770 C C . LEU A 1 366 ? 3.767 8.182 -0.063 1.00 93.56 366 LEU A C 1
ATOM 2772 O O . LEU A 1 366 ? 3.467 8.669 -1.148 1.00 93.56 366 LEU A O 1
ATOM 2776 N N . HIS A 1 367 ? 3.593 6.887 0.202 1.00 94.62 367 HIS A N 1
ATOM 2777 C CA . HIS A 1 367 ? 3.240 5.913 -0.835 1.00 94.62 367 HIS A CA 1
ATOM 2778 C C . HIS A 1 367 ? 1.755 5.958 -1.229 1.00 94.62 367 HIS A C 1
ATOM 2780 O O . HIS A 1 367 ? 1.432 6.098 -2.406 1.00 94.62 367 HIS A O 1
ATOM 2786 N N . ALA A 1 368 ? 0.844 5.866 -0.263 1.00 94.62 368 ALA A N 1
ATOM 2787 C CA . ALA A 1 368 ? -0.598 5.876 -0.512 1.00 94.62 368 ALA A CA 1
ATOM 2788 C C . ALA A 1 368 ? -1.166 7.305 -0.587 1.00 94.62 368 ALA A C 1
ATOM 2790 O O . ALA A 1 368 ? -2.060 7.575 -1.385 1.00 94.62 368 ALA A O 1
ATOM 2791 N N . GLY A 1 369 ? -0.631 8.236 0.207 1.00 92.75 369 GLY A N 1
ATOM 2792 C CA . GLY A 1 369 ? -1.107 9.620 0.264 1.00 92.75 369 GLY A CA 1
ATOM 2793 C C . GLY A 1 369 ? -0.599 10.485 -0.885 1.00 92.75 369 GLY A C 1
ATOM 2794 O O . GLY A 1 369 ? -1.405 10.999 -1.660 1.00 92.75 369 GLY A O 1
ATOM 2795 N N . THR A 1 370 ? 0.719 10.648 -1.010 1.00 92.12 370 THR A N 1
AT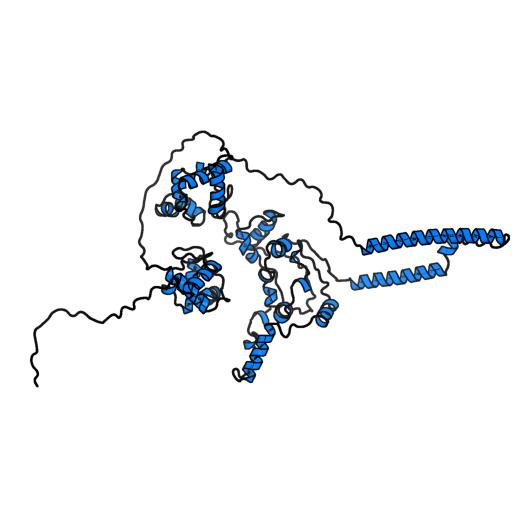OM 2796 C CA . THR A 1 370 ? 1.338 11.533 -2.014 1.00 92.12 370 THR A CA 1
ATOM 2797 C C . THR A 1 370 ? 1.422 10.869 -3.383 1.00 92.12 370 THR A C 1
ATOM 2799 O O . THR A 1 370 ? 0.950 11.433 -4.365 1.00 92.12 370 THR A O 1
ATOM 2802 N N . GLN A 1 371 ? 1.972 9.653 -3.452 1.00 91.88 371 GLN A N 1
ATOM 2803 C CA . GLN A 1 371 ? 2.147 8.932 -4.718 1.00 91.88 371 GLN A CA 1
ATOM 2804 C C . GLN A 1 371 ? 0.875 8.215 -5.195 1.00 91.88 371 GLN A C 1
ATOM 2806 O O . GLN A 1 371 ? 0.873 7.669 -6.296 1.00 91.88 371 GLN A O 1
ATOM 2811 N N . LYS A 1 372 ? -0.199 8.219 -4.388 1.00 93.25 372 LYS A N 1
ATOM 2812 C CA . LYS A 1 372 ? -1.511 7.630 -4.715 1.00 93.25 372 LYS A CA 1
ATOM 2813 C C . LYS A 1 372 ? -1.446 6.153 -5.122 1.00 93.25 372 LYS A C 1
ATOM 2815 O O . LYS A 1 372 ? -2.251 5.690 -5.927 1.00 93.25 372 LYS A O 1
ATOM 2820 N N . ILE A 1 373 ? -0.504 5.397 -4.556 1.00 94.00 373 ILE A N 1
ATOM 2821 C CA . ILE A 1 373 ? -0.382 3.961 -4.816 1.00 94.00 373 ILE A CA 1
ATOM 2822 C C . ILE A 1 373 ? -1.566 3.237 -4.148 1.00 94.00 373 ILE A C 1
ATOM 2824 O O . ILE A 1 373 ? -1.749 3.381 -2.935 1.00 94.00 373 ILE A O 1
ATOM 2828 N N . PRO A 1 374 ? -2.356 2.438 -4.892 1.00 92.50 374 PRO A N 1
ATOM 2829 C CA . PRO A 1 374 ? -3.481 1.702 -4.325 1.00 92.50 374 PRO A CA 1
ATOM 2830 C C . PRO A 1 374 ? -3.045 0.725 -3.229 1.00 92.50 374 PRO A C 1
ATOM 2832 O O . PRO A 1 374 ? -2.048 0.017 -3.382 1.00 92.50 374 PRO A O 1
ATOM 2835 N N . CYS A 1 375 ? -3.833 0.606 -2.155 1.00 91.88 375 CYS A N 1
ATOM 2836 C CA . CYS A 1 375 ? -3.507 -0.259 -1.014 1.00 91.88 375 CYS A CA 1
ATOM 2837 C C . CYS A 1 375 ? -3.237 -1.711 -1.447 1.00 91.88 375 CYS A C 1
ATOM 2839 O O . CYS A 1 375 ? -2.239 -2.310 -1.049 1.00 91.88 375 CYS A O 1
ATOM 2841 N N . GLN A 1 376 ? -4.090 -2.253 -2.321 1.00 89.62 376 GLN A N 1
ATOM 2842 C CA . GLN A 1 376 ? -4.029 -3.643 -2.787 1.00 89.62 376 GLN A CA 1
ATOM 2843 C C . GLN A 1 376 ? -2.838 -3.952 -3.707 1.00 89.62 376 GLN A C 1
ATOM 2845 O O . GLN A 1 376 ? -2.565 -5.126 -3.947 1.00 89.62 376 GLN A O 1
ATOM 2850 N N . TYR A 1 377 ? -2.104 -2.942 -4.189 1.00 90.94 377 TYR A N 1
ATOM 2851 C CA . TYR A 1 377 ? -0.866 -3.176 -4.936 1.00 90.94 377 TYR A CA 1
ATOM 2852 C C . TYR A 1 377 ? 0.178 -3.855 -4.041 1.00 90.94 377 TYR A C 1
ATOM 2854 O O . TYR A 1 377 ? 0.741 -4.886 -4.402 1.00 90.94 377 TYR A O 1
ATOM 2862 N N . CYS A 1 378 ? 0.375 -3.315 -2.835 1.00 92.00 378 CYS A N 1
ATOM 2863 C CA . CYS A 1 378 ? 1.262 -3.898 -1.830 1.00 92.00 378 CYS A CA 1
ATOM 2864 C C . CYS A 1 378 ? 0.582 -5.012 -1.030 1.00 92.00 378 CYS A C 1
ATOM 2866 O O . CYS A 1 378 ? 1.178 -6.048 -0.744 1.00 92.00 378 CYS A O 1
ATOM 2868 N N . HIS A 1 379 ? -0.689 -4.808 -0.704 1.00 92.31 379 HIS A N 1
ATOM 2869 C CA . HIS A 1 379 ? -1.474 -5.653 0.187 1.00 92.31 379 HIS A CA 1
ATOM 2870 C C . HIS A 1 379 ? -2.453 -6.542 -0.588 1.00 92.31 379 HIS A C 1
ATOM 2872 O O . HIS A 1 379 ? -3.663 -6.553 -0.356 1.00 92.31 379 HIS A O 1
ATOM 2878 N N . SER A 1 380 ? -1.917 -7.283 -1.558 1.00 87.25 380 SER A N 1
ATOM 2879 C CA . SER A 1 380 ? -2.713 -8.077 -2.504 1.00 87.25 380 SER A CA 1
ATOM 2880 C C . SER A 1 380 ? -3.460 -9.254 -1.863 1.00 87.25 380 SER A C 1
ATOM 2882 O O . SER A 1 380 ? -4.460 -9.721 -2.413 1.00 87.25 380 SER A O 1
ATOM 2884 N N . GLY A 1 381 ? -3.032 -9.713 -0.681 1.00 86.75 381 GLY A N 1
ATOM 2885 C CA . GLY A 1 381 ? -3.706 -10.787 0.049 1.00 86.75 381 GLY A CA 1
ATOM 2886 C C . GLY A 1 381 ? -5.111 -10.415 0.520 1.00 86.75 381 GLY A C 1
ATOM 2887 O O . GLY A 1 381 ? -5.953 -11.299 0.675 1.00 86.75 381 GLY A O 1
ATOM 2888 N N . ALA A 1 382 ? -5.400 -9.115 0.667 1.00 90.19 382 ALA A N 1
ATOM 2889 C CA . ALA A 1 382 ? -6.670 -8.636 1.206 1.00 90.19 382 ALA A CA 1
ATOM 2890 C C . ALA A 1 382 ? -7.867 -9.064 0.350 1.00 90.19 382 ALA A C 1
ATOM 2892 O O . ALA A 1 382 ? -8.938 -9.333 0.881 1.00 90.19 382 ALA A O 1
ATOM 2893 N N . ALA A 1 383 ? -7.680 -9.153 -0.969 1.00 85.94 383 ALA A N 1
ATOM 2894 C CA . ALA A 1 383 ? -8.730 -9.577 -1.887 1.00 85.94 383 ALA A CA 1
ATOM 2895 C C . ALA A 1 383 ? -8.894 -11.105 -1.951 1.00 85.94 383 ALA A C 1
ATOM 2897 O O . ALA A 1 383 ? -9.953 -11.595 -2.327 1.00 85.94 383 ALA A O 1
ATOM 2898 N N . LYS A 1 384 ? -7.853 -11.872 -1.611 1.00 83.94 384 LYS A N 1
ATOM 2899 C CA . LYS A 1 384 ? -7.787 -13.305 -1.938 1.00 83.94 384 LYS A CA 1
ATOM 2900 C C . LYS A 1 384 ? -8.034 -14.222 -0.751 1.00 83.94 384 LYS A C 1
ATOM 2902 O O . LYS A 1 384 ? -8.529 -15.328 -0.938 1.00 83.94 384 LYS A O 1
ATOM 2907 N N . GLY A 1 385 ? -7.705 -13.797 0.466 1.00 84.56 385 GLY A N 1
ATOM 2908 C CA . GLY A 1 385 ? -7.795 -14.699 1.606 1.00 84.56 385 GLY A CA 1
ATOM 2909 C C . GLY A 1 385 ? -7.832 -14.018 2.960 1.00 84.56 385 GLY A C 1
ATOM 2910 O O . GLY A 1 385 ? -8.158 -12.838 3.096 1.00 84.56 385 GLY A O 1
ATOM 2911 N N . LYS A 1 386 ? -7.491 -14.805 3.988 1.00 86.12 386 LYS A N 1
ATOM 2912 C CA . LYS A 1 386 ? -7.689 -14.400 5.380 1.00 86.12 386 LYS A CA 1
ATOM 2913 C C . LYS A 1 386 ? -6.821 -13.218 5.804 1.00 86.12 386 LYS A C 1
ATOM 2915 O O . LYS A 1 386 ? -7.230 -12.408 6.632 1.00 86.12 386 LYS A O 1
ATOM 2920 N N . SER A 1 387 ? -5.626 -13.117 5.231 1.00 85.69 387 SER A N 1
ATOM 2921 C CA . SER A 1 387 ? -4.612 -12.134 5.592 1.00 85.69 387 SER A CA 1
ATOM 2922 C C . SER A 1 387 ? -4.252 -11.275 4.392 1.00 85.69 387 SER A C 1
ATOM 2924 O O . SER A 1 387 ? -4.044 -11.780 3.294 1.00 85.69 387 SER A O 1
ATOM 2926 N N . SER A 1 388 ? -4.109 -9.979 4.641 1.00 84.69 388 SER A N 1
ATOM 2927 C CA . SER A 1 388 ? -3.614 -9.003 3.675 1.00 84.69 388 SER A CA 1
ATOM 2928 C C . SER A 1 388 ? -2.139 -9.216 3.285 1.00 84.69 388 SER A C 1
ATOM 2930 O O . SER A 1 388 ? -1.721 -8.839 2.190 1.00 84.69 388 SER A O 1
ATOM 2932 N N . VAL A 1 389 ? -1.399 -9.913 4.162 1.00 83.75 389 VAL A N 1
ATOM 2933 C CA . VAL A 1 389 ? 0.049 -10.186 4.134 1.00 83.75 389 VAL A CA 1
ATOM 2934 C C . VAL A 1 389 ? 0.909 -8.911 4.075 1.00 83.75 389 VAL A C 1
ATOM 2936 O O . VAL A 1 389 ? 0.537 -7.885 3.506 1.00 83.75 389 VAL A O 1
ATOM 2939 N N . ILE A 1 390 ? 2.076 -8.949 4.717 1.00 89.38 390 ILE A N 1
ATOM 2940 C CA . ILE A 1 390 ? 3.084 -7.893 4.567 1.00 89.38 390 ILE A CA 1
ATOM 2941 C C . ILE A 1 390 ? 3.843 -8.189 3.265 1.00 89.38 390 ILE A C 1
ATOM 2943 O O . ILE A 1 390 ? 4.242 -9.341 3.069 1.00 89.38 390 ILE A O 1
ATOM 2947 N N . PRO A 1 391 ? 4.019 -7.210 2.357 1.00 88.25 391 PRO A N 1
ATOM 2948 C CA . PRO A 1 391 ? 4.653 -7.458 1.070 1.00 88.25 391 PRO A CA 1
ATOM 2949 C C . PRO A 1 391 ? 6.092 -7.950 1.231 1.00 88.25 391 PRO A C 1
ATOM 2951 O O . PRO A 1 391 ? 6.845 -7.480 2.086 1.00 88.25 391 PRO A O 1
ATOM 2954 N N . ALA A 1 392 ? 6.492 -8.873 0.356 1.00 89.19 392 ALA A N 1
ATOM 2955 C CA . ALA A 1 392 ? 7.881 -9.293 0.267 1.00 89.19 392 ALA A CA 1
ATOM 2956 C C . ALA A 1 392 ? 8.767 -8.125 -0.216 1.00 89.19 392 ALA A C 1
ATOM 2958 O O . ALA A 1 392 ? 8.328 -7.348 -1.071 1.00 89.19 392 ALA A O 1
ATOM 2959 N N . PRO A 1 393 ? 10.038 -8.034 0.224 1.00 89.31 393 PRO A N 1
ATOM 2960 C CA . PRO A 1 393 ? 10.948 -6.956 -0.181 1.00 89.31 393 PRO A CA 1
ATOM 2961 C C . PRO A 1 393 ? 11.151 -6.835 -1.702 1.00 89.31 393 PRO A C 1
ATOM 2963 O O . PRO A 1 393 ? 11.436 -5.754 -2.211 1.00 89.31 393 PRO A O 1
ATOM 2966 N N . ASN A 1 394 ? 10.941 -7.920 -2.454 1.00 86.81 394 ASN A N 1
ATOM 2967 C CA . ASN A 1 394 ? 10.993 -7.909 -3.919 1.00 86.81 394 ASN A CA 1
ATOM 2968 C C . ASN A 1 394 ? 9.971 -6.950 -4.542 1.00 86.81 394 ASN A C 1
ATOM 2970 O O . ASN A 1 394 ? 10.271 -6.327 -5.557 1.00 86.81 394 ASN A O 1
ATOM 2974 N N . LEU A 1 395 ? 8.797 -6.782 -3.924 1.00 91.00 395 LEU A N 1
ATOM 2975 C CA . LEU A 1 395 ? 7.789 -5.844 -4.412 1.00 91.00 395 LEU A CA 1
ATOM 2976 C C . LEU A 1 395 ? 8.271 -4.394 -4.302 1.00 91.00 395 LEU A C 1
ATOM 2978 O O . LEU A 1 395 ? 8.027 -3.594 -5.203 1.00 91.00 395 LEU A O 1
ATOM 2982 N N . CYS A 1 396 ? 9.021 -4.068 -3.245 1.00 91.62 396 CYS A N 1
ATOM 2983 C CA . CYS A 1 396 ? 9.659 -2.761 -3.094 1.00 91.62 396 CYS A CA 1
ATOM 2984 C C . CYS A 1 396 ? 10.639 -2.496 -4.251 1.00 91.62 396 CYS A C 1
ATOM 2986 O O . CYS A 1 396 ? 10.703 -1.390 -4.791 1.00 91.62 396 CYS A O 1
ATOM 2988 N N . MET A 1 397 ? 11.364 -3.527 -4.691 1.00 91.62 397 MET A N 1
ATOM 2989 C CA . MET A 1 397 ? 12.350 -3.411 -5.767 1.00 91.62 397 MET A CA 1
ATOM 2990 C C . MET A 1 397 ? 11.746 -3.153 -7.151 1.00 91.62 397 MET A C 1
ATOM 2992 O O . MET A 1 397 ? 12.486 -2.761 -8.049 1.00 91.62 397 MET A O 1
ATOM 2996 N N . ASN A 1 398 ? 10.432 -3.295 -7.346 1.00 90.25 398 ASN A N 1
ATOM 2997 C CA . ASN A 1 398 ? 9.799 -2.936 -8.621 1.00 90.25 398 ASN A CA 1
ATOM 2998 C C . ASN A 1 398 ? 9.983 -1.450 -8.962 1.00 90.25 398 ASN A C 1
ATOM 3000 O O . ASN A 1 398 ? 10.087 -1.100 -10.133 1.00 90.25 398 ASN A O 1
ATOM 3004 N N . CYS A 1 399 ? 10.080 -0.588 -7.945 1.00 91.31 399 CYS A N 1
ATOM 3005 C CA . CYS A 1 399 ? 10.307 0.849 -8.124 1.00 91.31 399 CYS A CA 1
ATOM 3006 C C . CYS A 1 399 ? 11.660 1.293 -7.550 1.00 91.31 399 CYS A C 1
ATOM 3008 O O . CYS A 1 399 ? 12.357 2.118 -8.145 1.00 91.31 399 CYS A O 1
ATOM 3010 N N . HIS A 1 400 ? 12.088 0.707 -6.428 1.00 91.75 400 HIS A N 1
ATOM 3011 C CA . HIS A 1 400 ? 13.317 1.114 -5.744 1.00 91.75 400 HIS A CA 1
ATOM 3012 C C . HIS A 1 400 ? 14.612 0.697 -6.455 1.00 91.75 400 HIS A C 1
ATOM 3014 O O . HIS A 1 400 ? 15.675 1.105 -6.026 1.00 91.75 400 HIS A O 1
ATOM 3020 N N . LYS A 1 401 ? 14.576 -0.021 -7.587 1.00 87.94 401 LYS A N 1
ATOM 3021 C CA . LYS A 1 401 ? 15.771 -0.154 -8.451 1.00 87.94 401 LYS A CA 1
ATOM 3022 C C . LYS A 1 401 ? 16.209 1.187 -9.049 1.00 87.94 401 LYS A C 1
ATOM 3024 O O . LYS A 1 401 ? 17.403 1.452 -9.159 1.00 87.94 401 LYS A O 1
ATOM 3029 N N . ALA A 1 402 ? 15.240 2.022 -9.427 1.00 86.56 402 ALA A N 1
ATOM 3030 C CA . ALA A 1 402 ? 15.479 3.344 -10.004 1.00 86.56 402 ALA A CA 1
ATOM 3031 C C . ALA A 1 402 ? 15.469 4.454 -8.938 1.00 86.56 402 ALA A C 1
ATOM 3033 O O . ALA A 1 402 ? 16.189 5.444 -9.058 1.00 86.56 402 ALA A O 1
ATOM 3034 N N . ILE A 1 403 ? 14.674 4.285 -7.875 1.00 86.19 403 ILE A N 1
ATOM 3035 C CA . ILE A 1 403 ? 14.502 5.284 -6.814 1.00 86.19 403 ILE A CA 1
ATOM 3036 C C . ILE A 1 403 ? 15.444 4.978 -5.645 1.00 86.19 403 ILE A C 1
ATOM 3038 O O . ILE A 1 403 ? 15.120 4.175 -4.769 1.00 86.19 403 ILE A O 1
ATOM 3042 N N . LYS A 1 404 ? 16.596 5.662 -5.618 1.00 83.38 404 LYS A N 1
ATOM 3043 C CA . LYS A 1 404 ? 17.660 5.449 -4.618 1.00 83.38 404 LYS A CA 1
ATOM 3044 C C . LYS A 1 404 ? 17.561 6.349 -3.378 1.00 83.38 404 LYS A C 1
ATOM 3046 O O . LYS A 1 404 ? 18.091 5.987 -2.334 1.00 83.38 404 LYS A O 1
ATOM 3051 N N . LYS A 1 405 ? 16.873 7.493 -3.477 1.00 85.19 405 LYS A N 1
ATOM 3052 C CA . LYS A 1 405 ? 16.775 8.514 -2.418 1.00 85.19 405 LYS A CA 1
ATOM 3053 C C . LYS A 1 405 ? 15.319 8.784 -2.052 1.00 85.19 405 LYS A C 1
ATOM 3055 O O . LYS A 1 405 ? 14.505 9.069 -2.926 1.00 85.19 405 LYS A O 1
ATOM 3060 N N . GLY A 1 406 ? 15.008 8.719 -0.761 1.00 84.19 406 GLY A N 1
ATOM 3061 C CA . GLY A 1 406 ? 13.743 9.185 -0.199 1.00 84.19 406 GLY A CA 1
ATOM 3062 C C . GLY A 1 406 ? 13.816 10.655 0.239 1.00 84.19 406 GLY A C 1
ATOM 3063 O O . GLY A 1 406 ? 14.905 11.151 0.532 1.00 84.19 406 GLY A O 1
ATOM 3064 N N . PRO A 1 407 ? 12.671 11.353 0.341 1.00 83.81 407 PRO A N 1
ATOM 3065 C CA . PRO A 1 407 ? 12.627 12.779 0.675 1.00 83.81 407 PRO A CA 1
ATOM 3066 C C . PRO A 1 407 ? 13.083 13.095 2.110 1.00 83.81 407 PRO A C 1
ATOM 3068 O O . PRO A 1 407 ? 13.672 14.144 2.339 1.00 83.81 407 PRO A O 1
ATOM 3071 N N . THR A 1 408 ? 12.832 12.203 3.075 1.00 82.75 408 THR A N 1
ATOM 3072 C CA . THR A 1 408 ? 13.101 12.464 4.506 1.00 82.75 408 THR A CA 1
ATOM 3073 C C . THR A 1 408 ? 14.434 11.894 4.988 1.00 82.75 408 THR A C 1
ATOM 3075 O O . THR A 1 408 ? 15.142 12.541 5.750 1.00 82.75 408 THR A O 1
ATOM 3078 N N . TYR A 1 409 ? 14.776 10.676 4.561 1.00 85.44 409 TYR A N 1
ATOM 3079 C CA . TYR A 1 409 ? 15.925 9.919 5.083 1.00 85.44 409 TYR A CA 1
ATOM 3080 C C . TYR A 1 409 ? 17.012 9.648 4.030 1.00 85.44 409 TYR A C 1
ATOM 3082 O O . TYR A 1 409 ? 17.946 8.880 4.280 1.00 85.44 409 TYR A O 1
ATOM 3090 N N . GLY A 1 410 ? 16.899 10.255 2.845 1.00 89.00 410 GLY A N 1
ATOM 3091 C CA . GLY A 1 410 ? 17.853 10.058 1.757 1.00 89.00 410 GLY A CA 1
ATOM 3092 C C . GLY A 1 410 ? 17.974 8.581 1.374 1.00 89.00 410 GLY A C 1
ATOM 3093 O O . GLY A 1 410 ? 16.970 7.914 1.130 1.00 89.00 410 GLY A O 1
ATOM 3094 N N . GLU A 1 411 ? 19.200 8.066 1.330 1.00 88.88 411 GLU A N 1
ATOM 3095 C CA . GLU A 1 411 ? 19.496 6.681 0.924 1.00 88.88 411 GLU A CA 1
ATOM 3096 C C . GLU A 1 411 ? 19.449 5.675 2.084 1.00 88.88 411 GLU A C 1
ATOM 3098 O O . GLU A 1 411 ? 19.390 4.469 1.857 1.00 88.88 411 GLU A O 1
ATOM 3103 N N . THR A 1 412 ? 19.456 6.147 3.334 1.00 90.62 412 THR A N 1
ATOM 3104 C CA . THR A 1 412 ? 19.723 5.308 4.518 1.00 90.62 412 THR A CA 1
ATOM 3105 C C . THR A 1 412 ? 18.686 4.202 4.729 1.00 90.62 412 THR A C 1
ATOM 3107 O O . THR A 1 412 ? 19.035 3.042 4.939 1.00 90.62 412 THR A O 1
ATOM 3110 N N . GLU A 1 413 ? 17.400 4.538 4.634 1.00 92.06 413 GLU A N 1
ATOM 3111 C CA . GLU A 1 413 ? 16.303 3.585 4.831 1.00 92.06 413 GLU A CA 1
ATOM 3112 C C . GLU A 1 413 ? 16.104 2.671 3.612 1.00 92.06 413 GLU A C 1
ATOM 3114 O O . GLU A 1 413 ? 15.812 1.487 3.770 1.00 92.06 413 GLU A O 1
ATOM 3119 N N . ILE A 1 414 ? 16.331 3.179 2.394 1.00 91.62 414 ILE A N 1
ATOM 3120 C CA . ILE A 1 414 ? 16.232 2.386 1.157 1.00 91.62 414 ILE A CA 1
ATOM 3121 C C . ILE A 1 414 ? 17.375 1.360 1.085 1.00 91.62 414 ILE A C 1
ATOM 3123 O O . ILE A 1 414 ? 17.157 0.217 0.679 1.00 91.62 414 ILE A O 1
ATOM 3127 N N . ALA A 1 415 ? 18.570 1.707 1.575 1.00 91.25 415 ALA A N 1
ATOM 3128 C CA . ALA A 1 415 ? 19.699 0.784 1.660 1.00 91.25 415 ALA A CA 1
ATOM 3129 C C . ALA A 1 415 ? 19.387 -0.466 2.504 1.00 91.25 415 ALA A C 1
ATOM 3131 O O . ALA A 1 415 ? 19.888 -1.550 2.205 1.00 91.25 415 ALA A O 1
ATOM 3132 N N . LYS A 1 416 ? 18.512 -0.366 3.517 1.00 92.75 416 LYS A N 1
ATOM 3133 C CA . LYS A 1 416 ? 18.062 -1.535 4.296 1.00 92.75 416 LYS A CA 1
ATOM 3134 C C . LYS A 1 416 ? 17.290 -2.535 3.430 1.00 92.75 416 LYS A C 1
ATOM 3136 O O . LYS A 1 416 ? 17.487 -3.737 3.580 1.00 92.75 416 LYS A O 1
ATOM 3141 N N . ILE A 1 417 ? 16.474 -2.053 2.488 1.00 92.88 417 ILE A N 1
ATOM 3142 C CA . ILE A 1 417 ? 15.765 -2.903 1.517 1.00 92.88 417 ILE A CA 1
ATOM 3143 C C . ILE A 1 417 ? 16.775 -3.579 0.589 1.00 92.88 417 ILE A C 1
ATOM 3145 O O . ILE A 1 417 ? 16.697 -4.788 0.383 1.00 92.88 417 ILE A O 1
ATOM 3149 N N . TYR A 1 418 ? 17.760 -2.831 0.080 1.00 92.50 418 TYR A N 1
ATOM 3150 C CA . TYR A 1 418 ? 18.817 -3.390 -0.768 1.00 92.50 418 TYR A CA 1
ATOM 3151 C C . TYR A 1 418 ? 19.620 -4.472 -0.054 1.00 92.50 418 TYR A C 1
ATOM 3153 O O . TYR A 1 418 ? 19.887 -5.517 -0.641 1.00 92.50 418 TYR A O 1
ATOM 3161 N N . ASN A 1 419 ? 19.936 -4.265 1.223 1.00 91.25 419 ASN A N 1
ATOM 3162 C CA . ASN A 1 419 ? 20.590 -5.268 2.055 1.00 91.25 419 ASN A CA 1
ATOM 3163 C C . ASN A 1 419 ? 19.698 -6.497 2.290 1.00 91.25 419 ASN A C 1
ATOM 3165 O O . ASN A 1 419 ? 20.211 -7.607 2.315 1.00 91.25 419 ASN A O 1
ATOM 3169 N N . ALA A 1 420 ? 18.378 -6.338 2.414 1.00 91.88 420 ALA A N 1
ATOM 3170 C CA . ALA A 1 420 ? 17.465 -7.472 2.568 1.00 91.88 420 ALA A CA 1
ATOM 3171 C C . ALA A 1 420 ? 17.433 -8.375 1.318 1.00 91.88 420 ALA A C 1
ATOM 3173 O O . ALA A 1 420 ? 17.439 -9.602 1.439 1.00 91.88 420 ALA A O 1
ATOM 3174 N N . VAL A 1 421 ? 17.435 -7.779 0.117 1.00 91.62 421 VAL A N 1
ATOM 3175 C CA . VAL A 1 421 ? 17.317 -8.508 -1.166 1.00 91.62 421 VAL A CA 1
ATOM 3176 C C . VAL A 1 421 ? 18.649 -8.812 -1.858 1.00 91.62 421 VAL A C 1
ATOM 3178 O O . VAL A 1 421 ? 18.667 -9.595 -2.804 1.00 91.62 421 VAL A O 1
ATOM 3181 N N . GLY A 1 422 ? 19.746 -8.181 -1.434 1.00 91.50 422 GLY A N 1
ATOM 3182 C CA . GLY A 1 422 ? 21.055 -8.280 -2.084 1.00 91.50 422 GLY A CA 1
ATOM 3183 C C . GLY A 1 422 ? 21.227 -7.395 -3.322 1.00 91.50 422 GLY A C 1
ATOM 3184 O O . GLY A 1 422 ? 21.921 -7.796 -4.249 1.00 91.50 422 GLY A O 1
ATOM 3185 N N . TRP A 1 423 ? 20.600 -6.219 -3.380 1.00 90.88 423 TRP A N 1
ATOM 3186 C CA . TRP A 1 423 ? 20.738 -5.287 -4.510 1.00 90.88 423 TRP A CA 1
ATOM 3187 C C . TRP A 1 423 ? 21.994 -4.414 -4.378 1.00 90.88 423 TRP A C 1
ATOM 3189 O O . TRP A 1 423 ? 22.276 -3.887 -3.302 1.00 90.88 423 TRP A O 1
ATOM 3199 N N . ASP A 1 424 ? 22.736 -4.245 -5.473 1.00 88.19 424 ASP A N 1
ATOM 3200 C CA . ASP A 1 424 ? 23.867 -3.323 -5.581 1.00 88.19 424 ASP A CA 1
ATOM 3201 C C . ASP A 1 424 ? 23.462 -2.103 -6.438 1.00 88.19 424 ASP A C 1
ATOM 3203 O O . ASP A 1 424 ? 23.270 -2.238 -7.653 1.00 88.19 424 ASP A O 1
ATOM 3207 N N . PRO A 1 425 ? 23.305 -0.907 -5.835 1.00 84.44 425 PRO A N 1
ATOM 3208 C CA . PRO A 1 425 ? 22.875 0.287 -6.555 1.00 84.44 425 PRO A CA 1
ATOM 3209 C C . PRO A 1 425 ? 23.952 0.891 -7.466 1.00 84.44 425 PRO A C 1
ATOM 3211 O O . PRO A 1 425 ? 23.599 1.717 -8.311 1.00 84.44 425 PRO A O 1
ATOM 3214 N N . GLU A 1 426 ? 25.230 0.531 -7.314 1.00 84.44 426 GLU A N 1
ATOM 3215 C CA . GLU A 1 426 ? 26.313 1.017 -8.181 1.00 84.44 426 GLU A CA 1
ATOM 3216 C C . GLU A 1 426 ? 26.395 0.189 -9.459 1.00 84.44 426 GLU A C 1
ATOM 3218 O O . GLU A 1 426 ? 26.494 0.736 -10.556 1.00 84.44 426 GLU A O 1
ATOM 3223 N N . LYS A 1 427 ? 26.292 -1.136 -9.314 1.00 84.75 427 LYS A N 1
ATOM 3224 C CA . LYS A 1 427 ? 26.323 -2.084 -10.438 1.00 84.75 427 LYS A CA 1
ATOM 3225 C C . LYS A 1 427 ? 24.961 -2.293 -11.092 1.00 84.75 427 LYS A C 1
ATOM 3227 O O . LYS A 1 427 ? 24.887 -2.956 -12.120 1.00 84.75 427 LYS A O 1
ATOM 3232 N N . MET A 1 428 ? 23.896 -1.752 -10.496 1.00 83.69 428 MET A N 1
ATOM 3233 C CA . MET A 1 428 ? 22.510 -1.922 -10.947 1.00 83.69 428 MET A CA 1
ATOM 3234 C C . MET A 1 428 ? 22.138 -3.404 -11.132 1.00 83.69 428 MET A C 1
ATOM 3236 O O . MET A 1 428 ? 21.417 -3.772 -12.059 1.00 83.69 428 MET A O 1
ATOM 3240 N N . ALA A 1 429 ? 22.644 -4.259 -10.241 1.00 86.19 429 ALA A N 1
ATOM 3241 C CA . ALA A 1 429 ? 22.506 -5.707 -10.323 1.00 86.19 429 ALA A CA 1
ATOM 3242 C C . ALA A 1 429 ? 22.309 -6.325 -8.934 1.00 86.19 429 ALA A C 1
ATOM 3244 O O . ALA A 1 429 ? 22.725 -5.771 -7.915 1.00 86.19 429 ALA A O 1
ATOM 3245 N N . TYR A 1 430 ? 21.678 -7.498 -8.888 1.00 89.88 430 TYR A N 1
ATOM 3246 C CA . TYR A 1 430 ? 21.646 -8.304 -7.670 1.00 89.88 430 TYR A CA 1
ATOM 3247 C C . TYR A 1 430 ? 22.989 -9.006 -7.478 1.00 89.88 430 TYR A C 1
ATOM 3249 O O . TYR A 1 430 ? 23.601 -9.474 -8.436 1.00 89.88 430 TYR A O 1
ATOM 3257 N N . LYS A 1 431 ? 23.438 -9.098 -6.228 1.00 89.69 431 LYS A N 1
ATOM 3258 C CA . LYS A 1 431 ? 24.634 -9.847 -5.848 1.00 89.69 431 LYS A CA 1
ATOM 3259 C C . LYS A 1 431 ? 24.39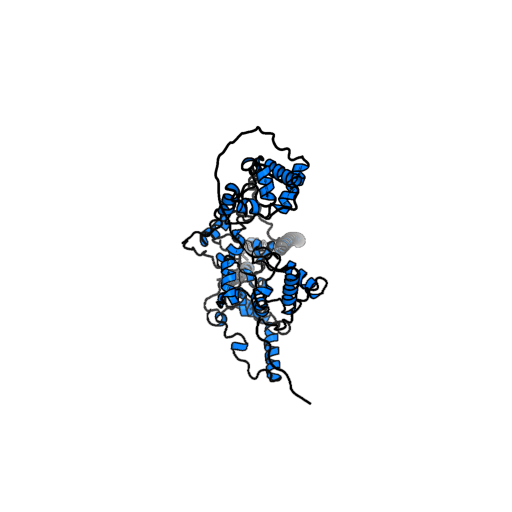8 -11.337 -6.094 1.00 89.69 431 LYS A C 1
ATOM 3261 O O . LYS A 1 431 ? 23.426 -11.906 -5.595 1.00 89.69 431 LYS A O 1
ATOM 3266 N N . GLU A 1 432 ? 25.298 -11.966 -6.843 1.00 87.50 432 GLU A N 1
ATOM 3267 C CA . GLU A 1 432 ? 25.266 -13.411 -7.064 1.00 87.50 432 GLU A CA 1
ATOM 3268 C C . GLU A 1 432 ? 25.430 -14.163 -5.737 1.00 87.50 432 GLU A C 1
ATOM 3270 O O . GLU A 1 432 ? 26.215 -13.760 -4.877 1.00 87.50 432 GLU A O 1
ATOM 3275 N N . ASN A 1 433 ? 24.672 -15.251 -5.562 1.00 83.56 433 ASN A N 1
ATOM 3276 C CA . ASN A 1 433 ? 24.687 -16.101 -4.362 1.00 83.56 433 ASN A CA 1
ATOM 3277 C C . ASN A 1 433 ? 24.441 -15.356 -3.034 1.00 83.56 433 ASN A C 1
ATOM 3279 O O . ASN A 1 433 ? 24.886 -15.796 -1.973 1.00 83.56 433 ASN A O 1
ATOM 3283 N N . TYR A 1 434 ? 23.722 -14.230 -3.066 1.00 88.38 434 TYR A N 1
ATOM 3284 C CA . TYR A 1 434 ? 23.394 -13.496 -1.850 1.00 88.38 434 TYR A CA 1
ATOM 3285 C C . TYR A 1 434 ? 22.288 -14.189 -1.051 1.00 88.38 434 TYR A C 1
ATOM 3287 O O . TYR A 1 434 ? 21.171 -14.382 -1.534 1.00 88.38 434 TYR A O 1
ATOM 3295 N N . GLN A 1 435 ? 22.580 -14.507 0.209 1.00 87.38 435 GLN A N 1
ATOM 3296 C CA . GLN A 1 435 ? 21.575 -15.005 1.139 1.00 87.38 435 GLN A CA 1
ATOM 3297 C C . GLN A 1 435 ? 20.669 -13.853 1.589 1.00 87.38 435 GLN A C 1
ATOM 3299 O O . GLN A 1 435 ? 21.079 -12.993 2.372 1.00 87.38 435 GLN A O 1
ATOM 3304 N N . GLN A 1 436 ? 19.431 -13.847 1.093 1.00 88.31 436 GLN A N 1
ATOM 3305 C CA . GLN A 1 436 ? 18.432 -12.842 1.449 1.00 88.31 436 GLN A CA 1
ATOM 3306 C C . GLN A 1 436 ? 18.133 -12.870 2.951 1.00 88.31 436 GLN A C 1
ATOM 3308 O O . GLN A 1 436 ? 17.989 -13.936 3.553 1.00 88.31 436 GLN A O 1
ATOM 3313 N N . LYS A 1 437 ? 18.014 -11.681 3.545 1.00 87.38 437 LYS A N 1
ATOM 3314 C CA . LYS A 1 437 ? 17.674 -11.499 4.958 1.00 87.38 437 LYS A CA 1
ATOM 3315 C C . LYS A 1 437 ? 16.265 -10.917 5.053 1.00 87.38 437 LYS A C 1
ATOM 3317 O O . LYS A 1 437 ? 16.071 -9.771 4.643 1.00 87.38 437 LYS A O 1
ATOM 3322 N N . PRO A 1 438 ? 15.274 -11.679 5.550 1.00 88.38 438 PRO A N 1
ATOM 3323 C CA . PRO A 1 438 ? 13.923 -11.167 5.735 1.00 88.38 438 PRO A CA 1
ATOM 3324 C C . PRO A 1 438 ? 13.902 -9.940 6.649 1.00 88.38 438 PRO A C 1
ATOM 3326 O O . PRO A 1 438 ? 14.681 -9.839 7.593 1.00 88.38 438 PRO A O 1
ATOM 3329 N N . ILE A 1 439 ? 12.993 -9.007 6.370 1.00 92.25 439 ILE A N 1
ATOM 3330 C CA . ILE A 1 439 ? 12.784 -7.833 7.220 1.00 92.25 439 ILE A CA 1
ATOM 3331 C C . ILE A 1 439 ? 11.873 -8.240 8.382 1.00 92.25 439 ILE A C 1
ATOM 3333 O O . ILE A 1 439 ? 10.749 -8.696 8.164 1.00 92.25 439 ILE A O 1
ATOM 3337 N N . GLU A 1 440 ? 12.349 -8.050 9.608 1.00 92.06 440 GLU A N 1
ATOM 3338 C CA . GLU A 1 440 ? 11.649 -8.421 10.844 1.00 92.06 440 GLU A CA 1
ATOM 3339 C C . GLU A 1 440 ? 10.615 -7.361 11.255 1.00 92.06 440 GLU A C 1
ATOM 3341 O O . GLU A 1 440 ? 10.799 -6.600 12.201 1.00 92.06 440 GLU A O 1
ATOM 3346 N N . TRP A 1 441 ? 9.522 -7.263 10.499 1.00 93.31 441 TRP A N 1
ATOM 3347 C CA . TRP A 1 441 ? 8.462 -6.286 10.756 1.00 93.31 441 TRP A CA 1
ATOM 3348 C C . TRP A 1 441 ? 7.775 -6.485 12.112 1.00 93.31 441 TRP A C 1
ATOM 3350 O O . TRP A 1 441 ? 7.428 -7.606 12.490 1.00 93.31 441 TRP A O 1
ATOM 3360 N N . VAL A 1 442 ? 7.470 -5.377 12.799 1.00 94.00 442 VAL A N 1
ATOM 3361 C CA . VAL A 1 442 ? 6.694 -5.402 14.044 1.00 94.00 442 VAL A CA 1
ATOM 3362 C C . VAL A 1 442 ? 5.214 -5.264 13.711 1.00 94.00 442 VAL A C 1
ATOM 3364 O O . VAL A 1 442 ? 4.758 -4.244 13.186 1.00 94.00 442 VAL A O 1
ATOM 3367 N N . ARG A 1 443 ? 4.437 -6.301 14.021 1.00 90.81 443 ARG A N 1
ATOM 3368 C CA . ARG A 1 443 ? 3.003 -6.337 13.728 1.00 90.81 443 ARG A CA 1
ATOM 3369 C C . ARG A 1 443 ? 2.234 -5.359 14.623 1.00 90.81 443 ARG A C 1
ATOM 3371 O O . ARG A 1 443 ? 2.249 -5.493 15.839 1.00 90.81 443 ARG A O 1
ATOM 3378 N N . VAL A 1 444 ? 1.518 -4.417 14.003 1.00 92.00 444 VAL A N 1
ATOM 3379 C CA . VAL A 1 444 ? 0.700 -3.411 14.712 1.00 92.00 444 VAL A CA 1
ATOM 3380 C C . VAL A 1 444 ? -0.685 -3.945 15.069 1.00 92.00 444 VAL A C 1
ATOM 3382 O O . VAL A 1 444 ? -1.129 -3.801 16.197 1.00 92.00 444 VAL A O 1
ATOM 3385 N N . HIS A 1 445 ? -1.368 -4.572 14.109 1.00 91.12 445 HIS A N 1
ATOM 3386 C CA . HIS A 1 445 ? -2.711 -5.112 14.313 1.00 91.12 445 HIS A CA 1
ATOM 3387 C C . HIS A 1 445 ? -2.624 -6.604 14.616 1.00 91.12 445 HIS A C 1
ATOM 3389 O O . HIS A 1 445 ? -2.230 -7.393 13.746 1.00 91.12 445 HIS A O 1
ATOM 3395 N N . ASN A 1 446 ? -3.018 -6.988 15.827 1.00 87.56 446 ASN A N 1
ATOM 3396 C CA . ASN A 1 446 ? -3.075 -8.381 16.239 1.00 87.56 446 ASN A CA 1
ATOM 3397 C C . ASN A 1 446 ? -4.442 -8.719 16.840 1.00 87.56 446 ASN A C 1
ATOM 3399 O O . ASN A 1 446 ? -5.006 -7.940 17.604 1.00 87.56 446 ASN A O 1
ATOM 3403 N N . LEU A 1 447 ? -4.955 -9.892 16.483 1.00 87.94 447 LEU A N 1
ATOM 3404 C CA . LEU A 1 447 ? -6.138 -10.492 17.089 1.00 87.94 447 LEU A CA 1
ATOM 3405 C C . LEU A 1 447 ? -5.714 -11.818 17.731 1.00 87.94 447 LEU A C 1
ATOM 3407 O O . LEU A 1 447 ? -4.756 -12.427 17.247 1.00 87.94 447 LEU A O 1
ATOM 3411 N N . PRO A 1 448 ? -6.393 -12.271 18.797 1.00 88.44 448 PRO A N 1
ATOM 3412 C CA . PRO A 1 448 ? -6.144 -13.591 19.359 1.00 88.44 448 PRO A CA 1
ATOM 3413 C C . PRO A 1 448 ? -6.311 -14.698 18.310 1.00 88.44 448 PRO A C 1
ATOM 3415 O O . PRO A 1 448 ? -7.153 -14.599 17.418 1.00 88.44 448 PRO A O 1
ATOM 3418 N N . ASP A 1 449 ? -5.522 -15.758 18.434 1.00 85.88 449 ASP A N 1
ATOM 3419 C CA . ASP A 1 449 ? -5.458 -16.888 17.499 1.00 85.88 449 ASP A CA 1
ATOM 3420 C C . ASP A 1 449 ? -6.761 -17.696 17.395 1.00 85.88 449 ASP A C 1
ATOM 3422 O O . ASP A 1 449 ? -7.062 -18.245 16.336 1.00 85.88 449 ASP A O 1
ATOM 3426 N N . TYR A 1 450 ? -7.572 -17.711 18.452 1.00 87.69 450 TYR A N 1
ATOM 3427 C CA . TYR A 1 450 ? -8.904 -18.320 18.446 1.00 87.69 450 TYR A CA 1
ATOM 3428 C C . TYR A 1 450 ? -9.949 -17.531 17.635 1.00 87.69 450 TYR A C 1
ATOM 3430 O O . TYR A 1 450 ? -11.062 -18.020 17.435 1.00 87.69 450 TYR A O 1
ATOM 3438 N N . VAL A 1 451 ? -9.636 -16.310 17.179 1.00 89.94 451 VAL A N 1
ATOM 3439 C CA . VAL A 1 451 ? -10.540 -15.497 16.354 1.00 89.94 451 VAL A CA 1
ATOM 3440 C C . VAL A 1 451 ? -10.236 -15.722 14.878 1.00 89.94 451 VAL A C 1
ATOM 3442 O O . VAL A 1 451 ? -9.180 -15.344 14.372 1.00 89.94 451 VAL A O 1
ATOM 3445 N N . TYR A 1 452 ? -11.209 -16.272 14.153 1.00 88.12 452 TYR A N 1
ATOM 3446 C CA . TYR A 1 452 ? -11.133 -16.358 12.700 1.00 88.12 452 TYR A CA 1
ATOM 3447 C C . TYR A 1 452 ? -11.607 -15.049 12.060 1.00 88.12 452 TYR A C 1
ATOM 3449 O O . TYR A 1 452 ? -12.774 -14.675 12.164 1.00 88.12 452 TYR A O 1
ATOM 3457 N N . PHE A 1 453 ? -10.697 -14.364 11.371 1.00 91.00 453 PHE A N 1
ATOM 3458 C CA . PHE A 1 453 ? -10.991 -13.174 10.578 1.00 91.00 453 PHE A CA 1
ATOM 3459 C C . PHE A 1 453 ? -10.494 -13.370 9.149 1.00 91.00 453 PHE A C 1
ATOM 3461 O O . PHE A 1 453 ? -9.370 -13.836 8.945 1.00 91.00 453 PHE A O 1
ATOM 3468 N N . ASN A 1 454 ? -11.309 -12.985 8.164 1.00 90.12 454 ASN A N 1
ATOM 3469 C CA . ASN A 1 454 ? -10.958 -13.123 6.758 1.00 90.12 454 ASN A CA 1
ATOM 3470 C C . ASN A 1 454 ? -11.139 -11.812 5.979 1.00 90.12 454 ASN A C 1
ATOM 3472 O O . ASN A 1 454 ? -12.256 -11.317 5.846 1.00 90.12 454 ASN A O 1
ATOM 3476 N N . HIS A 1 455 ? -10.045 -11.258 5.442 1.00 92.06 455 HIS A N 1
ATOM 3477 C CA . HIS A 1 455 ? -10.081 -9.998 4.695 1.00 92.06 455 HIS A CA 1
ATOM 3478 C C . HIS A 1 455 ? -10.933 -10.079 3.422 1.00 92.06 455 HIS A C 1
ATOM 3480 O O . HIS A 1 455 ? -11.687 -9.142 3.163 1.00 92.06 455 HIS A O 1
ATOM 3486 N N . SER A 1 456 ? -10.883 -11.175 2.654 1.00 89.00 456 SER A N 1
ATOM 3487 C CA . SER A 1 456 ? -11.596 -11.246 1.368 1.00 89.00 456 SER A CA 1
ATOM 3488 C C . SER A 1 456 ? -13.114 -11.174 1.529 1.00 89.00 456 SER A C 1
ATOM 3490 O O . SER A 1 456 ? -13.791 -10.546 0.718 1.00 89.00 456 SER A O 1
ATOM 3492 N N . GLN A 1 457 ? -13.653 -11.718 2.622 1.00 89.06 457 GLN A N 1
ATOM 3493 C CA . GLN A 1 457 ? -15.079 -11.611 2.939 1.00 89.06 457 GLN A CA 1
ATOM 3494 C C . GLN A 1 457 ? -15.507 -10.161 3.203 1.00 89.06 457 GLN A C 1
ATOM 3496 O O . GLN A 1 457 ? -16.593 -9.757 2.806 1.00 89.06 457 GLN A O 1
ATOM 3501 N N . HIS A 1 458 ? -14.650 -9.355 3.826 1.00 91.19 458 HIS A N 1
ATOM 3502 C CA . HIS A 1 458 ? -14.977 -7.970 4.165 1.00 91.19 458 HIS A CA 1
ATOM 3503 C C . HIS A 1 458 ? -14.708 -7.011 2.997 1.00 91.19 458 HIS A C 1
ATOM 3505 O O . HIS A 1 458 ? -15.491 -6.097 2.754 1.00 91.19 458 HIS A O 1
ATOM 3511 N N . VAL A 1 459 ? -13.626 -7.236 2.248 1.00 90.06 459 VAL A N 1
ATOM 3512 C CA . VAL A 1 459 ? -13.198 -6.358 1.150 1.00 90.06 459 VAL A CA 1
ATOM 3513 C C . VAL A 1 459 ? -13.907 -6.700 -0.160 1.00 90.06 459 VAL A C 1
ATOM 3515 O O . VAL A 1 459 ? -14.438 -5.805 -0.804 1.00 90.06 459 VAL A O 1
ATOM 3518 N N . VAL A 1 460 ? -13.941 -7.976 -0.561 1.00 85.69 460 VAL A N 1
ATOM 3519 C CA . VAL A 1 460 ? -14.513 -8.388 -1.858 1.00 85.69 460 VAL A CA 1
ATOM 3520 C C . VAL A 1 460 ? -16.015 -8.609 -1.751 1.00 85.69 460 VAL A C 1
ATOM 3522 O O . VAL A 1 460 ? -16.769 -8.017 -2.515 1.00 85.69 460 VAL A O 1
ATOM 3525 N N . ALA A 1 461 ? -16.466 -9.425 -0.794 1.00 84.31 461 ALA A N 1
ATOM 3526 C CA . ALA A 1 461 ? -17.898 -9.688 -0.641 1.00 84.31 461 ALA A CA 1
ATOM 3527 C C . ALA A 1 461 ? -18.623 -8.531 0.070 1.00 84.31 461 ALA A C 1
ATOM 3529 O O . ALA A 1 461 ? -19.720 -8.155 -0.331 1.00 84.31 461 ALA A O 1
ATOM 3530 N N . GLY A 1 462 ? -18.007 -7.938 1.096 1.00 86.19 462 GLY A N 1
ATOM 3531 C CA . GLY A 1 462 ? -18.571 -6.807 1.838 1.00 86.19 462 GLY A CA 1
ATOM 3532 C C . GLY A 1 462 ? -18.392 -5.439 1.171 1.00 86.19 462 GLY A C 1
ATOM 3533 O O . GLY A 1 462 ? -19.129 -4.515 1.502 1.00 86.19 462 GLY A O 1
ATOM 3534 N N . GLY A 1 463 ? -17.436 -5.286 0.246 1.00 87.69 463 GLY A N 1
ATOM 3535 C CA . GLY A 1 463 ? -17.156 -4.004 -0.415 1.00 87.69 463 GLY A CA 1
ATOM 3536 C C . GLY A 1 463 ? -16.650 -2.906 0.530 1.00 87.69 463 GLY A C 1
ATOM 3537 O O . GLY A 1 463 ? -16.768 -1.720 0.215 1.00 87.69 463 GLY A O 1
ATOM 3538 N N . LEU A 1 464 ? -16.127 -3.272 1.706 1.00 90.31 464 LEU A N 1
ATOM 3539 C CA . LEU A 1 464 ? -15.703 -2.306 2.717 1.00 90.31 464 LEU A CA 1
ATOM 3540 C C . LEU A 1 464 ? -14.388 -1.624 2.332 1.00 90.31 464 LEU A C 1
ATOM 3542 O O . LEU A 1 464 ? -13.431 -2.266 1.893 1.00 90.31 464 LEU A O 1
ATOM 3546 N N . GLN A 1 465 ? -14.328 -0.313 2.565 1.00 91.00 465 GLN A N 1
ATOM 3547 C CA . GLN A 1 465 ? -13.115 0.476 2.373 1.00 91.00 465 GLN A CA 1
ATOM 3548 C C . GLN A 1 465 ? -12.097 0.189 3.482 1.00 91.00 465 GLN A C 1
ATOM 3550 O O . GLN A 1 465 ? -12.452 0.022 4.651 1.00 91.00 465 GLN A O 1
ATOM 3555 N N . CYS A 1 466 ? -10.806 0.177 3.136 1.00 92.88 466 CYS A N 1
ATOM 3556 C CA . CYS A 1 466 ? -9.728 -0.123 4.085 1.00 92.88 466 CYS A CA 1
ATOM 3557 C C . CYS A 1 466 ? -9.716 0.852 5.277 1.00 92.88 466 CYS A C 1
ATOM 3559 O O . CYS A 1 466 ? -9.460 0.452 6.417 1.00 92.88 466 CYS A O 1
ATOM 3561 N N . GLN A 1 467 ? -10.037 2.120 5.012 1.00 92.81 467 GLN A N 1
ATOM 3562 C CA . GLN A 1 467 ? -10.036 3.209 5.983 1.00 92.81 467 GLN A CA 1
ATOM 3563 C C . GLN A 1 467 ? -11.086 3.031 7.077 1.00 92.81 467 GLN A C 1
ATOM 3565 O O . GLN A 1 467 ? -10.871 3.468 8.206 1.00 92.81 467 GLN A O 1
ATOM 3570 N N . THR A 1 468 ? -12.190 2.340 6.789 1.00 91.56 468 THR A N 1
ATOM 3571 C CA . THR A 1 468 ? -13.240 2.069 7.777 1.00 91.56 468 THR A CA 1
ATOM 3572 C C . THR A 1 468 ? -12.703 1.260 8.959 1.00 91.56 468 THR A C 1
ATOM 3574 O O . THR A 1 468 ? -13.117 1.469 10.098 1.00 91.56 468 THR A O 1
ATOM 3577 N N . CYS A 1 469 ? -11.754 0.352 8.709 1.00 92.25 469 CYS A N 1
ATOM 3578 C CA . CYS A 1 469 ? -11.183 -0.510 9.742 1.00 92.25 469 CYS A CA 1
ATOM 3579 C C . CYS A 1 469 ? -9.825 -0.007 10.245 1.00 92.25 469 CYS A C 1
ATOM 3581 O O . CYS A 1 469 ? -9.577 -0.030 11.452 1.00 92.25 469 CYS A O 1
ATOM 3583 N N . HIS A 1 470 ? -8.953 0.464 9.351 1.00 93.75 470 HIS A N 1
ATOM 3584 C CA . HIS A 1 470 ? -7.580 0.853 9.694 1.00 93.75 470 HIS A CA 1
ATOM 3585 C C . HIS A 1 470 ? -7.382 2.364 9.906 1.00 93.75 470 HIS A C 1
ATOM 3587 O O . HIS A 1 470 ? -6.300 2.779 10.320 1.00 93.75 470 HIS A O 1
ATOM 3593 N N . GLY A 1 471 ? -8.419 3.181 9.697 1.00 93.62 471 GLY A N 1
ATOM 3594 C CA . GLY A 1 471 ? -8.328 4.641 9.725 1.00 93.62 471 GLY A CA 1
ATOM 3595 C C . GLY A 1 471 ? -7.705 5.221 8.447 1.00 93.62 471 GLY A C 1
ATOM 3596 O O . GLY A 1 471 ? -7.429 4.476 7.506 1.00 93.62 471 GLY A O 1
ATOM 3597 N N . PRO A 1 472 ? -7.456 6.541 8.395 1.00 95.31 472 PRO A N 1
ATOM 3598 C CA . PRO A 1 472 ? -6.873 7.213 7.228 1.00 95.31 472 PRO A CA 1
ATOM 3599 C C . PRO A 1 472 ? -5.370 6.908 7.102 1.00 95.31 472 PRO A C 1
ATOM 3601 O O . PRO A 1 472 ? -4.514 7.717 7.459 1.00 95.31 472 PRO A O 1
ATOM 3604 N N . VAL A 1 473 ? -5.027 5.695 6.658 1.00 95.31 473 VAL A N 1
ATOM 3605 C CA . VAL A 1 473 ? -3.638 5.200 6.568 1.00 95.31 473 VAL A CA 1
ATOM 3606 C C . VAL A 1 473 ? -2.799 6.038 5.598 1.00 95.31 473 VAL A C 1
ATOM 3608 O O . VAL A 1 473 ? -1.603 6.224 5.813 1.00 95.31 473 VAL A O 1
ATOM 3611 N N . GLU A 1 474 ? -3.423 6.603 4.569 1.00 93.19 474 GLU A N 1
ATOM 3612 C CA . GLU A 1 474 ? -2.811 7.526 3.612 1.00 93.19 474 GLU A CA 1
ATOM 3613 C C . GLU A 1 474 ? -2.325 8.849 4.227 1.00 93.19 474 GLU A C 1
ATOM 3615 O O . GLU A 1 474 ? -1.592 9.589 3.577 1.00 93.19 474 GLU A O 1
ATOM 3620 N N . GLU A 1 475 ? -2.679 9.143 5.477 1.00 94.69 475 GLU A N 1
ATOM 3621 C CA . GLU A 1 475 ? -2.182 10.305 6.223 1.00 94.69 475 GLU A CA 1
ATOM 3622 C C . GLU A 1 475 ? -1.120 9.920 7.268 1.00 94.69 475 GLU A C 1
ATOM 3624 O O . GLU A 1 475 ? -0.552 10.790 7.934 1.00 94.69 475 GLU A O 1
ATOM 3629 N N . MET A 1 476 ? -0.822 8.624 7.421 1.00 92.50 476 MET A N 1
ATOM 3630 C CA . MET A 1 476 ? 0.040 8.102 8.481 1.00 92.50 476 MET A CA 1
ATOM 3631 C C . MET A 1 476 ? 1.493 7.937 8.019 1.00 92.50 476 MET A C 1
ATOM 3633 O O . MET A 1 476 ? 1.816 7.101 7.174 1.00 92.50 476 MET A O 1
ATOM 3637 N N . ASP A 1 477 ? 2.403 8.697 8.629 1.00 90.31 477 ASP A N 1
ATOM 3638 C CA . ASP A 1 477 ? 3.848 8.501 8.451 1.00 90.31 477 ASP A CA 1
ATOM 3639 C C . ASP A 1 477 ? 4.358 7.247 9.172 1.00 90.31 477 ASP A C 1
ATOM 3641 O O . ASP A 1 477 ? 5.218 6.542 8.657 1.00 90.31 477 ASP A O 1
ATOM 3645 N N . VAL A 1 478 ? 3.781 6.927 10.331 1.00 92.00 478 VAL A N 1
ATOM 3646 C CA . VAL A 1 478 ? 3.993 5.663 11.045 1.00 92.00 478 VAL A CA 1
ATOM 3647 C C . VAL A 1 478 ? 2.631 5.025 11.261 1.00 92.00 478 VAL A C 1
ATOM 3649 O O . VAL A 1 478 ? 1.699 5.683 11.729 1.00 92.00 478 VAL A O 1
ATOM 3652 N N . LEU A 1 479 ? 2.506 3.748 10.896 1.00 92.25 479 LEU A N 1
ATOM 3653 C CA . LEU A 1 479 ? 1.250 3.027 11.054 1.00 92.25 479 LEU A CA 1
ATOM 3654 C C . LEU A 1 479 ? 0.912 2.899 12.541 1.00 92.25 479 LEU A C 1
ATOM 3656 O O . LEU A 1 479 ? 1.736 2.450 13.338 1.00 92.25 479 LEU A O 1
ATOM 3660 N N . LYS A 1 480 ? -0.326 3.241 12.890 1.00 92.38 480 LYS A N 1
ATOM 3661 C CA . LYS A 1 480 ? -0.865 3.070 14.238 1.00 92.38 480 LYS A CA 1
ATOM 3662 C C . LYS A 1 480 ? -2.176 2.307 14.202 1.00 92.38 480 LYS A C 1
ATOM 3664 O O . LYS A 1 480 ? -2.928 2.408 13.233 1.00 92.38 480 LYS A O 1
ATOM 3669 N N . GLN A 1 481 ? -2.482 1.592 15.276 1.00 92.19 481 GLN A N 1
ATOM 3670 C CA . GLN A 1 481 ? -3.793 0.971 15.414 1.00 92.19 481 GLN A CA 1
ATOM 3671 C C . GLN A 1 481 ? -4.859 2.047 15.667 1.00 92.19 481 GLN A C 1
ATOM 3673 O O . GLN A 1 481 ? -4.913 2.644 16.742 1.00 92.19 481 GLN A O 1
ATOM 3678 N N . HIS A 1 482 ? -5.700 2.308 14.667 1.00 91.81 482 HIS A N 1
ATOM 3679 C CA . HIS A 1 482 ? -6.768 3.306 14.763 1.00 91.81 482 HIS A CA 1
ATOM 3680 C C . HIS A 1 482 ? -7.994 2.765 15.507 1.00 91.81 482 HIS A C 1
ATOM 3682 O O . HIS A 1 482 ? -8.462 3.361 16.476 1.00 91.81 482 HIS A O 1
ATOM 3688 N N . SER A 1 483 ? -8.494 1.609 15.068 1.00 91.50 483 SER A N 1
ATOM 3689 C CA . SER A 1 483 ? -9.689 0.983 15.632 1.00 91.50 483 SER A CA 1
ATOM 3690 C C . SER A 1 483 ? -9.357 0.094 16.826 1.00 91.50 483 SER A C 1
ATOM 3692 O O . SER A 1 483 ? -8.292 -0.516 16.908 1.00 91.50 483 SER A O 1
ATOM 3694 N N . THR A 1 484 ? -10.306 -0.034 17.753 1.00 89.19 484 THR A N 1
ATOM 3695 C CA . THR A 1 484 ? -10.120 -0.885 18.943 1.00 89.19 484 THR A CA 1
ATOM 3696 C C . THR A 1 484 ? -10.043 -2.376 18.608 1.00 89.19 484 THR A C 1
ATOM 3698 O O . THR A 1 484 ? -9.401 -3.111 19.350 1.00 89.19 484 THR A O 1
ATOM 3701 N N . LEU A 1 485 ? -10.690 -2.809 17.515 1.00 90.25 485 LEU A N 1
ATOM 3702 C CA . LEU A 1 485 ? -10.759 -4.203 17.049 1.00 90.25 485 LEU A CA 1
ATOM 3703 C C . LEU A 1 485 ? -11.191 -5.211 18.131 1.00 90.25 485 LEU A C 1
ATOM 3705 O O . LEU A 1 485 ? -10.826 -6.382 18.095 1.00 90.25 485 LEU A O 1
ATOM 3709 N N . ASN A 1 486 ? -11.975 -4.756 19.111 1.00 88.94 486 ASN A N 1
ATOM 3710 C CA . ASN A 1 486 ? -12.556 -5.633 20.121 1.00 88.94 486 ASN A CA 1
ATOM 3711 C C . ASN A 1 486 ? -13.885 -6.230 19.633 1.00 88.94 486 ASN A C 1
ATOM 3713 O O . ASN A 1 486 ? -14.497 -5.740 18.684 1.00 88.94 486 ASN A O 1
ATOM 3717 N N . MET A 1 487 ? -14.367 -7.257 20.334 1.00 90.00 487 MET A N 1
ATOM 3718 C CA . MET A 1 487 ? -15.621 -7.936 19.994 1.00 90.00 487 MET A CA 1
ATOM 3719 C C . MET A 1 487 ? -16.810 -6.972 19.867 1.00 90.00 487 MET A C 1
ATOM 3721 O O . MET A 1 487 ? -17.598 -7.084 18.933 1.00 90.00 487 MET A O 1
ATOM 3725 N N . GLY A 1 488 ? -16.929 -5.995 20.773 1.00 90.06 488 GLY A N 1
ATOM 3726 C CA . GLY A 1 488 ? -18.013 -5.009 20.737 1.00 90.06 488 GLY A CA 1
ATOM 3727 C C . GLY A 1 488 ? -17.982 -4.143 19.477 1.00 90.06 488 GLY A C 1
ATOM 3728 O O . GLY A 1 488 ? -19.027 -3.879 18.890 1.00 90.06 488 GLY A O 1
ATOM 3729 N N . TRP A 1 489 ? -16.792 -3.750 19.023 1.00 91.50 489 TRP A N 1
ATOM 3730 C CA . TRP A 1 489 ? -16.610 -3.026 17.767 1.00 91.50 489 TRP A CA 1
ATOM 3731 C C . TRP A 1 489 ? -17.020 -3.882 16.562 1.00 91.50 489 TRP A C 1
ATOM 3733 O O . TRP A 1 489 ? -17.801 -3.412 15.737 1.00 91.50 489 TRP A O 1
ATOM 3743 N N . CYS A 1 490 ? -16.592 -5.150 16.510 1.00 90.94 490 CYS A N 1
ATOM 3744 C CA . CYS A 1 490 ? -16.976 -6.079 15.441 1.00 90.94 490 CYS A CA 1
ATOM 3745 C C . CYS A 1 490 ? -18.498 -6.284 15.381 1.00 90.94 490 CYS A C 1
ATOM 3747 O O . CYS A 1 490 ? -19.110 -6.120 14.329 1.00 90.94 490 CYS A O 1
ATOM 3749 N N . VAL A 1 491 ? -19.128 -6.589 16.522 1.00 94.44 491 VAL A N 1
ATOM 3750 C CA . VAL A 1 491 ? -20.576 -6.842 16.603 1.00 94.44 491 VAL A CA 1
ATOM 3751 C C . VAL A 1 491 ? -21.383 -5.599 16.249 1.00 94.44 491 VAL A C 1
ATOM 3753 O O . VAL A 1 491 ? -22.380 -5.706 15.540 1.00 94.44 491 VAL A O 1
ATOM 3756 N N . ASN A 1 492 ? -20.978 -4.422 16.725 1.00 94.31 492 ASN A N 1
ATOM 3757 C CA . ASN A 1 492 ? -21.695 -3.189 16.410 1.00 94.31 492 ASN A CA 1
ATOM 3758 C C . ASN A 1 492 ? -21.580 -2.839 14.924 1.00 94.31 492 ASN A C 1
ATOM 3760 O O . ASN A 1 492 ? -22.594 -2.493 14.328 1.00 94.31 492 ASN A O 1
ATOM 3764 N N . CYS A 1 493 ? -20.402 -3.016 14.318 1.00 93.06 493 CYS A N 1
ATOM 3765 C CA . CYS A 1 493 ? -20.227 -2.888 12.872 1.00 93.06 493 CYS A CA 1
ATOM 3766 C C . CYS A 1 493 ? -21.178 -3.838 12.125 1.00 93.06 493 CYS A C 1
ATOM 3768 O O . CYS A 1 493 ? -21.991 -3.394 11.324 1.00 93.06 493 CYS A O 1
ATOM 3770 N N . HIS A 1 494 ? -21.201 -5.124 12.485 1.00 94.00 494 HIS A N 1
ATOM 3771 C CA . HIS A 1 494 ? -22.087 -6.107 11.847 1.00 94.00 494 HIS A CA 1
ATOM 3772 C C . HIS A 1 494 ? -23.586 -5.818 12.041 1.00 94.00 494 HIS A C 1
ATOM 3774 O O . HIS A 1 494 ? -24.398 -6.241 11.227 1.00 94.00 494 HIS A O 1
ATOM 3780 N N . ARG A 1 495 ? -23.975 -5.124 13.119 1.00 93.75 495 ARG A N 1
ATOM 3781 C CA . ARG A 1 495 ? -25.371 -4.723 13.373 1.00 93.75 495 ARG A CA 1
ATOM 3782 C C . ARG A 1 495 ? -25.791 -3.467 12.615 1.00 93.75 495 ARG A C 1
ATOM 3784 O O . ARG A 1 495 ? -26.983 -3.272 12.416 1.00 93.75 495 ARG A O 1
ATOM 3791 N N . GLN A 1 496 ? -24.842 -2.594 12.291 1.00 92.94 496 GLN A N 1
ATOM 3792 C CA . GLN A 1 496 ? -25.112 -1.250 11.771 1.00 92.94 496 GLN A CA 1
ATOM 3793 C C . GLN A 1 496 ? -24.767 -1.105 10.289 1.00 92.94 496 GLN A C 1
ATOM 3795 O O . GLN A 1 496 ? -25.313 -0.234 9.621 1.00 92.94 496 GLN A O 1
ATOM 3800 N N . THR A 1 497 ? -23.848 -1.919 9.776 1.00 88.94 497 THR A N 1
ATOM 3801 C CA . THR A 1 497 ? -23.408 -1.852 8.387 1.00 88.94 497 THR A CA 1
ATOM 3802 C C . THR A 1 497 ? -24.319 -2.684 7.499 1.00 88.94 497 THR A C 1
ATOM 3804 O O . THR A 1 497 ? -24.425 -3.900 7.652 1.00 88.94 497 THR A O 1
ATOM 3807 N N . GLU A 1 498 ? -24.959 -2.015 6.546 1.00 88.44 498 GLU A N 1
ATOM 3808 C CA . GLU A 1 498 ? -25.812 -2.658 5.555 1.00 88.44 498 GLU A CA 1
ATOM 3809 C C . GLU A 1 498 ? -24.983 -3.372 4.487 1.00 88.44 498 GLU A C 1
ATOM 3811 O O . GLU A 1 498 ? -23.986 -2.852 3.975 1.00 88.44 498 GLU A O 1
ATOM 3816 N N . VAL A 1 499 ? -25.431 -4.568 4.113 1.00 84.62 499 VAL A N 1
ATOM 3817 C CA . VAL A 1 499 ? -24.849 -5.313 2.999 1.00 84.62 499 VAL A CA 1
ATOM 3818 C C . VAL A 1 499 ? -25.322 -4.684 1.694 1.00 84.62 499 VAL A C 1
ATOM 3820 O O . VAL A 1 499 ? -26.520 -4.548 1.455 1.00 84.62 499 VAL A O 1
ATOM 3823 N N . GLN A 1 500 ? -24.380 -4.350 0.815 1.00 80.25 500 GLN A N 1
ATOM 3824 C CA . GLN A 1 500 ? -24.680 -3.863 -0.531 1.00 80.25 500 GLN A CA 1
ATOM 3825 C C . GLN A 1 500 ? -25.185 -5.019 -1.402 1.00 80.25 500 GLN A C 1
ATOM 3827 O O . GLN A 1 500 ? -24.418 -5.616 -2.147 1.00 80.25 500 GLN A O 1
ATOM 3832 N N . PHE A 1 501 ? -26.457 -5.391 -1.270 1.00 77.56 501 PHE A N 1
ATOM 3833 C CA . PHE A 1 501 ? -27.003 -6.563 -1.960 1.00 77.56 501 PHE A CA 1
ATOM 3834 C C . PHE A 1 501 ? -27.297 -6.300 -3.445 1.00 77.56 501 PHE A C 1
ATOM 3836 O O . PHE A 1 501 ? -27.072 -7.167 -4.278 1.00 77.56 501 PHE A O 1
ATOM 3843 N N . THR A 1 502 ? -27.757 -5.095 -3.786 1.00 75.69 502 THR A N 1
ATOM 3844 C CA . THR A 1 502 ? -28.223 -4.751 -5.141 1.00 75.69 502 THR A CA 1
ATOM 3845 C C . THR A 1 502 ? -27.117 -4.257 -6.070 1.00 75.69 502 THR A C 1
ATOM 3847 O O . THR A 1 502 ? -27.135 -4.543 -7.260 1.00 75.69 502 THR A O 1
ATOM 3850 N N . ASN A 1 503 ? -26.144 -3.516 -5.537 1.00 75.38 503 ASN A N 1
ATOM 3851 C CA . ASN A 1 503 ? -25.137 -2.810 -6.340 1.00 75.38 503 ASN A CA 1
ATOM 3852 C C . ASN A 1 503 ? -23.764 -3.498 -6.337 1.00 75.38 503 ASN A C 1
ATOM 3854 O O . ASN A 1 503 ? -22.786 -2.942 -6.833 1.00 75.38 503 ASN A O 1
ATOM 3858 N N . ASN A 1 504 ? -23.662 -4.684 -5.738 1.00 79.19 504 ASN A N 1
ATOM 3859 C CA . ASN A 1 504 ? -22.403 -5.401 -5.617 1.00 79.19 504 ASN A CA 1
ATOM 3860 C C . ASN A 1 504 ? -22.316 -6.523 -6.654 1.00 79.19 504 ASN A C 1
ATOM 3862 O O . ASN A 1 504 ? -23.093 -7.479 -6.630 1.00 79.19 504 ASN A O 1
ATOM 3866 N N . ASN A 1 505 ? -21.300 -6.437 -7.514 1.00 79.06 505 ASN A N 1
ATOM 3867 C CA . ASN A 1 505 ? -21.000 -7.440 -8.540 1.00 79.06 505 ASN A CA 1
ATOM 3868 C C . ASN A 1 505 ? -20.761 -8.850 -7.973 1.00 79.06 505 ASN A C 1
ATOM 3870 O O . ASN A 1 505 ? -20.877 -9.838 -8.695 1.00 79.06 505 ASN A O 1
ATOM 3874 N N . TYR A 1 506 ? -20.440 -8.966 -6.682 1.00 79.75 506 TYR A N 1
ATOM 3875 C CA . TYR A 1 506 ? -20.371 -10.258 -6.013 1.00 79.75 506 TYR A CA 1
ATOM 3876 C C . TYR A 1 506 ? -21.713 -11.009 -6.079 1.00 79.75 506 TYR A C 1
ATOM 3878 O O . TYR A 1 506 ? -21.725 -12.200 -6.383 1.00 79.75 506 TYR A O 1
ATOM 3886 N N . TYR A 1 507 ? -22.847 -10.329 -5.859 1.00 82.50 507 TYR A N 1
ATOM 3887 C CA . TYR A 1 507 ? -24.174 -10.962 -5.854 1.00 82.50 507 TYR A CA 1
ATOM 3888 C C . TYR A 1 507 ? -24.760 -11.162 -7.252 1.00 82.50 507 TYR A C 1
ATOM 3890 O O . TYR A 1 507 ? -25.470 -12.145 -7.465 1.00 82.50 507 TYR A O 1
ATOM 3898 N N . SER A 1 508 ? -24.401 -10.318 -8.225 1.00 82.44 508 SER A N 1
ATOM 3899 C CA . SER A 1 508 ? -24.888 -10.457 -9.608 1.00 82.44 508 SER A CA 1
ATOM 3900 C C . SER A 1 508 ? -24.477 -11.787 -10.249 1.00 82.44 508 SER A C 1
ATOM 3902 O O . SER A 1 508 ? -25.201 -12.338 -11.076 1.00 82.44 508 SER A O 1
ATOM 3904 N N . THR A 1 509 ? -23.346 -12.359 -9.824 1.00 82.19 509 THR A N 1
ATOM 3905 C CA . THR A 1 509 ? -22.913 -13.691 -10.273 1.00 82.19 509 THR A CA 1
ATOM 3906 C C . THR A 1 509 ? -23.880 -14.781 -9.800 1.00 82.19 509 THR A C 1
ATOM 3908 O O . THR A 1 509 ? -24.245 -15.658 -10.582 1.00 82.19 509 THR A O 1
ATOM 3911 N N . TYR A 1 510 ? -24.350 -14.703 -8.553 1.00 84.81 510 TYR A N 1
ATOM 3912 C CA . TYR A 1 510 ? -25.328 -15.650 -8.011 1.00 84.81 510 TYR A CA 1
ATOM 3913 C C . TYR A 1 510 ? -26.715 -15.456 -8.624 1.00 84.81 510 TYR A C 1
ATOM 3915 O O . TYR A 1 510 ? -27.397 -16.441 -8.900 1.00 84.81 510 TYR A O 1
ATOM 3923 N N . GLU A 1 511 ? -27.116 -14.210 -8.882 1.00 85.94 511 GLU A N 1
ATOM 3924 C CA . GLU A 1 511 ? -28.365 -13.896 -9.582 1.00 85.94 511 GLU A CA 1
ATOM 3925 C C . GLU A 1 511 ? -28.362 -14.483 -10.997 1.00 85.94 511 GLU A C 1
ATOM 3927 O O . GLU A 1 511 ? -29.263 -15.237 -11.361 1.00 85.94 511 GLU A O 1
ATOM 3932 N N . LYS A 1 512 ? -27.276 -14.280 -11.749 1.00 86.69 512 LYS A N 1
ATOM 3933 C CA . LYS A 1 512 ? -27.101 -14.884 -13.072 1.00 86.69 512 LYS A CA 1
ATOM 3934 C C . LYS A 1 512 ? -27.125 -16.413 -13.025 1.00 86.69 512 LYS A C 1
ATOM 3936 O O . LYS A 1 512 ? -27.756 -17.038 -13.869 1.00 86.69 512 LYS A O 1
ATOM 3941 N N . MET A 1 513 ? -26.456 -17.037 -12.053 1.00 87.94 513 MET A N 1
ATOM 3942 C CA . MET A 1 513 ? -26.506 -18.497 -11.887 1.00 87.94 513 MET A CA 1
ATOM 3943 C C . MET A 1 513 ? -27.923 -18.986 -11.564 1.00 87.94 513 MET A C 1
ATOM 3945 O O . MET A 1 513 ? -28.331 -20.042 -12.046 1.00 87.94 513 MET A O 1
ATOM 3949 N N . HIS A 1 514 ? -28.690 -18.222 -10.782 1.00 89.75 514 HIS A N 1
ATOM 3950 C CA . HIS A 1 514 ? -30.091 -18.518 -10.494 1.00 89.75 514 HIS A CA 1
ATOM 3951 C C . HIS A 1 514 ? -30.964 -18.437 -11.759 1.00 89.75 514 HIS A C 1
ATOM 3953 O O . HIS A 1 514 ? -31.778 -19.330 -12.006 1.00 89.75 514 HIS A O 1
ATOM 3959 N N . GLU A 1 515 ? -30.766 -17.419 -12.597 1.00 91.38 515 GLU A N 1
ATOM 3960 C CA . GLU A 1 515 ? -31.459 -17.273 -13.882 1.00 91.38 515 GLU A CA 1
ATOM 3961 C C . GLU A 1 515 ? -31.061 -18.353 -14.899 1.00 91.38 515 GLU A C 1
ATOM 3963 O O . GLU A 1 515 ? -31.924 -18.931 -15.566 1.00 91.38 515 GLU A O 1
ATOM 3968 N N . ASP A 1 516 ? -29.771 -18.683 -14.992 1.00 90.31 516 ASP A N 1
ATOM 3969 C CA . ASP A 1 516 ? -29.256 -19.731 -15.878 1.00 90.31 516 ASP A CA 1
ATOM 3970 C C . ASP A 1 516 ? -29.769 -21.125 -15.441 1.00 90.31 516 ASP A C 1
ATOM 3972 O O . ASP A 1 516 ? -30.057 -21.971 -16.292 1.00 90.31 516 ASP A O 1
ATOM 3976 N N . LEU A 1 517 ? -29.954 -21.360 -14.133 1.00 91.06 517 LEU A N 1
ATOM 3977 C CA . LEU A 1 517 ? -30.630 -22.551 -13.593 1.00 91.06 517 LEU A CA 1
ATOM 3978 C C . LEU A 1 517 ? -32.115 -22.578 -13.978 1.00 91.06 517 LEU A C 1
ATOM 3980 O O . LEU A 1 517 ? -32.620 -23.600 -14.443 1.00 91.06 517 LEU A O 1
ATOM 3984 N N . LYS A 1 518 ? -32.821 -21.454 -13.800 1.00 92.38 518 LYS A N 1
ATOM 3985 C CA . LYS A 1 518 ? -34.261 -21.336 -14.081 1.00 92.38 518 LYS A CA 1
ATOM 3986 C C . LYS A 1 518 ? -34.579 -21.471 -15.572 1.00 92.38 518 LYS A C 1
ATOM 3988 O O . LYS A 1 518 ? -35.593 -22.064 -15.929 1.00 92.38 518 LYS A O 1
ATOM 3993 N N . SER A 1 519 ? -33.718 -20.937 -16.434 1.00 92.31 519 SER A N 1
ATOM 3994 C CA . SER A 1 519 ? -33.828 -21.047 -17.894 1.00 92.31 519 SER A CA 1
ATOM 3995 C C . SER A 1 519 ? -33.389 -22.413 -18.437 1.00 92.31 519 SER A C 1
ATOM 3997 O O . SER A 1 519 ? -33.586 -22.694 -19.617 1.00 92.31 519 SER A O 1
ATOM 3999 N N . GLY A 1 520 ? -32.805 -23.274 -17.596 1.00 89.88 520 GLY A N 1
ATOM 4000 C CA . GLY A 1 520 ? -32.315 -24.599 -17.980 1.00 89.88 520 GLY A CA 1
ATOM 4001 C C . GLY A 1 520 ? -30.992 -24.589 -18.751 1.00 89.88 520 GLY A C 1
ATOM 4002 O O . GLY A 1 520 ? -30.546 -25.643 -19.209 1.00 89.88 520 GLY A O 1
ATOM 4003 N N . LYS A 1 521 ? -30.343 -23.425 -18.884 1.00 89.94 521 LYS A N 1
ATOM 4004 C CA . LYS A 1 521 ? -29.032 -23.270 -19.529 1.00 89.94 521 LYS A CA 1
ATOM 4005 C C . LYS A 1 521 ? -27.928 -23.986 -18.750 1.00 89.94 521 LYS A C 1
ATOM 4007 O O . LYS A 1 521 ? -27.023 -24.556 -19.356 1.00 89.94 521 LYS A O 1
ATOM 4012 N N . ILE A 1 522 ? -28.039 -24.018 -17.422 1.00 88.19 522 ILE A N 1
ATOM 4013 C CA . ILE A 1 522 ? -27.241 -24.886 -16.550 1.00 88.19 522 ILE A CA 1
ATOM 4014 C C . ILE A 1 522 ? -28.172 -25.789 -15.738 1.00 88.19 522 ILE A C 1
ATOM 4016 O O . ILE A 1 522 ? -29.236 -25.375 -15.289 1.00 88.19 522 ILE A O 1
ATOM 4020 N N . LYS A 1 523 ? -27.786 -27.056 -15.556 1.00 88.12 523 LYS A N 1
ATOM 4021 C CA . LYS A 1 523 ? -28.615 -28.055 -14.850 1.00 88.12 523 LYS A CA 1
ATOM 4022 C C . LYS A 1 523 ? -28.350 -28.118 -13.346 1.00 88.12 523 LYS A C 1
ATOM 4024 O O . LYS A 1 523 ? -29.170 -28.640 -12.599 1.00 88.12 523 LYS A O 1
ATOM 4029 N N . LYS A 1 524 ? -27.173 -27.663 -12.916 1.00 88.81 524 LYS A N 1
ATOM 4030 C CA . LYS A 1 524 ? -26.712 -27.646 -11.526 1.00 88.81 524 LYS A CA 1
ATOM 4031 C C . LYS A 1 524 ? -25.618 -26.595 -11.378 1.00 88.81 524 LYS A C 1
ATOM 4033 O O . LYS A 1 524 ? -24.929 -26.310 -12.352 1.00 88.81 524 LYS A O 1
ATOM 4038 N N . VAL A 1 525 ? -25.454 -26.085 -10.165 1.00 87.25 525 VAL A N 1
ATOM 4039 C CA . VAL A 1 525 ? -24.310 -25.261 -9.760 1.00 87.25 525 VAL A CA 1
ATOM 4040 C C . VAL A 1 525 ? -23.448 -26.110 -8.834 1.00 87.25 525 VAL A C 1
ATOM 4042 O O . VAL A 1 525 ? -23.959 -26.772 -7.928 1.00 87.25 525 VAL A O 1
ATOM 4045 N N . THR A 1 526 ? -22.152 -26.144 -9.099 1.00 87.19 526 THR A N 1
ATOM 4046 C CA . THR A 1 526 ? -21.152 -26.898 -8.348 1.00 87.19 526 THR A CA 1
ATOM 4047 C C . THR A 1 526 ? -20.219 -25.957 -7.589 1.00 87.19 526 THR A C 1
ATOM 4049 O O . THR A 1 526 ? -20.219 -24.747 -7.793 1.00 87.19 526 THR A O 1
ATOM 4052 N N . VAL A 1 527 ? -19.416 -26.516 -6.681 1.00 82.38 527 VAL A N 1
ATOM 4053 C CA . VAL A 1 527 ? -18.439 -25.744 -5.895 1.00 82.38 527 VAL A CA 1
ATOM 4054 C C . VAL A 1 527 ? -17.376 -25.095 -6.792 1.00 82.38 527 VAL A C 1
ATOM 4056 O O . VAL A 1 527 ? -16.877 -24.023 -6.464 1.00 82.38 527 VAL A O 1
ATOM 4059 N N . ASP A 1 528 ? -17.067 -25.703 -7.937 1.00 85.19 528 ASP A N 1
ATOM 4060 C CA . ASP A 1 528 ? -16.159 -25.141 -8.941 1.00 85.19 528 ASP A CA 1
ATOM 4061 C C . ASP A 1 528 ? -16.729 -23.865 -9.580 1.00 85.19 528 ASP A C 1
ATOM 4063 O O . ASP A 1 528 ? -16.029 -22.860 -9.675 1.00 85.19 528 ASP A O 1
ATOM 4067 N N . ASP A 1 529 ? -18.033 -23.848 -9.881 1.00 81.44 529 ASP A N 1
ATOM 4068 C CA . ASP A 1 529 ? -18.707 -22.703 -10.513 1.00 81.44 529 ASP A CA 1
ATOM 4069 C C . ASP A 1 529 ? -18.674 -21.434 -9.641 1.00 81.44 529 ASP A C 1
ATOM 4071 O O . ASP A 1 529 ? -18.683 -20.319 -10.158 1.00 81.44 529 ASP A O 1
ATOM 4075 N N . ILE A 1 530 ? -18.592 -21.593 -8.316 1.00 81.81 530 ILE A N 1
ATOM 4076 C CA . ILE A 1 530 ? -18.465 -20.490 -7.343 1.00 81.81 530 ILE A CA 1
ATOM 4077 C C . ILE A 1 530 ? -17.005 -20.245 -6.903 1.00 81.81 530 ILE A C 1
ATOM 4079 O O . ILE A 1 530 ? -16.734 -19.519 -5.940 1.00 81.81 530 ILE A O 1
ATOM 4083 N N . GLY A 1 531 ? -16.042 -20.858 -7.599 1.00 75.44 531 GLY A N 1
ATOM 4084 C CA . GLY A 1 531 ? -14.606 -20.682 -7.392 1.00 75.44 531 GLY A CA 1
ATOM 4085 C C . GLY A 1 531 ? -14.051 -21.394 -6.157 1.00 75.44 531 GLY A C 1
ATOM 4086 O O . GLY A 1 531 ? -13.020 -20.980 -5.630 1.00 75.44 531 GLY A O 1
ATOM 4087 N N . GLY A 1 532 ? -14.716 -22.430 -5.647 1.00 79.44 532 GLY A N 1
ATOM 4088 C CA . GLY A 1 532 ? -14.248 -23.232 -4.510 1.00 79.44 532 GLY A CA 1
ATOM 4089 C C . GLY A 1 532 ? -13.105 -24.201 -4.841 1.00 79.44 532 GLY A C 1
ATOM 4090 O O . GLY A 1 532 ? -12.680 -24.958 -3.974 1.00 79.44 532 GLY A O 1
ATOM 4091 N N . THR A 1 533 ? -12.596 -24.174 -6.071 1.00 80.62 533 THR A N 1
ATOM 4092 C CA . THR A 1 533 ? -11.398 -24.900 -6.526 1.00 80.62 533 THR A CA 1
ATOM 4093 C C . THR A 1 533 ? -10.127 -24.047 -6.481 1.00 80.62 533 THR A C 1
ATOM 4095 O O . THR A 1 533 ? -9.032 -24.536 -6.759 1.00 80.62 533 THR A O 1
ATOM 4098 N N . GLU A 1 534 ? -10.227 -22.780 -6.071 1.00 78.00 534 GLU A N 1
ATOM 4099 C CA . GLU A 1 534 ? -9.065 -21.922 -5.862 1.00 78.00 534 GLU A CA 1
ATOM 4100 C C . GLU A 1 534 ? -8.262 -22.378 -4.636 1.00 78.00 534 GLU A C 1
ATOM 4102 O O . GLU A 1 534 ? -8.723 -22.264 -3.497 1.00 78.00 534 GLU A O 1
ATOM 4107 N N . CYS A 1 535 ? -7.016 -22.820 -4.846 1.00 73.50 535 CYS A N 1
ATOM 4108 C CA . CYS A 1 535 ? -6.164 -23.331 -3.767 1.00 73.50 535 CYS A CA 1
ATOM 4109 C C . CYS A 1 535 ? -6.042 -22.357 -2.583 1.00 73.50 535 CYS A C 1
ATOM 4111 O O . CYS A 1 535 ? -6.012 -22.798 -1.441 1.00 73.50 535 CYS A O 1
ATOM 4113 N N . MET A 1 536 ? -6.032 -21.040 -2.828 1.00 66.62 536 MET A N 1
ATOM 4114 C CA . MET A 1 536 ? -5.921 -20.015 -1.777 1.00 66.62 536 MET A CA 1
ATOM 4115 C C . MET A 1 536 ? -7.154 -19.919 -0.860 1.00 66.62 536 MET A C 1
ATOM 4117 O O . MET A 1 536 ? -7.047 -19.371 0.237 1.00 66.62 536 MET A O 1
ATOM 4121 N N . LYS A 1 537 ? -8.317 -20.440 -1.279 1.00 67.62 537 LYS A N 1
ATOM 4122 C CA . LYS A 1 537 ? -9.530 -20.481 -0.445 1.00 67.62 537 LYS A CA 1
ATOM 4123 C C . LYS A 1 537 ? -9.528 -21.654 0.538 1.00 67.62 537 LYS A C 1
ATOM 4125 O O . LYS A 1 537 ? -10.198 -21.566 1.562 1.00 67.62 537 LYS A O 1
ATOM 4130 N N . CYS A 1 538 ? -8.769 -22.716 0.252 1.00 65.50 538 CYS A N 1
ATOM 4131 C CA . CYS A 1 538 ? -8.701 -23.925 1.082 1.00 65.50 538 CYS A CA 1
ATOM 4132 C C . CYS A 1 538 ? -7.360 -24.083 1.822 1.00 65.50 538 CYS A C 1
ATOM 4134 O O . CYS A 1 538 ? -7.344 -24.506 2.975 1.00 65.50 538 CYS A O 1
ATOM 4136 N N . HIS A 1 539 ? -6.240 -23.733 1.186 1.00 67.56 539 HIS A N 1
ATOM 4137 C CA . HIS A 1 539 ? -4.876 -23.924 1.693 1.00 67.56 539 HIS A CA 1
ATOM 4138 C C . HIS A 1 539 ? -4.243 -22.591 2.118 1.00 67.56 539 HIS A C 1
ATOM 4140 O O . HIS A 1 539 ? -3.334 -22.088 1.461 1.00 67.56 539 HIS A O 1
ATOM 4146 N N . TYR A 1 540 ? -4.775 -22.016 3.201 1.00 56.62 540 TYR A N 1
ATOM 4147 C CA . TYR A 1 540 ? -4.348 -20.728 3.768 1.00 56.62 540 TYR A CA 1
ATOM 4148 C C . TYR A 1 540 ? -2.895 -20.654 4.222 1.00 56.62 540 TYR A C 1
ATOM 4150 O O . TYR A 1 540 ? -2.478 -21.561 4.978 1.00 56.62 540 TYR A O 1
#

Mean predicted aligned error: 21.63 Å

Sequence (540 aa):
MMYRFFAFLCIVVTFWVGITTSTFAAVDKNGDAYKKGEALYKANCASCHKMNEKLVGPPSAGMHTRYSKEWLHKWIRNSQDMVKAGDPQAVAVFKENNGAIMTPFANLTDAEIDNIITYVEGESEAPAAAAAAPAGGAAPNAATAATGAGADKSTDEYKKGEALYKANCTSCHKMHEKLVGPASAGMHTRYSKEWLHKWIHNSQDLIKAGDPQAVAIFKEFNSAVMTPFTNLSDAEIDNIIAYVKAESEAPSATAPAGGVTAGSAAPSSINYLAIIFGVLAVILLVFLLVLSRITGRLSDSLREKMGKFIPIKTSSEKMWFSKKIMATLALLAVVLFGYHMTQGAINLGRQTNYAPDQPIKFSHKLHAGTQKIPCQYCHSGAAKGKSSVIPAPNLCMNCHKAIKKGPTYGETEIAKIYNAVGWDPEKMAYKENYQQKPIEWVRVHNLPDYVYFNHSQHVVAGGLQCQTCHGPVEEMDVLKQHSTLNMGWCVNCHRQTEVQFTNNNYYSTYEKMHEDLKSGKIKKVTVDDIGGTECMKCHY

Solvent-accessible surface area (backbone atoms only — not comparable to full-atom values): 32660 Å² total; per-residue (Å²): 133,80,91,87,84,85,88,84,80,88,85,84,91,75,88,87,76,87,75,81,76,77,74,78,75,78,61,59,76,85,37,71,50,24,53,53,6,46,54,51,34,60,75,73,37,50,91,36,32,35,50,90,42,71,65,63,39,64,40,45,34,55,43,77,79,77,40,54,71,72,55,50,54,50,40,49,30,35,36,63,58,39,37,72,71,60,37,69,68,43,42,47,58,28,57,79,40,77,63,52,77,67,77,60,42,69,87,59,50,72,72,54,51,49,14,33,51,48,26,37,53,57,67,36,77,88,89,85,84,89,86,85,88,88,88,90,89,84,88,84,91,82,90,80,90,81,84,91,73,86,64,67,79,83,42,69,50,28,54,53,6,46,54,52,36,60,75,73,38,51,93,38,34,34,56,90,40,74,68,62,38,66,36,46,40,54,45,80,78,77,41,55,72,71,55,50,50,50,42,48,34,35,35,62,60,41,37,74,72,60,37,70,67,46,43,48,54,28,59,74,45,75,64,54,80,67,75,63,38,75,86,57,51,74,70,54,50,48,16,32,52,50,26,40,49,39,62,43,73,45,77,81,78,71,72,75,81,76,74,84,67,85,76,71,76,77,81,68,79,75,54,61,67,61,53,50,53,49,52,50,50,50,52,50,50,52,50,52,54,51,49,54,50,50,55,49,53,51,51,52,57,50,45,67,74,63,64,87,78,78,91,75,81,75,44,69,66,61,56,66,66,23,72,66,49,47,49,51,51,50,51,51,49,50,52,51,49,52,49,53,53,49,51,52,60,69,47,58,92,58,54,56,66,41,59,76,86,52,90,52,90,62,39,39,19,55,42,37,44,71,65,58,48,61,68,54,76,60,28,50,28,24,64,61,26,53,51,37,61,83,64,59,72,69,66,56,47,77,54,46,75,79,53,60,63,47,96,87,61,38,43,66,54,53,47,53,54,27,61,26,69,26,51,36,86,86,77,74,39,69,51,82,92,54,82,65,43,85,81,81,72,69,82,69,83,83,75,65,88,90,59,91,65,49,32,18,60,42,39,56,70,52,62,49,60,68,46,84,61,50,32,73,49,41,73,23,57,63,72,45,24,59,48,69,84,42,72,68,56,54,52,50,46,68,74,69,59,79,77,63,66,87,86,31,75,66,46,52,55,55,51,49,52,52,51,34,44,74,72,58,79,35,92,75,88,53,60,60,81,76,54,70,70,44,60,58,76,76,66,119

Secondary structure (DSSP, 8-state):
------------------------PPP-TTSHHHHHHHHHHHHHTTTT--SSS-SSS---TTHHHHS-HHHHHHHHHHHHHHHHTT-HHHHHHHHHTTTPPPPP-TTS-HHHHHHHHHHHHHT-PPP-------------------------TTSHHHHHHHHHHHHHTTTT--SSS-SSS---TTHHHHS-HHHHHHHHHHHHHHHHTT-HHHHHHHHHTTTPPPPP-TTS-HHHHHHHHHHHHHHHHS---------------------HHHHHHHHHHHHHHHHHHHHHHHHHHHHHHHHHHTTS-------HHHHHT-HHHHHHHHHHHHHHHHHHHHHHHHHTT--TT--PPPSS---HIIIIIIS---HHHH-THHHHSS---PPPHHHHHHHHTT---BTTTBTHHHHHHHHHHTEETTTTEEPTT-------PPPS----TT----HHIIIIIS---HHHHH--GGG-SS----S---HHHHHHHHHHPPP--SS-HHHHHHHHHHHHHHTTS-S---TTTTTTT-HHHH--